Protein AF-0000000075265062 (afdb_homodimer)

Solvent-accessible surface area (backbone atoms only — not comparable to full-atom values): 38848 Å² total; per-residue (Å²): 119,92,82,52,33,35,23,28,37,7,29,41,42,78,72,71,61,72,77,54,24,74,75,77,48,58,74,81,51,45,11,45,46,37,24,49,44,42,51,52,34,51,45,48,48,36,34,73,75,65,70,36,82,70,58,78,82,31,52,45,72,42,55,42,76,70,71,70,39,53,68,57,26,27,53,51,38,50,48,54,39,66,71,31,62,67,53,38,50,42,56,47,67,22,41,31,42,40,34,34,24,23,27,53,13,27,44,24,46,40,42,38,49,34,50,35,45,74,70,63,46,39,50,63,92,71,26,49,43,35,38,33,25,40,33,14,39,62,36,11,49,44,55,78,44,55,67,59,56,42,67,70,31,50,80,84,48,27,58,34,52,49,51,44,55,42,21,20,28,44,80,32,70,68,27,41,53,38,53,52,23,44,40,52,38,43,39,60,63,34,32,36,30,21,27,15,28,60,34,10,53,48,39,29,38,32,16,12,46,37,67,49,53,45,50,91,51,47,42,58,47,73,44,67,57,72,92,72,58,53,93,80,35,40,68,61,50,51,53,52,48,40,39,51,30,46,57,68,75,40,76,37,59,59,34,61,52,57,45,18,69,77,34,51,29,62,79,81,45,90,78,40,31,62,65,52,48,76,72,38,57,65,61,43,36,51,44,50,46,53,60,74,73,44,73,81,81,78,72,73,53,77,55,46,75,51,86,49,68,66,58,77,72,75,68,72,41,41,40,28,37,13,48,50,48,49,74,65,32,65,72,46,61,70,34,62,70,55,35,51,50,51,54,49,47,53,56,31,47,74,69,56,78,64,84,50,72,68,49,43,50,49,49,61,43,46,49,57,60,76,73,64,86,129,121,92,80,54,32,35,24,27,37,7,29,42,42,78,71,71,65,73,78,54,25,74,75,76,47,57,75,78,52,46,10,45,45,37,22,49,46,43,50,52,34,51,45,50,47,37,35,73,75,66,69,37,82,70,58,79,83,32,53,44,72,42,55,44,76,71,72,68,38,54,69,57,26,26,54,50,38,50,50,54,40,65,71,31,61,67,52,39,50,41,55,48,65,24,40,32,41,40,34,35,24,23,28,53,14,26,43,23,47,40,42,38,50,34,51,35,44,74,71,63,46,40,51,63,89,72,27,49,44,33,37,32,26,40,33,14,40,62,36,10,50,43,54,77,44,54,67,60,56,43,68,69,32,53,80,84,48,27,57,33,51,51,51,44,54,43,21,20,28,44,81,32,71,68,28,41,53,37,52,52,23,44,41,49,38,42,40,58,63,33,34,35,31,21,27,16,28,58,28,12,54,47,41,30,39,34,16,12,46,36,67,49,53,45,49,92,52,46,43,57,47,73,42,64,56,73,91,72,60,54,94,80,34,39,68,60,48,50,52,51,49,41,38,50,30,46,59,69,75,41,77,38,61,60,35,60,53,58,45,18,70,76,42,50,28,60,79,82,43,89,79,37,28,60,66,52,46,77,71,39,55,67,61,43,38,51,45,51,47,52,61,75,71,44,74,81,80,77,73,72,53,76,55,46,75,52,87,49,67,65,58,76,72,74,69,72,40,42,39,29,36,14,49,51,48,49,76,65,31,64,72,46,60,68,34,61,70,55,36,51,51,50,53,50,47,52,54,30,47,76,67,57,78,65,85,52,70,68,50,42,51,48,49,60,44,45,49,56,60,76,73,62,86,128

Organism: NCBI:txid747725

InterPro domains:
  IPR058933 YMC020W-like, alpha/beta hydrolase domain [PF26147] (4-326)
  IPR058934 YMC020W-like [PTHR47349] (4-373)

Sequence (748 aa):
MLDKRIVVVGVHGWFPMKLVRSMIGEPTGTSIKFCEQMASGIKLYFESVHQVTLPDDAITMVPLEGEGKVEDRVNQLYTKLIDNSKWLEAVSSADVVLWATHSQGTPVSIMLLQRLLERGHIHVIRQSICVLAMAGISSGPFPALKGSLIVKVSTTQSDAARELFEFMDSNSPISVKFRQSLAYVLKCGTKVVLTGSMQDQVVPLYSAIMSSVNHSSILRSIYIDGHIYSQDDFLITLIVFALKLRNSGLSDHDLLTHLSEVLAGSLYALEGGHSTIYEELEVYMTAIRYTFETAPFGKYTHAVLESFQATQQQNPFYLPWALHAVCTDPLILADEPLKEDLCRLQALFEQWNPTSARLRELKFRLDPLRTIKLMLDKRIVVVGVHGWFPMKLVRSMIGEPTGTSIKFCEQMASGIKLYFESVHQVTLPDDAITMVPLEGEGKVEDRVNQLYTKLIDNSKWLEAVSSADVVLWATHSQGTPVSIMLLQRLLERGHIHVIRQSICVLAMAGISSGPFPALKGSLIVKVSTTQSDAARELFEFMDSNSPISVKFRQSLAYVLKCGTKVVLTGSMQDQVVPLYSAIMSSVNHSSILRSIYIDGHIYSQDDFLITLIVFALKLRNSGLSDHDLLTHLSEVLAGSLYALEGGHSTIYEELEVYMTAIRYTFETAPFGKYTHAVLESFQATQQQNPFYLPWALHAVCTDPLILADEPLKEDLCRLQALFEQWNPTSARLRELKFRLDPLRTIKL

Nearest PDB structures (foldseek):
  6zti-assembly1_A  TM=4.682E-01  e=8.647E-05  Legionella pneumophila
  3aja-assembly1_A  TM=4.420E-01  e=1.160E-01  Mycolicibacterium smegmatis MC2 155
  5w95-assembly1_A  TM=4.940E-01  e=6.114E-01  Mycobacterium tuberculosis
  7xa3-assembly1_R  TM=1.813E-01  e=9.757E+00  Homo sapiens
  3aja-assembly2_B  TM=4.674E-01  e=4.976E-02  Mycolicibacterium smegmatis MC2 155

Radius of gyration: 34.67 Å; Cα contacts (8 Å, |Δi|>4): 1360; chains: 2; bounding box: 51×109×65 Å

pLDDT: mean 91.34, std 12.42, range [41.47, 98.94]

Structure (mmCIF, N/CA/C/O backbone):
data_AF-0000000075265062-model_v1
#
loop_
_entity.id
_entity.type
_entity.pdbx_description
1 polymer 'Uncharacterized protein'
#
loop_
_atom_site.group_PDB
_atom_site.id
_atom_site.type_symbol
_atom_site.label_atom_id
_atom_site.label_alt_id
_atom_site.label_comp_id
_atom_site.label_asym_id
_atom_site.label_entity_id
_atom_site.label_seq_id
_atom_site.pdbx_PDB_ins_code
_atom_site.Cartn_x
_atom_site.Cartn_y
_atom_site.Cartn_z
_atom_site.occupancy
_atom_site.B_iso_or_equiv
_atom_site.auth_seq_id
_atom_site.auth_comp_id
_atom_site.auth_asym_id
_atom_site.auth_atom_id
_atom_site.pdbx_PDB_model_num
ATOM 1 N N . MET A 1 1 ? -22.234 48.25 10.633 1 45.59 1 MET A N 1
ATOM 2 C CA . MET A 1 1 ? -20.938 47.75 10.188 1 45.59 1 MET A CA 1
ATOM 3 C C . MET A 1 1 ? -19.859 48.812 10.359 1 45.59 1 MET A C 1
ATOM 5 O O . MET A 1 1 ? -18.719 48.469 10.68 1 45.59 1 MET A O 1
ATOM 9 N N . LEU A 1 2 ? -20.328 50.094 10.391 1 56.5 2 LEU A N 1
ATOM 10 C CA . LEU A 1 2 ? -19.406 51.219 10.477 1 56.5 2 LEU A CA 1
ATOM 11 C C . LEU A 1 2 ? -18.859 51.406 11.891 1 56.5 2 LEU A C 1
ATOM 13 O O . LEU A 1 2 ? -17.844 52.031 12.102 1 56.5 2 LEU A O 1
ATOM 17 N N . ASP A 1 3 ? -19.516 50.594 12.836 1 71 3 ASP A N 1
ATOM 18 C CA . ASP A 1 3 ? -19.062 50.75 14.219 1 71 3 ASP A CA 1
ATOM 19 C C . ASP A 1 3 ? -18.344 49.5 14.719 1 71 3 ASP A C 1
ATOM 21 O O . ASP A 1 3 ? -18.125 49.344 15.914 1 71 3 ASP A O 1
ATOM 25 N N . LYS A 1 4 ? -17.984 48.625 13.758 1 85 4 LYS A N 1
ATOM 26 C CA . LYS A 1 4 ? -17.344 47.406 14.203 1 85 4 LYS A CA 1
ATOM 27 C C . LYS A 1 4 ? -15.836 47.594 14.398 1 85 4 LYS A C 1
ATOM 29 O O . LYS A 1 4 ? -15.195 48.312 13.633 1 85 4 LYS A O 1
ATOM 34 N N . ARG A 1 5 ? -15.328 46.969 15.484 1 95 5 ARG A N 1
ATOM 35 C CA . ARG A 1 5 ? -13.914 47.031 15.844 1 95 5 ARG A CA 1
ATOM 36 C C . ARG A 1 5 ? -13.242 45.688 15.672 1 95 5 ARG A C 1
ATOM 38 O O . ARG A 1 5 ? -13.758 44.656 16.141 1 95 5 ARG A O 1
ATOM 45 N N . ILE A 1 6 ? -12.188 45.75 14.914 1 97.62 6 ILE A N 1
ATOM 46 C CA . ILE A 1 6 ? -11.422 44.531 14.68 1 97.62 6 ILE A CA 1
ATOM 47 C C . ILE A 1 6 ? -10.039 44.656 15.312 1 97.62 6 ILE A C 1
ATOM 49 O O . ILE A 1 6 ? -9.398 45.719 15.203 1 97.62 6 ILE A O 1
ATOM 53 N N . VAL A 1 7 ? -9.641 43.688 16.031 1 98.5 7 VAL A N 1
ATOM 54 C CA . VAL A 1 7 ? -8.273 43.688 16.531 1 98.5 7 VAL A CA 1
ATOM 55 C C . VAL A 1 7 ? -7.492 42.562 15.852 1 98.5 7 VAL A C 1
ATOM 57 O O . VAL A 1 7 ? -8.031 41.469 15.602 1 98.5 7 VAL A O 1
ATOM 60 N N . VAL A 1 8 ? -6.273 42.844 15.43 1 98.62 8 VAL A N 1
ATOM 61 C CA . VAL A 1 8 ? -5.371 41.875 14.82 1 98.62 8 VAL A CA 1
ATOM 62 C C . VAL A 1 8 ? -4.184 41.625 15.75 1 98.62 8 VAL A C 1
ATOM 64 O O . VAL A 1 8 ? -3.432 42.562 16.062 1 98.62 8 VAL A O 1
ATOM 67 N N . VAL A 1 9 ? -4.059 40.406 16.172 1 98.75 9 VAL A N 1
ATOM 68 C CA . VAL A 1 9 ? -2.936 40.031 17.031 1 98.75 9 VAL A CA 1
ATOM 69 C C . VAL A 1 9 ? -1.902 39.25 16.203 1 98.75 9 VAL A C 1
ATOM 71 O O . VAL A 1 9 ? -2.252 38.312 15.469 1 98.75 9 VAL A O 1
ATOM 74 N N . GLY A 1 10 ? -0.664 39.594 16.219 1 98.5 10 GLY A N 1
ATOM 75 C CA . GLY A 1 10 ? 0.423 38.906 15.539 1 98.5 10 GLY A CA 1
ATOM 76 C C . GLY A 1 10 ? 1.438 38.312 16.484 1 98.5 10 GLY A C 1
ATOM 77 O O . GLY A 1 10 ? 1.87 38.969 17.438 1 98.5 10 GLY A O 1
ATOM 78 N N . VAL A 1 11 ? 1.764 37.094 16.281 1 97.88 11 VAL A N 1
ATOM 79 C CA . VAL A 1 11 ? 2.766 36.406 17.094 1 97.88 11 VAL A CA 1
ATOM 80 C C . VAL A 1 11 ? 3.766 35.688 16.188 1 97.88 11 VAL A C 1
ATOM 82 O O . VAL A 1 11 ? 3.41 34.719 15.508 1 97.88 11 VAL A O 1
ATOM 85 N N . HIS A 1 12 ? 4.98 36.094 16.219 1 94.88 12 HIS A N 1
ATOM 86 C CA . HIS A 1 12 ? 6.031 35.531 15.359 1 94.88 12 HIS A CA 1
ATOM 87 C C . HIS A 1 12 ? 6.547 34.219 15.906 1 94.88 12 HIS A C 1
ATOM 89 O O . HIS A 1 12 ? 6.211 33.844 17.031 1 94.88 12 HIS A O 1
ATOM 95 N N . GLY A 1 13 ? 7.34 33.5 15.109 1 92.56 13 GLY A N 1
ATOM 96 C CA . GLY A 1 13 ? 7.949 32.25 15.492 1 92.56 13 GLY A CA 1
ATOM 97 C C . GLY A 1 13 ? 9.258 32.406 16.25 1 92.56 13 GLY A C 1
ATOM 98 O O . GLY A 1 13 ? 9.625 33.531 16.625 1 92.56 13 GLY A O 1
ATOM 99 N N . TRP A 1 14 ? 9.781 31.25 16.469 1 85.38 14 TRP A N 1
ATOM 100 C CA . TRP A 1 14 ? 11.07 31.25 17.141 1 85.38 14 TRP A CA 1
ATOM 101 C C . TRP A 1 14 ? 12.195 31.656 16.188 1 85.38 14 TRP A C 1
ATOM 103 O O . TRP A 1 14 ? 12.203 31.25 15.031 1 85.38 14 TRP A O 1
ATOM 113 N N . PHE A 1 15 ? 13.133 32.469 16.562 1 72.62 15 PHE A N 1
ATOM 114 C CA . PHE A 1 15 ? 14.25 32.938 15.75 1 72.62 15 PHE A CA 1
ATOM 115 C C . PHE A 1 15 ? 15.578 32.594 16.422 1 72.62 15 PHE A C 1
ATOM 117 O O . PHE A 1 15 ? 15.781 32.938 17.594 1 72.62 15 PHE A O 1
ATOM 124 N N . PRO A 1 16 ? 16.359 31.688 15.68 1 61.28 16 PRO A N 1
ATOM 125 C CA . PRO A 1 16 ? 17.672 31.453 16.281 1 61.28 16 PRO A CA 1
ATOM 126 C C . PRO A 1 16 ? 18.484 32.75 16.438 1 61.28 16 PRO A C 1
ATOM 128 O O . PRO A 1 16 ? 18.141 33.75 15.828 1 61.28 16 PRO A O 1
ATOM 131 N N . MET A 1 17 ? 19.625 32.75 17.125 1 53.31 17 MET A N 1
ATOM 132 C CA . MET A 1 17 ? 20.5 33.844 17.453 1 53.31 17 MET A CA 1
ATOM 133 C C . MET A 1 17 ? 20.859 34.656 16.203 1 53.31 17 MET A C 1
ATOM 135 O O . MET A 1 17 ? 20.672 34.188 15.086 1 53.31 17 MET A O 1
ATOM 139 N N . LYS A 1 18 ? 21.688 35.75 16.281 1 49.97 18 LYS A N 1
ATOM 140 C CA . LYS A 1 18 ? 22.203 36.906 15.539 1 49.97 18 LYS A CA 1
ATOM 141 C C . LYS A 1 18 ? 22.641 36.5 14.141 1 49.97 18 LYS A C 1
ATOM 143 O O . LYS A 1 18 ? 22.406 37.219 13.172 1 49.97 18 LYS A O 1
ATOM 148 N N . LEU A 1 19 ? 23.25 35.531 14.102 1 45.06 19 LEU A N 1
ATOM 149 C CA . LEU A 1 19 ? 23.891 35.25 12.82 1 45.06 19 LEU A CA 1
ATOM 150 C C . LEU A 1 19 ? 22.844 34.875 11.766 1 45.06 19 LEU A C 1
ATOM 152 O O . LEU A 1 19 ? 22.969 35.281 10.609 1 45.06 19 LEU A O 1
ATOM 156 N N . VAL A 1 20 ? 21.75 34.188 12.055 1 48.59 20 VAL A N 1
ATOM 157 C CA . VAL A 1 20 ? 20.734 33.719 11.102 1 48.59 20 VAL A CA 1
ATOM 158 C C . VAL A 1 20 ? 19.703 34.844 10.891 1 48.59 20 VAL A C 1
ATOM 160 O O . VAL A 1 20 ? 18.953 34.812 9.914 1 48.59 20 VAL A O 1
ATOM 163 N N . ARG A 1 21 ? 19.594 35.688 11.781 1 51.38 21 ARG A N 1
ATOM 164 C CA . ARG A 1 21 ? 18.703 36.844 11.703 1 51.38 21 ARG A CA 1
ATOM 165 C C . ARG A 1 21 ? 19 37.688 10.461 1 51.38 21 ARG A C 1
ATOM 167 O O . ARG A 1 21 ? 18.078 38.25 9.875 1 51.38 21 ARG A O 1
ATOM 174 N N . SER A 1 22 ? 20.25 37.719 10.211 1 45.94 22 SER A N 1
ATOM 175 C CA . SER A 1 22 ? 20.625 38.5 9.016 1 45.94 22 SER A CA 1
ATOM 176 C C . SER A 1 22 ? 20.016 37.875 7.766 1 45.94 22 SER A C 1
ATOM 178 O O . SER A 1 22 ? 19.75 38.562 6.785 1 45.94 22 SER A O 1
ATOM 180 N N . MET A 1 23 ? 19.859 36.625 7.809 1 42.31 23 MET A N 1
ATOM 181 C CA . MET A 1 23 ? 19.406 35.906 6.617 1 42.31 23 MET A CA 1
ATOM 182 C C . MET A 1 23 ? 17.891 35.906 6.551 1 42.31 23 MET A C 1
ATOM 184 O O . MET A 1 23 ? 17.297 35.969 5.465 1 42.31 23 MET A O 1
ATOM 188 N N . ILE A 1 24 ? 17.234 35.625 7.723 1 47.84 24 ILE A N 1
ATOM 189 C CA . ILE A 1 24 ? 15.797 35.375 7.652 1 47.84 24 ILE A CA 1
ATOM 190 C C . ILE A 1 24 ? 15.016 36.625 8.078 1 47.84 24 ILE A C 1
ATOM 192 O O . ILE A 1 24 ? 13.812 36.719 7.836 1 47.84 24 ILE A O 1
ATOM 196 N N . GLY A 1 25 ? 15.719 37.781 8.344 1 47.09 25 GLY A N 1
ATOM 197 C CA . GLY A 1 25 ? 15.133 39.031 8.812 1 47.09 25 GLY A CA 1
ATOM 198 C C . GLY A 1 25 ? 15 39.094 10.32 1 47.09 25 GLY A C 1
ATOM 199 O O . GLY A 1 25 ? 15.094 38.094 11 1 47.09 25 GLY A O 1
ATOM 200 N N . GLU A 1 26 ? 15.312 40.281 10.938 1 49.91 26 GLU A N 1
ATOM 201 C CA . GLU A 1 26 ? 15.219 40.562 12.367 1 49.91 26 GLU A CA 1
ATOM 202 C C . GLU A 1 26 ? 13.852 40.156 12.914 1 49.91 26 GLU A C 1
ATOM 204 O O . GLU A 1 26 ? 12.836 40.312 12.25 1 49.91 26 GLU A O 1
ATOM 209 N N . PRO A 1 27 ? 13.797 39.25 14.016 1 53.84 27 PRO A N 1
ATOM 210 C CA . PRO A 1 27 ? 12.523 38.906 14.648 1 53.84 27 PRO A CA 1
ATOM 211 C C . PRO A 1 27 ? 11.625 40.125 14.859 1 53.84 27 PRO A C 1
ATOM 213 O O . PRO A 1 27 ? 10.398 40 14.82 1 53.84 27 PRO A O 1
ATOM 216 N N . THR A 1 28 ? 12.391 41.25 15.102 1 57.06 28 THR A N 1
ATOM 217 C CA . THR A 1 28 ? 11.688 42.531 15.305 1 57.06 28 THR A CA 1
ATOM 218 C C . THR A 1 28 ? 11.016 42.969 14.016 1 57.06 28 THR A C 1
ATOM 220 O O . THR A 1 28 ? 11.641 43 12.953 1 57.06 28 THR A O 1
ATOM 223 N N . GLY A 1 29 ? 9.688 42.625 13.883 1 70.88 29 GLY A N 1
ATOM 224 C CA . GLY A 1 29 ? 8.938 43.156 12.758 1 70.88 29 GLY A CA 1
ATOM 225 C C . GLY A 1 29 ? 8.062 42.125 12.086 1 70.88 29 GLY A C 1
ATOM 226 O O . GLY A 1 29 ? 7.16 42.469 11.32 1 70.88 29 GLY A O 1
ATOM 227 N N . THR A 1 30 ? 8.383 40.844 12.625 1 88.31 30 THR A N 1
ATOM 228 C CA . THR A 1 30 ? 7.605 39.844 11.914 1 88.31 30 THR A CA 1
ATOM 229 C C . THR A 1 30 ? 6.156 39.844 12.398 1 88.31 30 THR A C 1
ATOM 231 O O . THR A 1 30 ? 5.227 39.75 11.594 1 88.31 30 THR A O 1
ATOM 234 N N . SER A 1 31 ? 6.008 40.062 13.75 1 95.38 31 SER A N 1
ATOM 235 C CA . SER A 1 31 ? 4.641 40.156 14.25 1 95.38 31 SER A CA 1
ATOM 236 C C . SER A 1 31 ? 3.928 41.375 13.641 1 95.38 31 SER A C 1
ATOM 238 O O . SER A 1 31 ? 2.746 41.281 13.297 1 95.38 31 SER A O 1
ATOM 240 N N . ILE A 1 32 ? 4.691 42.438 13.5 1 95.94 32 ILE A N 1
ATOM 241 C CA . ILE A 1 32 ? 4.125 43.625 12.883 1 95.94 32 ILE A CA 1
ATOM 242 C C . ILE A 1 32 ? 3.725 43.312 11.445 1 95.94 32 ILE A C 1
ATOM 244 O O . ILE A 1 32 ? 2.658 43.75 10.984 1 95.94 32 ILE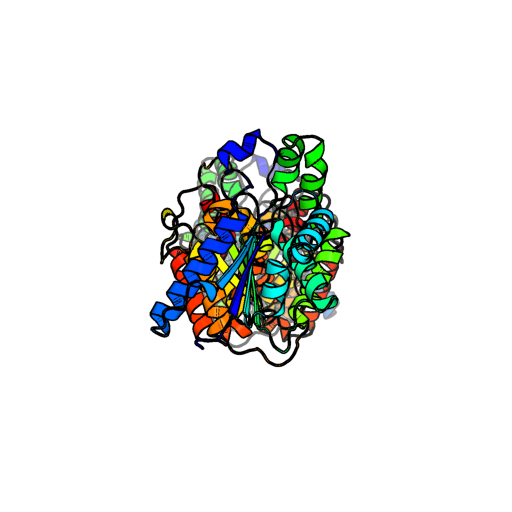 A O 1
ATOM 248 N N . LYS A 1 33 ? 4.574 42.625 10.781 1 95.25 33 LYS A N 1
ATOM 249 C CA . LYS A 1 33 ? 4.289 42.281 9.398 1 95.25 33 LYS A CA 1
ATOM 250 C C . LYS A 1 33 ? 3.014 41.438 9.305 1 95.25 33 LYS A C 1
ATOM 252 O O . LYS A 1 33 ? 2.191 41.625 8.414 1 95.25 33 LYS A O 1
ATOM 257 N N . PHE A 1 34 ? 2.881 40.469 10.242 1 98 34 PHE A N 1
ATOM 258 C CA . PHE A 1 34 ? 1.665 39.688 10.281 1 98 34 PHE A CA 1
ATOM 259 C C . PHE A 1 34 ? 0.436 40.562 10.445 1 98 34 PHE A C 1
ATOM 261 O O . PHE A 1 34 ? -0.558 40.406 9.734 1 98 34 PHE A O 1
ATOM 268 N N . CYS A 1 35 ? 0.526 41.5 11.383 1 97.88 35 CYS A N 1
ATOM 269 C CA . CYS A 1 35 ? -0.583 42.406 11.648 1 97.88 35 CYS A CA 1
ATOM 270 C C . CYS A 1 35 ? -0.896 43.25 10.43 1 97.88 35 CYS A C 1
ATOM 272 O O . CYS A 1 35 ? -2.061 43.438 10.07 1 97.88 35 CYS A O 1
ATOM 274 N N . GLU A 1 36 ? 0.145 43.688 9.805 1 97.19 36 GLU A N 1
ATOM 275 C CA . GLU A 1 36 ? -0.029 44.562 8.641 1 97.19 36 GLU A CA 1
ATOM 276 C C . GLU A 1 36 ? -0.672 43.812 7.484 1 97.19 36 GLU A C 1
ATOM 278 O O . GLU A 1 36 ? -1.563 44.344 6.812 1 97.19 36 GLU A O 1
ATOM 283 N N . GLN A 1 37 ? -0.209 42.656 7.223 1 97.88 37 GLN A N 1
ATOM 284 C CA . GLN A 1 37 ? -0.781 41.844 6.152 1 97.88 37 GLN A CA 1
ATOM 285 C C . GLN A 1 37 ? -2.25 41.531 6.426 1 97.88 37 GLN A C 1
ATOM 287 O O . GLN A 1 37 ? -3.094 41.656 5.539 1 97.88 37 GLN A O 1
ATOM 292 N N . MET A 1 38 ? -2.561 41.156 7.656 1 98.5 38 MET A N 1
ATOM 293 C CA . MET A 1 38 ? -3.938 40.844 8.023 1 98.5 38 MET A CA 1
ATOM 294 C C . MET A 1 38 ? -4.824 42.094 7.914 1 98.5 38 MET A C 1
ATOM 296 O O . MET A 1 38 ? -5.926 42 7.363 1 98.5 38 MET A O 1
ATOM 300 N N . ALA A 1 39 ? -4.316 43.188 8.398 1 97.75 39 ALA A N 1
ATOM 301 C CA . ALA A 1 39 ? -5.066 44.438 8.312 1 97.75 39 ALA A CA 1
ATOM 302 C C . ALA A 1 39 ? -5.332 44.812 6.859 1 97.75 39 ALA A C 1
ATOM 304 O O . ALA A 1 39 ? -6.441 45.25 6.512 1 97.75 39 ALA A O 1
ATOM 305 N N . SER A 1 40 ? -4.285 44.719 6.051 1 97.31 40 SER A N 1
ATOM 306 C CA . SER A 1 40 ? -4.445 44.969 4.629 1 97.31 40 SER A CA 1
ATOM 307 C C . SER A 1 40 ? -5.496 44.062 4.004 1 97.31 40 SER A C 1
ATOM 309 O O . SER A 1 40 ? -6.297 44.5 3.174 1 97.31 40 SER A O 1
ATOM 311 N N . GLY A 1 41 ? -5.461 42.844 4.359 1 98.19 41 GLY A N 1
ATOM 312 C CA . GLY A 1 41 ? -6.445 41.875 3.859 1 98.19 41 GLY A CA 1
ATOM 313 C C . GLY A 1 41 ? -7.863 42.219 4.266 1 98.19 41 GLY A C 1
ATOM 314 O O . GLY A 1 41 ? -8.789 42.125 3.459 1 98.19 41 GLY A O 1
ATOM 315 N N . ILE A 1 42 ? -8.047 42.656 5.508 1 97.94 42 ILE A N 1
ATOM 316 C CA . ILE A 1 42 ? -9.367 43.031 6.004 1 97.94 42 ILE A CA 1
ATOM 317 C C . ILE A 1 42 ? -9.914 44.188 5.191 1 97.94 42 ILE A C 1
ATOM 319 O O . ILE A 1 42 ? -11.055 44.156 4.73 1 97.94 42 ILE A O 1
ATOM 323 N N . LYS A 1 43 ? -9.094 45.156 5.039 1 96.75 43 LYS A N 1
ATOM 324 C CA . LYS A 1 43 ? -9.508 46.344 4.277 1 96.75 43 LYS A CA 1
ATOM 325 C C . LYS A 1 43 ? -9.875 45.938 2.844 1 96.75 43 LYS A C 1
ATOM 327 O O . LYS A 1 43 ? -10.906 46.375 2.326 1 96.75 43 LYS A O 1
ATOM 332 N N . LEU A 1 44 ? -9.039 45.188 2.252 1 97.19 44 LEU A N 1
ATOM 333 C CA . LEU A 1 44 ? -9.289 44.75 0.887 1 97.19 44 LEU A CA 1
ATOM 334 C C . LEU A 1 44 ? -10.594 43.969 0.802 1 97.19 44 LEU A C 1
ATOM 336 O O . LEU A 1 44 ? -11.375 44.156 -0.136 1 97.19 44 LEU A O 1
ATOM 340 N N . TYR A 1 45 ? -10.82 43.062 1.729 1 97.38 45 TYR A N 1
ATOM 341 C CA . TYR A 1 45 ? -12.023 42.25 1.751 1 97.38 45 TYR A CA 1
ATOM 342 C C . TYR A 1 45 ? -13.273 43.125 1.818 1 97.38 45 TYR A C 1
ATOM 344 O O . TYR A 1 45 ? -14.195 42.938 1.019 1 97.38 45 TYR A O 1
ATOM 352 N N . PHE A 1 46 ? -13.359 44.062 2.721 1 96.31 46 PHE A N 1
ATOM 353 C CA . PHE A 1 46 ? -14.555 44.875 2.896 1 96.31 46 PHE A CA 1
ATOM 354 C C . PHE A 1 46 ? -14.742 45.812 1.717 1 96.31 46 PHE A C 1
ATOM 356 O O . PHE A 1 46 ? -15.875 46.094 1.311 1 96.31 46 PHE A O 1
ATOM 363 N N . GLU A 1 47 ? -13.617 46.25 1.183 1 96.12 47 GLU A N 1
ATOM 364 C CA . GLU A 1 47 ? -13.711 47.094 0.004 1 96.12 47 GLU A CA 1
ATOM 365 C C . GLU A 1 47 ? -14.211 46.312 -1.209 1 96.12 47 GLU A C 1
ATOM 367 O O . GLU A 1 47 ? -15.117 46.781 -1.914 1 96.12 47 GLU A O 1
ATOM 372 N N . SER A 1 48 ? -13.641 45.188 -1.438 1 96.44 48 SER A N 1
ATOM 373 C CA . SER A 1 48 ? -13.898 44.438 -2.664 1 96.44 48 SER A CA 1
ATOM 374 C C . SER A 1 48 ? -15.227 43.688 -2.58 1 96.44 48 SER A C 1
ATOM 376 O O . SER A 1 48 ? -15.961 43.594 -3.568 1 96.44 48 SER A O 1
ATOM 378 N N . VAL A 1 49 ? -15.562 43.156 -1.453 1 93.94 49 VAL A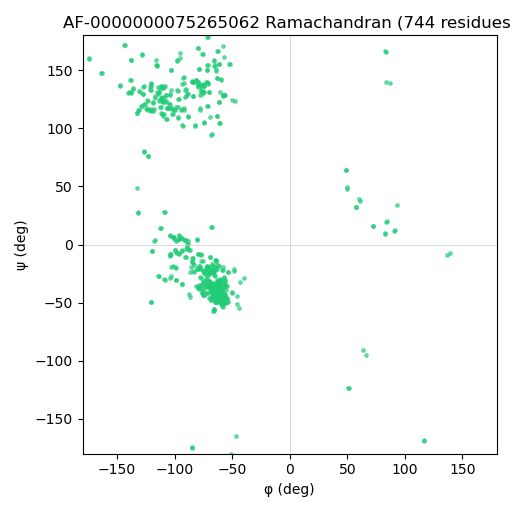 N 1
ATOM 379 C CA . VAL A 1 49 ? -16.734 42.281 -1.339 1 93.94 49 VAL A CA 1
ATOM 380 C C . VAL A 1 49 ? -17.953 43.094 -0.925 1 93.94 49 VAL A C 1
ATOM 382 O O . VAL A 1 49 ? -19.062 42.875 -1.415 1 93.94 49 VAL A O 1
ATOM 385 N N . HIS A 1 50 ? -17.781 44.125 -0.112 1 93.12 50 HIS A N 1
ATOM 386 C CA . HIS A 1 50 ? -18.922 44.844 0.45 1 93.12 50 HIS A CA 1
ATOM 387 C C . HIS A 1 50 ? -18.922 46.312 0.035 1 93.12 50 HIS A C 1
ATOM 389 O O . HIS A 1 50 ? -19.844 47.031 0.376 1 93.12 50 HIS A O 1
ATOM 395 N N . GLN A 1 51 ? -17.906 46.781 -0.642 1 94.62 51 GLN A N 1
ATOM 396 C CA . GLN A 1 51 ? -17.781 48.156 -1.095 1 94.62 51 GLN A CA 1
ATOM 397 C C . GLN A 1 51 ? -17.797 49.125 0.086 1 94.62 51 GLN A C 1
ATOM 399 O O . GLN A 1 51 ? -18.453 50.156 0.038 1 94.62 51 GLN A O 1
ATOM 404 N N . VAL A 1 52 ? -17.141 48.688 1.115 1 93.19 52 VAL A N 1
ATOM 405 C CA . VAL A 1 52 ? -17.031 49.469 2.322 1 93.19 52 VAL A CA 1
ATOM 406 C C . VAL A 1 52 ? -15.555 49.812 2.582 1 93.19 52 VAL A C 1
ATOM 408 O O . VAL A 1 52 ? -14.703 48.938 2.576 1 93.19 52 VAL A O 1
ATOM 411 N N . THR A 1 53 ? -15.328 51.031 2.73 1 92.69 53 THR A N 1
ATOM 412 C CA . THR A 1 53 ? -14.008 51.469 3.164 1 92.69 53 THR A CA 1
ATOM 413 C C . THR A 1 53 ? -13.953 51.594 4.684 1 92.69 53 THR A C 1
ATOM 415 O O . THR A 1 53 ? -14.633 52.438 5.262 1 92.69 53 THR A O 1
ATOM 418 N N . LEU A 1 54 ? -13.125 50.812 5.293 1 91.94 54 LEU A N 1
ATOM 419 C CA . LEU A 1 54 ? -13.016 50.844 6.746 1 91.94 54 LEU A CA 1
ATOM 420 C C . LEU A 1 54 ? -12.156 52.031 7.188 1 91.94 54 LEU A C 1
ATOM 422 O O . LEU A 1 54 ? -11.133 52.344 6.57 1 91.94 54 LEU A O 1
ATOM 426 N N . PRO A 1 55 ? -12.672 52.656 8.164 1 89.94 55 PRO A N 1
ATOM 427 C CA . PRO A 1 55 ? -11.812 53.719 8.695 1 89.94 55 PRO A CA 1
ATOM 428 C C . PRO A 1 55 ? -10.531 53.188 9.328 1 89.94 55 PRO A C 1
ATOM 430 O O . PRO A 1 55 ? -10.461 52 9.711 1 89.94 55 PRO A O 1
ATOM 433 N N . ASP A 1 56 ? -9.547 53.969 9.43 1 81 56 ASP A N 1
ATOM 434 C CA . ASP A 1 56 ? -8.219 53.562 9.906 1 81 56 ASP A CA 1
ATOM 435 C C . ASP A 1 56 ? -8.289 53.062 11.344 1 81 56 ASP A C 1
ATOM 437 O O . ASP A 1 56 ? -7.508 52.219 11.742 1 81 56 ASP A O 1
ATOM 441 N N . ASP A 1 57 ? -9.188 53.594 12.094 1 88.25 57 ASP A N 1
ATOM 442 C CA . ASP A 1 57 ? -9.242 53.25 13.508 1 88.25 57 ASP A CA 1
ATOM 443 C C . ASP A 1 57 ? -10.125 52.031 13.734 1 88.25 57 ASP A C 1
ATOM 445 O O . ASP A 1 57 ? -10.312 51.594 14.875 1 88.25 57 ASP A O 1
ATOM 449 N N . ALA A 1 58 ? -10.656 51.5 12.664 1 93.44 58 ALA A N 1
ATOM 450 C CA . ALA A 1 58 ? -11.5 50.312 12.766 1 93.44 58 ALA A CA 1
ATOM 451 C C . ALA A 1 58 ? -10.672 49.094 13.109 1 93.44 58 ALA A C 1
ATOM 453 O O . ALA A 1 58 ? -11.195 48.094 13.648 1 93.44 58 ALA A O 1
ATOM 454 N N . ILE A 1 59 ? -9.438 49.125 12.781 1 97.06 59 ILE A N 1
ATOM 455 C CA . ILE A 1 59 ? -8.562 48 13 1 97.06 59 ILE A CA 1
ATOM 456 C C . ILE A 1 59 ? -7.43 48.375 13.945 1 97.06 59 ILE A C 1
ATOM 458 O O . ILE A 1 59 ? -6.727 49.375 13.703 1 97.06 59 ILE A O 1
ATOM 462 N N . THR A 1 60 ? -7.297 47.688 15.031 1 97.69 60 THR A N 1
ATOM 463 C CA . THR A 1 60 ? -6.164 47.875 15.93 1 97.69 60 THR A CA 1
ATOM 464 C C . THR A 1 60 ? -5.191 46.688 15.828 1 97.69 60 THR A C 1
ATOM 466 O O . THR A 1 60 ? -5.602 45.531 15.883 1 97.69 60 THR A O 1
ATOM 469 N N . MET A 1 61 ? -3.936 47 15.625 1 97.62 61 MET A N 1
ATOM 470 C CA . MET A 1 61 ? -2.904 45.969 15.508 1 97.62 61 MET A CA 1
ATOM 471 C C . MET A 1 61 ? -2.184 45.781 16.844 1 97.62 61 MET A C 1
ATOM 473 O O . MET A 1 61 ? -1.81 46.75 17.5 1 97.62 61 MET A O 1
ATOM 477 N N . VAL A 1 62 ? -2.025 44.562 17.25 1 98.25 62 VAL A N 1
ATOM 478 C CA . VAL A 1 62 ? -1.343 44.156 18.484 1 98.25 62 VAL A CA 1
ATOM 479 C C . VAL A 1 62 ? -0.207 43.188 18.156 1 98.25 62 VAL A C 1
ATOM 481 O O . VAL A 1 62 ? -0.344 42 18.344 1 98.25 62 VAL A O 1
ATOM 484 N N . PRO A 1 63 ? 0.946 43.688 17.625 1 97.88 63 PRO A N 1
ATOM 485 C CA . PRO A 1 63 ? 2.104 42.844 17.344 1 97.88 63 PRO A CA 1
ATOM 486 C C . PRO A 1 63 ? 2.869 42.438 18.609 1 97.88 63 PRO A C 1
ATOM 488 O O . PRO A 1 63 ? 3.623 43.25 19.156 1 97.88 63 PRO A O 1
ATOM 491 N N . LEU A 1 64 ? 2.723 41.219 19.047 1 97.5 64 LEU A N 1
ATOM 492 C CA . LEU A 1 64 ? 3.363 40.75 20.266 1 97.5 64 LEU A CA 1
ATOM 493 C C . LEU A 1 64 ? 4.734 40.156 19.969 1 97.5 64 LEU A C 1
ATOM 495 O O . LEU A 1 64 ? 4.891 39.406 19.016 1 97.5 64 LEU A O 1
ATOM 499 N N . GLU A 1 65 ? 5.707 40.531 20.75 1 93.19 65 GLU A N 1
ATOM 500 C CA . GLU A 1 65 ? 7.074 40.062 20.547 1 93.19 65 GLU A CA 1
ATOM 501 C C . GLU A 1 65 ? 7.641 39.438 21.844 1 93.19 65 GLU A C 1
ATOM 503 O O . GLU A 1 65 ? 7.418 39.969 22.922 1 93.19 65 GLU A O 1
ATOM 508 N N . GLY A 1 66 ? 8.266 38.375 21.672 1 91.25 66 GLY A N 1
ATOM 509 C CA . GLY A 1 66 ? 8.93 37.688 22.766 1 91.25 66 GLY A CA 1
ATOM 510 C C . GLY A 1 66 ? 9.727 36.5 22.312 1 91.25 66 GLY A C 1
ATOM 511 O O . GLY A 1 66 ? 9.547 36 21.203 1 91.25 66 GLY A O 1
ATOM 512 N N . GLU A 1 67 ? 10.688 36.062 23.156 1 87.88 67 GLU A N 1
ATOM 513 C CA . GLU A 1 67 ? 11.555 34.938 22.828 1 87.88 67 GLU A CA 1
ATOM 514 C C . GLU A 1 67 ? 11.555 33.906 23.938 1 87.88 67 GLU A C 1
ATOM 516 O O . GLU A 1 67 ? 11.047 34.156 25.031 1 87.88 67 GLU A O 1
ATOM 521 N N . GLY A 1 68 ? 12.031 32.719 23.578 1 91.06 68 GLY A N 1
ATOM 522 C CA . GLY A 1 68 ? 12.188 31.672 24.562 1 91.06 68 GLY A CA 1
ATOM 523 C C . GLY A 1 68 ? 11.305 30.469 24.297 1 91.06 68 GLY A C 1
ATOM 524 O O . GLY A 1 68 ? 10.812 30.281 23.188 1 91.06 68 GLY A O 1
ATOM 525 N N . LYS A 1 69 ? 11.234 29.562 25.297 1 93.88 69 LYS A N 1
ATOM 526 C CA . LYS A 1 69 ? 10.359 28.406 25.25 1 93.88 69 LYS A CA 1
ATOM 527 C C . LYS A 1 69 ? 8.891 28.828 25.172 1 93.88 69 LYS A C 1
ATOM 529 O O . LYS A 1 69 ? 8.555 29.953 25.516 1 93.88 69 LYS A O 1
ATOM 534 N N . VAL A 1 70 ? 8.078 28.031 24.891 1 97.62 70 VAL A N 1
ATOM 535 C CA . VAL A 1 70 ? 6.684 28.344 24.578 1 97.62 70 VAL A CA 1
ATOM 536 C C . VAL A 1 70 ? 5.992 28.938 25.797 1 97.62 70 VAL A C 1
ATOM 538 O O . VAL A 1 70 ? 5.445 30.047 25.734 1 97.62 70 VAL A O 1
ATOM 541 N N . GLU A 1 71 ? 6.09 28.344 26.953 1 97.94 71 GLU A N 1
ATOM 542 C CA . GLU A 1 71 ? 5.391 28.828 28.141 1 97.94 71 GLU A CA 1
ATOM 543 C C . GLU A 1 71 ? 5.961 30.172 28.609 1 97.94 71 GLU A C 1
ATOM 545 O O . GLU A 1 71 ? 5.227 31.016 29.109 1 97.94 71 GLU A O 1
ATOM 550 N N . ASP A 1 72 ? 7.293 30.266 28.516 1 96.88 72 ASP A N 1
ATOM 551 C CA . ASP A 1 72 ? 7.914 31.547 28.844 1 96.88 72 ASP A CA 1
ATOM 552 C C . ASP A 1 72 ? 7.383 32.656 27.938 1 96.88 72 ASP A C 1
ATOM 554 O O . ASP A 1 72 ? 7.098 33.75 28.422 1 96.88 72 ASP A O 1
ATOM 558 N N . ARG A 1 73 ? 7.312 32.375 26.703 1 96.38 73 ARG A N 1
ATOM 559 C CA . ARG A 1 73 ? 6.801 33.344 25.75 1 96.38 73 ARG A CA 1
ATOM 560 C C . ARG A 1 73 ? 5.336 33.688 26.047 1 96.38 73 ARG A C 1
ATOM 562 O O . ARG A 1 73 ? 4.918 34.844 25.922 1 96.38 73 ARG A O 1
ATOM 569 N N . VAL A 1 74 ? 4.539 32.656 26.391 1 98.56 74 VAL A N 1
ATOM 570 C CA . VAL A 1 74 ? 3.146 32.906 26.75 1 98.56 74 VAL A CA 1
ATOM 571 C C . VAL A 1 74 ? 3.08 33.906 27.906 1 98.56 74 VAL A C 1
ATOM 573 O O . VAL A 1 74 ? 2.311 34.875 27.859 1 98.56 74 VAL A O 1
ATOM 576 N N . ASN A 1 75 ? 3.879 33.656 28.938 1 98.38 75 ASN A N 1
ATOM 577 C CA . ASN A 1 75 ? 3.902 34.562 30.094 1 98.38 75 ASN A CA 1
ATOM 578 C C . ASN A 1 75 ? 4.32 35.969 29.688 1 98.38 75 ASN A C 1
ATOM 580 O O . ASN A 1 75 ? 3.697 36.938 30.125 1 98.38 75 ASN A O 1
ATOM 584 N N . GLN A 1 76 ? 5.352 36.062 28.938 1 97.81 76 GLN A N 1
ATOM 585 C CA . GLN A 1 76 ? 5.855 37.344 28.484 1 97.81 76 GLN A CA 1
ATOM 586 C C . GLN A 1 76 ? 4.797 38.094 27.688 1 97.81 76 GLN A C 1
ATOM 588 O O . GLN A 1 76 ? 4.551 39.281 27.953 1 97.81 76 GLN A O 1
ATOM 593 N N . LEU A 1 77 ? 4.227 37.438 26.719 1 98.25 77 LEU A N 1
ATOM 594 C CA . LEU A 1 77 ? 3.279 38.062 25.812 1 98.25 77 LEU A CA 1
ATOM 595 C C . LEU A 1 77 ? 1.996 38.438 26.547 1 98.25 77 LEU A C 1
ATOM 597 O O . LEU A 1 77 ? 1.403 39.5 26.281 1 98.25 77 LEU A O 1
ATOM 601 N N . TYR A 1 78 ? 1.536 37.562 27.422 1 98.5 78 TYR A N 1
ATOM 602 C CA . TYR A 1 78 ? 0.378 37.906 28.25 1 98.5 78 TYR A CA 1
ATOM 603 C C . TYR A 1 78 ? 0.618 39.188 29.031 1 98.5 78 TYR A C 1
ATOM 605 O O . TYR A 1 78 ? -0.217 40.094 29.016 1 98.5 78 TYR A O 1
ATOM 613 N N . THR A 1 79 ? 1.734 39.25 29.703 1 98.44 79 THR A N 1
ATOM 614 C CA . THR A 1 79 ? 2.074 40.438 30.516 1 98.44 79 THR A CA 1
ATOM 615 C C . THR A 1 79 ? 2.15 41.688 29.656 1 98.44 79 THR A C 1
ATOM 617 O O . THR A 1 79 ? 1.613 42.719 30.031 1 98.44 79 THR A O 1
ATOM 620 N N . LYS A 1 80 ? 2.783 41.562 28.547 1 97.81 80 LYS A N 1
ATOM 621 C CA . LYS A 1 80 ? 2.904 42.719 27.641 1 97.81 80 LYS A CA 1
ATOM 622 C C . LYS A 1 80 ? 1.532 43.188 27.188 1 97.81 80 LYS A C 1
ATOM 624 O O . LYS A 1 80 ? 1.295 44.406 27.094 1 97.81 80 LYS A O 1
ATOM 629 N N . LEU A 1 81 ? 0.69 42.25 26.859 1 98.25 81 LEU A N 1
ATOM 630 C CA . LEU A 1 81 ? -0.65 42.594 26.391 1 98.25 81 LEU A CA 1
ATOM 631 C C . LEU A 1 81 ? -1.454 43.281 27.5 1 98.25 81 LEU A C 1
ATOM 633 O O . LEU A 1 81 ? -2.074 44.312 27.266 1 98.25 81 LEU A O 1
ATOM 637 N N . ILE A 1 82 ? -1.405 42.75 28.734 1 97.31 82 ILE A N 1
ATOM 638 C CA . ILE A 1 82 ? -2.225 43.25 29.844 1 97.31 82 ILE A CA 1
ATOM 639 C C . ILE A 1 82 ? -1.679 44.594 30.328 1 97.31 82 ILE A C 1
ATOM 641 O O . ILE A 1 82 ? -2.441 45.469 30.75 1 97.31 82 ILE A O 1
ATOM 645 N N . ASP A 1 83 ? -0.38 44.781 30.219 1 97.5 83 ASP A N 1
ATOM 646 C CA . ASP A 1 83 ? 0.247 46 30.703 1 97.5 83 ASP A CA 1
ATOM 647 C C . ASP A 1 83 ? 0.039 47.156 29.719 1 97.5 83 ASP A C 1
ATOM 649 O O . ASP A 1 83 ? 0.243 48.312 30.062 1 97.5 83 ASP A O 1
ATOM 653 N N . ASN A 1 84 ? -0.283 46.844 28.547 1 97.56 84 ASN A N 1
ATOM 654 C CA . ASN A 1 84 ? -0.628 47.875 27.547 1 97.56 84 ASN A CA 1
ATOM 655 C C . ASN A 1 84 ? -2.133 48.125 27.516 1 97.56 84 ASN A C 1
ATOM 657 O O . ASN A 1 84 ? -2.873 47.375 26.844 1 97.56 84 ASN A O 1
ATOM 661 N N . SER A 1 85 ? -2.566 49.188 28.094 1 96.69 85 SER A N 1
ATOM 662 C CA . SER A 1 85 ? -3.988 49.469 28.266 1 96.69 85 SER A CA 1
ATOM 663 C C . SER A 1 85 ? -4.691 49.594 26.922 1 96.69 85 SER A C 1
ATOM 665 O O . SER A 1 85 ? -5.844 49.156 26.766 1 96.69 85 SER A O 1
ATOM 667 N N . LYS A 1 86 ? -4.031 50.125 25.984 1 96.69 86 LYS A N 1
ATOM 668 C CA . LYS A 1 86 ? -4.617 50.281 24.656 1 96.69 86 LYS A CA 1
ATOM 669 C C . LYS A 1 86 ? -4.848 48.906 24 1 96.69 86 LYS A C 1
ATOM 671 O O . LYS A 1 86 ? -5.902 48.688 23.406 1 96.69 86 LYS A O 1
ATOM 676 N N . TRP A 1 87 ? -3.85 48.094 24.109 1 97.88 87 TRP A N 1
ATOM 677 C CA . TRP A 1 87 ? -3.957 46.75 23.547 1 97.88 87 TRP A CA 1
ATOM 678 C C . TRP A 1 87 ? -5.043 45.938 24.266 1 97.88 87 TRP A C 1
ATOM 680 O O . TRP A 1 87 ? -5.863 45.281 23.609 1 97.88 87 TRP A O 1
ATOM 690 N N . LEU A 1 88 ? -5.031 46 25.531 1 97.62 88 LEU A N 1
ATOM 691 C CA . LEU A 1 88 ? -6.012 45.25 26.312 1 97.62 88 LEU A CA 1
ATOM 692 C C . LEU A 1 88 ? -7.43 45.719 25.984 1 97.62 88 LEU A C 1
ATOM 694 O O . LEU A 1 88 ? -8.328 44.875 25.828 1 97.62 88 LEU A O 1
ATOM 698 N N . GLU A 1 89 ? -7.633 46.969 25.953 1 96.56 89 GLU A N 1
ATOM 699 C CA . GLU A 1 89 ? -8.945 47.531 25.609 1 96.56 89 GLU A CA 1
ATOM 700 C C . GLU A 1 89 ? -9.367 47.062 24.203 1 96.56 89 GLU A C 1
ATOM 702 O O . GLU A 1 89 ? -10.523 46.719 23.984 1 96.56 89 GLU A O 1
ATOM 707 N N . ALA A 1 90 ? -8.469 47.156 23.281 1 96.75 90 ALA A N 1
ATOM 708 C CA . ALA A 1 90 ? -8.758 46.75 21.922 1 96.75 90 ALA A CA 1
ATOM 709 C C . ALA A 1 90 ? -9.172 45.281 21.859 1 96.75 90 ALA A C 1
ATOM 711 O O . ALA A 1 90 ? -10.164 44.938 21.203 1 96.75 90 ALA A O 1
ATOM 712 N N . VAL A 1 91 ? -8.469 44.406 22.531 1 98 91 VAL A N 1
ATOM 713 C CA . VAL A 1 91 ? -8.719 42.969 22.531 1 98 91 VAL A CA 1
ATOM 714 C C . VAL A 1 91 ? -10.055 42.688 23.203 1 98 91 VAL A C 1
ATOM 716 O O . VAL A 1 91 ? -10.852 41.875 22.703 1 98 91 VAL A O 1
ATOM 719 N N . SER A 1 92 ? -10.344 43.344 24.234 1 96.62 92 SER A N 1
ATOM 720 C CA . SER A 1 92 ? -11.531 43.062 25.031 1 96.62 92 SER A CA 1
ATOM 721 C C . SER A 1 92 ? -12.789 43.625 24.391 1 96.62 92 SER A C 1
ATOM 723 O O . SER A 1 92 ? -13.883 43.094 24.562 1 96.62 92 SER A O 1
ATOM 725 N N . SER A 1 93 ? -12.656 44.656 23.656 1 95.25 93 SER A N 1
ATOM 726 C CA . SER A 1 93 ? -13.836 45.375 23.188 1 95.25 93 SER A CA 1
ATOM 727 C C . SER A 1 93 ? -14.102 45.062 21.703 1 95.25 93 SER A C 1
ATOM 729 O O . SER A 1 93 ? -15.125 45.469 21.156 1 95.25 93 SER A O 1
ATOM 731 N N . ALA A 1 94 ? -13.188 44.406 21.062 1 96.94 94 ALA A N 1
ATOM 732 C CA . ALA A 1 94 ? -13.328 44.156 19.641 1 96.94 94 ALA A CA 1
ATOM 733 C C . ALA A 1 94 ? -14.531 43.281 19.344 1 96.94 94 ALA A C 1
ATOM 735 O O . ALA A 1 94 ? -14.938 42.469 20.203 1 96.94 94 ALA A O 1
ATOM 736 N N . ASP A 1 95 ? -15.148 43.406 18.203 1 96.06 95 ASP A N 1
ATOM 737 C CA . ASP A 1 95 ? -16.188 42.5 17.719 1 96.06 95 ASP A CA 1
ATOM 738 C C . ASP A 1 95 ? -15.562 41.25 17.109 1 96.06 95 ASP A C 1
ATOM 740 O O . ASP A 1 95 ? -16.156 40.188 17.156 1 96.06 95 ASP A O 1
ATOM 744 N N . VAL A 1 96 ? -14.438 41.5 16.484 1 96.81 96 VAL A N 1
ATOM 745 C CA . VAL A 1 96 ? -13.734 40.375 15.82 1 96.81 96 VAL A CA 1
ATOM 746 C C . VAL A 1 96 ? -12.266 40.406 16.234 1 96.81 96 VAL A C 1
ATOM 748 O O . VAL A 1 96 ? -11.609 41.438 16.203 1 96.81 96 VAL A O 1
ATOM 751 N N . VAL A 1 97 ? -11.773 39.25 16.625 1 98 97 VAL A N 1
ATOM 752 C CA . VAL A 1 97 ? -10.359 39.062 16.953 1 98 97 VAL A CA 1
ATOM 753 C C . VAL A 1 97 ? -9.719 38.156 15.906 1 98 97 VAL A C 1
ATOM 755 O O . VAL A 1 97 ? -10.055 36.969 15.828 1 98 97 VAL A O 1
ATOM 758 N N . LEU A 1 98 ? -8.82 38.688 15.125 1 98.62 98 LEU A N 1
ATOM 759 C CA . LEU A 1 98 ? -8.07 37.906 14.148 1 98.62 98 LEU A CA 1
ATOM 760 C C . LEU A 1 98 ? -6.617 37.719 14.586 1 98.62 98 LEU A C 1
ATOM 762 O O . LEU A 1 98 ? -5.922 38.719 14.828 1 98.62 98 LEU A O 1
ATOM 766 N N . TRP A 1 99 ? -6.25 36.5 14.672 1 98.69 99 TRP A N 1
ATOM 767 C CA . TRP A 1 99 ? -4.926 36.125 15.156 1 98.69 99 TRP A CA 1
ATOM 768 C C . TRP A 1 99 ? -4.066 35.562 14.031 1 98.69 99 TRP A C 1
ATOM 770 O O . TRP A 1 99 ? -4.5 34.656 13.305 1 98.69 99 TRP A O 1
ATOM 780 N N . ALA A 1 100 ? -2.893 36.125 13.742 1 98.75 100 ALA A N 1
ATOM 781 C CA . ALA A 1 100 ? -1.932 35.562 12.789 1 98.75 100 ALA A CA 1
ATOM 782 C C . ALA A 1 100 ? -0.659 35.094 13.5 1 98.75 100 ALA A C 1
ATOM 784 O O . ALA A 1 100 ? -0.031 35.875 14.227 1 98.75 100 ALA A O 1
ATOM 785 N N . THR A 1 101 ? -0.337 33.906 13.328 1 98.5 101 THR A N 1
ATOM 786 C CA . THR A 1 101 ? 0.818 33.344 14.023 1 98.5 101 THR A CA 1
ATOM 787 C C . THR A 1 101 ? 1.637 32.469 13.086 1 98.5 101 THR A C 1
ATOM 789 O O . THR A 1 101 ? 1.141 32.031 12.047 1 98.5 101 THR A O 1
ATOM 792 N N . HIS A 1 102 ? 2.922 32.25 13.43 1 96.88 102 HIS A N 1
ATOM 793 C CA . HIS A 1 102 ? 3.84 31.516 12.57 1 96.88 102 HIS A CA 1
ATOM 794 C C . HIS A 1 102 ? 4.711 30.562 13.391 1 96.88 102 HIS A C 1
ATOM 796 O O . HIS A 1 102 ? 5.137 30.906 14.492 1 96.88 102 HIS A O 1
ATOM 802 N N . SER A 1 103 ? 4.984 29.359 12.852 1 95.69 103 SER A N 1
ATOM 803 C CA . SER A 1 103 ? 5.961 28.422 13.391 1 95.69 103 SER A CA 1
ATOM 804 C C . SER A 1 103 ? 5.73 28.188 14.883 1 95.69 103 SER A C 1
ATOM 806 O O . SER A 1 103 ? 4.625 27.812 15.289 1 95.69 103 SER A O 1
ATOM 808 N N . GLN A 1 104 ? 6.719 28.422 15.766 1 96.06 104 GLN A N 1
ATOM 809 C CA . GLN A 1 104 ? 6.598 28.188 17.203 1 96.06 104 GLN A CA 1
ATOM 810 C C . GLN A 1 104 ? 5.566 29.141 17.812 1 96.06 104 GLN A C 1
ATOM 812 O O . GLN A 1 104 ? 5.027 28.859 18.891 1 96.06 104 GLN A O 1
ATOM 817 N N . GLY A 1 105 ? 5.289 30.234 17.188 1 97.38 105 GLY A N 1
ATOM 818 C CA . GLY A 1 105 ? 4.281 31.172 17.656 1 97.38 105 GLY A CA 1
ATOM 819 C C . GLY A 1 105 ? 2.9 30.562 17.766 1 97.38 105 GLY A C 1
ATOM 820 O O . GLY A 1 105 ? 2.041 31.062 18.484 1 97.38 105 GLY A O 1
ATOM 821 N N . THR A 1 106 ? 2.707 29.469 17.016 1 98.62 106 THR A N 1
ATOM 822 C CA . THR A 1 106 ? 1.394 28.844 16.969 1 98.62 106 THR A CA 1
ATOM 823 C C . THR A 1 106 ? 1.02 28.25 18.328 1 98.62 106 THR A C 1
ATOM 825 O O . THR A 1 106 ? -0.011 28.609 18.906 1 98.62 106 THR A O 1
ATOM 828 N N . PRO A 1 107 ? 1.843 27.359 18.859 1 98.81 107 PRO A N 1
ATOM 829 C CA . PRO A 1 107 ? 1.481 26.906 20.203 1 98.81 107 PRO A CA 1
ATOM 830 C C . PRO A 1 107 ? 1.454 28.047 21.219 1 98.81 107 PRO A C 1
ATOM 832 O O . PRO A 1 107 ? 0.621 28.047 22.125 1 98.81 107 PRO A O 1
ATOM 835 N N . VAL A 1 108 ? 2.326 29.047 21.125 1 98.69 108 VAL A N 1
ATOM 836 C CA . VAL A 1 108 ? 2.305 30.203 22.016 1 98.69 108 VAL A CA 1
ATOM 837 C C . VAL A 1 108 ? 0.95 30.906 21.922 1 98.69 108 VAL A C 1
ATOM 839 O O . VAL A 1 108 ? 0.333 31.219 22.938 1 98.69 108 VAL A O 1
ATOM 842 N N . SER A 1 109 ? 0.495 31.141 20.734 1 98.88 109 SER A N 1
ATOM 843 C CA . SER A 1 109 ? -0.75 31.844 20.469 1 98.88 109 SER A CA 1
ATOM 844 C C . SER A 1 109 ? -1.948 31.109 21.047 1 98.88 109 SER A C 1
ATOM 846 O O . SER A 1 109 ? -2.816 31.703 21.672 1 98.88 109 SER A O 1
ATOM 848 N N . ILE A 1 110 ? -1.996 29.812 20.797 1 98.94 110 ILE A N 1
ATOM 849 C CA . ILE A 1 110 ? -3.123 29 21.25 1 98.94 110 ILE A CA 1
ATOM 850 C C . ILE A 1 110 ? -3.18 29 22.781 1 98.94 110 ILE A C 1
ATOM 852 O O . ILE A 1 110 ? -4.25 29.188 23.375 1 98.94 110 ILE A O 1
ATOM 856 N N . MET A 1 111 ? -2.088 28.828 23.406 1 98.88 111 MET A N 1
ATOM 857 C CA . MET A 1 111 ? -2.043 28.828 24.859 1 98.88 111 MET A CA 1
ATOM 858 C C . MET A 1 111 ? -2.35 30.203 25.422 1 98.88 111 MET A C 1
ATOM 860 O O . MET A 1 111 ? -3.021 30.328 26.453 1 98.88 111 MET A O 1
ATOM 864 N N . LEU A 1 112 ? -1.808 31.234 24.797 1 98.88 112 LEU A N 1
ATOM 865 C CA . LEU A 1 112 ? -2.109 32.594 25.188 1 98.88 112 LEU A CA 1
ATOM 866 C C . LEU A 1 112 ? -3.602 32.906 25.047 1 98.88 112 LEU A C 1
ATOM 868 O O . LEU A 1 112 ? -4.203 33.5 25.938 1 98.88 112 LEU A O 1
ATOM 872 N N . LEU A 1 113 ? -4.164 32.531 23.953 1 98.69 113 LEU A N 1
ATOM 873 C CA . LEU A 1 113 ? -5.59 32.719 23.703 1 98.69 113 LEU A CA 1
ATOM 874 C C . LEU A 1 113 ? -6.422 32.031 24.781 1 98.69 113 LEU A C 1
ATOM 876 O O . LEU A 1 113 ? -7.398 32.594 25.281 1 98.69 113 LEU A O 1
ATOM 880 N N . GLN A 1 114 ? -6.031 30.766 25.094 1 98.62 114 GLN A N 1
ATOM 881 C CA . GLN A 1 114 ? -6.73 30.094 26.188 1 98.62 114 GLN A CA 1
ATOM 882 C C . GLN A 1 114 ? -6.715 30.938 27.453 1 98.62 114 GLN A C 1
ATOM 884 O O . GLN A 1 114 ? -7.746 31.078 28.125 1 98.62 114 GLN A O 1
ATOM 889 N N . ARG A 1 115 ? -5.574 31.391 27.797 1 98.62 115 ARG A N 1
ATOM 890 C CA . ARG A 1 115 ? -5.434 32.188 29.016 1 98.62 115 ARG A CA 1
ATOM 891 C C . ARG A 1 115 ? -6.32 33.406 28.969 1 98.62 115 ARG A C 1
ATOM 893 O O . ARG A 1 115 ? -6.965 33.75 29.953 1 98.62 115 ARG A O 1
ATOM 900 N N . LEU A 1 116 ? -6.344 34.156 27.875 1 98.56 116 LEU A N 1
ATOM 901 C CA . LEU A 1 116 ? -7.164 35.344 27.734 1 98.56 116 LEU A CA 1
ATOM 902 C C . LEU A 1 116 ? -8.648 35 27.859 1 98.56 116 LEU A C 1
ATOM 904 O O . LEU A 1 116 ? -9.414 35.781 28.453 1 98.56 116 LEU A O 1
ATOM 908 N N . LEU A 1 117 ? -9.062 33.875 27.266 1 97.5 117 LEU A N 1
ATOM 909 C CA . LEU A 1 117 ? -10.438 33.406 27.375 1 97.5 117 LEU A CA 1
ATOM 910 C C . LEU A 1 117 ? -10.781 33.062 28.828 1 97.5 117 LEU A C 1
ATOM 912 O O . LEU A 1 117 ? -11.812 33.5 29.344 1 97.5 117 LEU A O 1
ATOM 916 N N . GLU A 1 118 ? -9.883 32.344 29.469 1 97.62 118 GLU A N 1
ATOM 917 C CA . GLU A 1 118 ? -10.117 31.906 30.844 1 97.62 118 GLU A CA 1
ATOM 918 C C . GLU A 1 118 ? -10.188 33.094 31.797 1 97.62 118 GLU A C 1
ATOM 920 O O . GLU A 1 118 ? -10.93 33.062 32.781 1 97.62 118 GLU A O 1
ATOM 925 N N . ARG A 1 119 ? -9.422 34.094 31.547 1 97.12 119 ARG A N 1
ATOM 926 C CA . ARG A 1 119 ? -9.336 35.25 32.438 1 97.12 119 ARG A CA 1
ATOM 927 C C . ARG A 1 119 ? -10.375 36.312 32.094 1 97.12 119 ARG A C 1
ATOM 929 O O . ARG A 1 119 ? -10.43 37.375 32.719 1 97.12 119 ARG A O 1
ATOM 936 N N . GLY A 1 120 ? -11.109 36.094 31.047 1 96.19 120 GLY A N 1
ATOM 937 C CA . GLY A 1 120 ? -12.234 36.969 30.719 1 96.19 120 GLY A CA 1
ATOM 938 C C . GLY A 1 120 ? -11.82 38.219 29.953 1 96.19 120 GLY A C 1
ATOM 939 O O . GLY A 1 120 ? -12.508 39.25 30.016 1 96.19 120 GLY A O 1
ATOM 940 N N . HIS A 1 121 ? -10.656 38.156 29.359 1 97.25 121 HIS A N 1
ATOM 941 C CA . HIS A 1 121 ? -10.227 39.281 28.547 1 97.25 121 HIS A CA 1
ATOM 942 C C . HIS A 1 121 ? -10.812 39.219 27.141 1 97.25 121 HIS A C 1
ATOM 944 O O . HIS A 1 121 ? -10.867 40.219 26.422 1 97.25 121 HIS A O 1
ATOM 950 N N . ILE A 1 122 ? -11.188 38.031 26.672 1 96.56 122 ILE A N 1
ATOM 951 C CA . ILE A 1 122 ? -11.906 37.781 25.422 1 96.56 122 ILE A CA 1
ATOM 952 C C . ILE A 1 122 ? -13.227 37.094 25.719 1 96.56 122 ILE A C 1
ATOM 954 O O . ILE A 1 122 ? -13.281 36.156 26.531 1 96.56 122 ILE A O 1
ATOM 958 N N . HIS A 1 123 ? -14.273 37.531 25.016 1 93.38 123 HIS A N 1
ATOM 959 C CA . HIS A 1 123 ? -15.609 37 25.281 1 93.38 123 HIS A CA 1
ATOM 960 C C . HIS A 1 123 ? -16.203 36.344 24.047 1 93.38 123 HIS A C 1
ATOM 962 O O . HIS A 1 123 ? -16.703 37.031 23.141 1 93.38 123 HIS A O 1
ATOM 968 N N . VAL A 1 124 ? -16.438 35.094 24.141 1 89.5 124 VAL A N 1
ATOM 969 C CA . VAL A 1 124 ? -16.766 34.281 22.953 1 89.5 124 VAL A CA 1
ATOM 970 C C . VAL A 1 124 ? -18.219 34.531 22.562 1 89.5 124 VAL A C 1
ATOM 972 O O . VAL A 1 124 ? -18.625 34.25 21.438 1 89.5 124 VAL A O 1
ATOM 975 N N . ILE A 1 125 ? -19.031 35 23.422 1 87.81 125 ILE A N 1
ATOM 976 C CA . ILE A 1 125 ? -20.438 35.281 23.109 1 87.81 125 ILE A CA 1
ATOM 977 C C . ILE A 1 125 ? -20.516 36.531 22.203 1 87.81 125 ILE A C 1
ATOM 979 O O . ILE A 1 125 ? -21.297 36.531 21.266 1 87.81 125 ILE A O 1
ATOM 983 N N . ARG A 1 126 ? -19.641 37.438 22.453 1 90.94 126 ARG A N 1
ATOM 984 C CA . ARG A 1 126 ? -19.75 38.75 21.766 1 90.94 126 ARG A CA 1
ATOM 985 C C . ARG A 1 126 ? -18.719 38.844 20.641 1 90.94 126 ARG A C 1
ATOM 987 O O . ARG A 1 126 ? -18.922 39.594 19.688 1 90.94 126 ARG A O 1
ATOM 994 N N . GLN A 1 127 ? -17.688 38.156 20.797 1 94.56 127 GLN A N 1
ATOM 995 C CA . GLN A 1 127 ? -16.578 38.312 19.875 1 94.56 127 GLN A CA 1
ATOM 996 C C . GLN A 1 127 ? -16.391 37.094 18.984 1 94.56 127 GLN A C 1
ATOM 998 O O . GLN A 1 127 ? -16.516 35.969 19.469 1 94.56 127 GLN A O 1
ATOM 1003 N N . SER A 1 128 ? -16.188 37.344 17.703 1 94.69 128 SER A N 1
ATOM 1004 C CA . SER A 1 128 ? -15.781 36.281 16.797 1 94.69 128 SER A CA 1
ATOM 1005 C C . SER A 1 128 ? -14.258 36.156 16.734 1 94.69 128 SER A C 1
ATOM 1007 O O . SER A 1 128 ? -13.562 37.156 16.562 1 94.69 128 SER A O 1
ATOM 1009 N N . ILE A 1 129 ? -13.734 34.969 16.891 1 96.69 129 ILE A N 1
ATOM 1010 C CA . ILE A 1 129 ? -12.289 34.75 16.984 1 96.69 129 ILE A CA 1
ATOM 1011 C C . ILE A 1 129 ? -11.836 33.812 15.867 1 96.69 129 ILE A C 1
ATOM 1013 O O . ILE A 1 129 ? -12.453 32.75 15.648 1 96.69 129 ILE A O 1
ATOM 1017 N N . CYS A 1 130 ? -10.781 34.156 15.188 1 98.12 130 CYS A N 1
ATOM 1018 C CA . CYS A 1 130 ? -10.164 33.312 14.188 1 98.12 130 CYS A CA 1
ATOM 1019 C C . CYS A 1 130 ? -8.641 33.344 14.297 1 98.12 130 CYS A C 1
ATOM 1021 O O . CYS A 1 130 ? -8.047 34.406 14.383 1 98.12 130 CYS A O 1
ATOM 1023 N N . VAL A 1 131 ? -8.062 32.156 14.32 1 98.81 131 VAL A N 1
ATOM 1024 C CA . VAL A 1 131 ? -6.609 32.062 14.367 1 98.81 131 VAL A CA 1
ATOM 1025 C C . VAL A 1 131 ? -6.09 31.516 13.031 1 98.81 131 VAL A C 1
ATOM 1027 O O . VAL A 1 131 ? -6.527 30.453 12.57 1 98.81 131 VAL A O 1
ATOM 1030 N N . LEU A 1 132 ? -5.227 32.25 12.398 1 98.94 132 LEU A N 1
ATOM 1031 C CA . LEU A 1 132 ? -4.461 31.781 11.242 1 98.94 132 LEU A CA 1
ATOM 1032 C C . LEU A 1 132 ? -3.076 31.297 11.672 1 98.94 132 LEU A C 1
ATOM 1034 O O . LEU A 1 132 ? -2.229 32.094 12.062 1 98.94 132 LEU A O 1
ATOM 1038 N N . ALA A 1 133 ? -2.904 30.047 11.594 1 98.88 133 ALA A N 1
ATOM 1039 C CA . ALA A 1 133 ? -1.596 29.469 11.891 1 98.88 133 ALA A CA 1
ATOM 1040 C C . ALA A 1 133 ? -0.84 29.141 10.602 1 98.88 133 ALA A C 1
ATOM 1042 O O . ALA A 1 133 ? -1.256 28.266 9.836 1 98.88 133 ALA A O 1
ATOM 1043 N N . MET A 1 134 ? 0.286 29.812 10.367 1 98.5 134 MET A N 1
ATOM 1044 C CA . MET A 1 134 ? 1.118 29.625 9.188 1 98.5 134 MET A CA 1
ATOM 1045 C C . MET A 1 134 ? 2.344 28.781 9.508 1 98.5 134 MET A C 1
ATOM 1047 O O . MET A 1 134 ? 3.188 29.188 10.312 1 98.5 134 MET A O 1
ATOM 1051 N N . ALA A 1 135 ? 2.434 27.625 8.867 1 97 135 ALA A N 1
ATOM 1052 C CA . ALA A 1 135 ? 3.541 26.719 9.133 1 97 135 ALA A CA 1
ATOM 1053 C C . ALA A 1 135 ? 3.719 26.484 10.633 1 97 135 ALA A C 1
ATOM 1055 O O . ALA A 1 135 ? 4.832 26.562 11.148 1 97 135 ALA A O 1
ATOM 1056 N N . GLY A 1 136 ? 2.637 26.203 11.32 1 98.06 136 GLY A N 1
ATOM 1057 C CA . GLY A 1 136 ? 2.637 26.094 12.766 1 98.06 136 GLY A CA 1
ATOM 1058 C C . GLY A 1 136 ? 3.262 24.797 13.266 1 98.06 136 GLY A C 1
ATOM 1059 O O . GLY A 1 136 ? 3.053 23.734 12.68 1 98.06 136 GLY A O 1
ATOM 1060 N N . ILE A 1 137 ? 4.039 24.953 14.281 1 97.44 137 ILE A N 1
ATOM 1061 C CA . ILE A 1 137 ? 4.609 23.781 14.914 1 97.44 137 ILE A CA 1
ATOM 1062 C C . ILE A 1 137 ? 3.6 23.172 15.883 1 97.44 137 ILE A C 1
ATOM 1064 O O . ILE A 1 137 ? 3.357 23.719 16.953 1 97.44 137 ILE A O 1
ATOM 1068 N N . SER A 1 138 ? 2.969 22.125 15.477 1 98.38 138 SER A N 1
ATOM 1069 C CA . SER A 1 138 ? 2.043 21.391 16.328 1 98.38 138 SER A CA 1
ATOM 1070 C C . SER A 1 138 ? 2.576 20 16.641 1 98.38 138 SER A C 1
ATOM 1072 O O . SER A 1 138 ? 2.186 19.391 17.641 1 98.38 138 SER A O 1
ATOM 1074 N N . SER A 1 139 ? 3.377 19.5 15.734 1 98.25 139 SER A N 1
ATOM 1075 C CA . SER A 1 139 ? 3.955 18.172 15.883 1 98.25 139 SER A CA 1
ATOM 1076 C C . SER A 1 139 ? 5.457 18.188 15.609 1 98.25 139 SER A C 1
ATOM 1078 O O . SER A 1 139 ? 6.004 17.219 15.078 1 98.25 139 SER A O 1
ATOM 1080 N N . GLY A 1 140 ? 6.02 19.359 15.883 1 96.5 140 GLY A N 1
ATOM 1081 C CA . GLY A 1 140 ? 7.461 19.516 15.789 1 96.5 140 GLY A CA 1
ATOM 1082 C C . GLY A 1 140 ? 7.941 19.781 14.375 1 96.5 140 GLY A C 1
ATOM 1083 O O . GLY A 1 140 ? 7.152 19.75 13.43 1 96.5 140 GLY A O 1
ATOM 1084 N N . PRO A 1 141 ? 9.227 20.219 14.273 1 94.44 141 PRO A N 1
ATOM 1085 C CA . PRO A 1 141 ? 9.891 20.359 12.969 1 94.44 141 PRO A CA 1
ATOM 1086 C C . PRO A 1 141 ? 10.227 19 12.344 1 94.44 141 PRO A C 1
ATOM 1088 O O . PRO A 1 141 ? 9.914 17.953 12.914 1 94.44 141 PRO A O 1
ATOM 1091 N N . PHE A 1 142 ? 10.797 19.094 11.156 1 93.62 142 PHE A N 1
ATOM 1092 C CA . PHE A 1 142 ? 11.305 17.844 10.578 1 93.62 142 PHE A CA 1
ATOM 1093 C C . PHE A 1 142 ? 12.297 17.188 11.523 1 93.62 142 PHE A C 1
ATOM 1095 O O . PHE A 1 142 ? 13.25 17.812 11.984 1 93.62 142 PHE A O 1
ATOM 1102 N N . PRO A 1 143 ? 12.102 15.93 11.805 1 92.12 143 PRO A N 1
ATOM 1103 C CA . PRO A 1 143 ? 12.984 15.227 12.727 1 92.12 143 PRO A CA 1
ATOM 1104 C C . PRO A 1 143 ? 14.453 15.289 12.305 1 92.12 143 PRO A C 1
ATOM 1106 O O . PRO A 1 143 ? 15.344 15.344 13.164 1 92.12 143 PRO A O 1
ATOM 1109 N N . ALA A 1 144 ? 14.75 15.344 11.078 1 87.44 144 ALA A N 1
ATOM 1110 C CA . ALA A 1 144 ? 16.125 15.328 10.562 1 87.44 144 ALA A CA 1
ATOM 1111 C C . ALA A 1 144 ? 16.891 16.578 10.992 1 87.44 144 ALA A C 1
ATOM 1113 O O . ALA A 1 144 ? 18.109 16.609 10.938 1 87.44 144 ALA A O 1
ATOM 1114 N N . LEU A 1 145 ? 16.156 17.594 11.383 1 87.44 145 LEU A N 1
ATOM 1115 C CA . LEU A 1 145 ? 16.781 18.875 11.742 1 87.44 145 LEU A CA 1
ATOM 1116 C C . LEU A 1 145 ? 17.25 18.859 13.188 1 87.44 145 LEU A C 1
ATOM 1118 O O . LEU A 1 145 ? 17.969 19.766 13.625 1 87.44 145 LEU A O 1
ATOM 1122 N N . LYS A 1 146 ? 16.859 17.906 13.93 1 84.44 146 LYS A N 1
ATOM 1123 C CA . LYS A 1 146 ? 17.078 17.891 15.375 1 84.44 146 LYS A CA 1
ATOM 1124 C C . LYS A 1 146 ? 18.562 18.062 15.703 1 84.44 146 LYS A C 1
ATOM 1126 O O . LYS A 1 146 ? 18.938 18.891 16.531 1 84.44 146 LYS A O 1
ATOM 1131 N N . GLY A 1 147 ? 19.422 17.344 15.039 1 79.06 147 GLY A N 1
ATOM 1132 C CA . GLY A 1 147 ? 20.844 17.438 15.305 1 79.06 147 GLY A CA 1
ATOM 1133 C C . GLY A 1 147 ? 21.453 18.734 14.828 1 79.06 147 GLY A C 1
ATOM 1134 O O . GLY A 1 147 ? 22.188 19.391 15.57 1 79.06 147 GLY A O 1
ATOM 1135 N N . SER A 1 148 ? 21.125 19.203 13.742 1 76.62 148 SER A N 1
ATOM 1136 C CA . SER A 1 148 ? 21.734 20.375 13.125 1 76.62 148 SER A CA 1
ATOM 1137 C C . SER A 1 148 ? 21.25 21.672 13.781 1 76.62 148 SER A C 1
ATOM 1139 O O . SER A 1 148 ? 22.047 22.578 14.031 1 76.62 148 SER A O 1
ATOM 1141 N N . LEU A 1 149 ? 19.984 21.766 14.094 1 69.06 149 LEU A N 1
ATOM 1142 C CA . LEU A 1 149 ? 19.406 22.984 14.656 1 69.06 149 LEU A CA 1
ATOM 1143 C C . LEU A 1 149 ? 19.875 23.188 16.094 1 69.06 149 LEU A C 1
ATOM 1145 O O . LEU A 1 149 ? 20.188 24.312 16.5 1 69.06 149 LEU A O 1
ATOM 1149 N N . ILE A 1 150 ? 20.047 22.141 16.766 1 65.75 150 ILE A N 1
ATOM 1150 C CA . ILE A 1 150 ? 20.406 22.219 18.172 1 65.75 150 ILE A CA 1
ATOM 1151 C C . ILE A 1 150 ? 21.875 22.625 18.297 1 65.75 150 ILE A C 1
ATOM 1153 O O . ILE A 1 150 ? 22.234 23.406 19.172 1 65.75 150 ILE A O 1
ATOM 1157 N N . VAL A 1 151 ? 22.672 22.078 17.422 1 61.66 151 VAL A N 1
ATOM 1158 C CA . VAL A 1 151 ? 24.109 22.359 17.484 1 61.66 151 VAL A CA 1
ATOM 1159 C C . VAL A 1 151 ? 24.375 23.797 17.078 1 61.66 151 VAL A C 1
ATOM 1161 O O . VAL A 1 151 ? 25.266 24.453 17.625 1 61.66 151 VAL A O 1
ATOM 1164 N N . LYS A 1 152 ? 23.625 24.312 16.25 1 63.91 152 LYS A N 1
ATOM 1165 C CA . LYS A 1 152 ? 23.922 25.609 15.664 1 63.91 152 LYS A CA 1
ATOM 1166 C C . LYS A 1 152 ? 23.453 26.734 16.578 1 63.91 152 LYS A C 1
ATOM 1168 O O . LYS A 1 152 ? 23.844 27.906 16.375 1 63.91 152 LYS A O 1
ATOM 1173 N N . VAL A 1 153 ? 22.641 26.375 17.422 1 65.75 153 VAL A N 1
ATOM 1174 C CA . VAL A 1 153 ? 22.062 27.453 18.219 1 65.75 153 VAL A CA 1
ATOM 1175 C C . VAL A 1 153 ? 22.891 27.672 19.484 1 65.75 153 VAL A C 1
ATOM 1177 O O . VAL A 1 153 ? 23.5 26.719 20 1 65.75 153 VAL A O 1
ATOM 1180 N N . SER A 1 154 ? 23.094 29.016 19.828 1 58.09 154 SER A N 1
ATOM 1181 C CA . SER A 1 154 ? 23.828 29.375 21.031 1 58.09 154 SER A CA 1
ATOM 1182 C C . SER A 1 154 ? 23.25 28.672 22.266 1 58.09 154 SER A C 1
ATOM 1184 O O . SER A 1 154 ? 22.109 28.203 22.234 1 58.09 154 SER A O 1
ATOM 1186 N N . THR A 1 155 ? 24.109 28.516 23.266 1 56.44 155 THR A N 1
ATOM 1187 C CA . THR A 1 155 ? 23.781 27.812 24.5 1 56.44 155 THR A CA 1
ATOM 1188 C C . THR A 1 155 ? 22.484 28.312 25.094 1 56.44 155 THR A C 1
ATOM 1190 O O . THR A 1 155 ? 21.672 27.531 25.609 1 56.44 155 THR A O 1
ATOM 1193 N N . THR A 1 156 ? 22.234 29.609 25.094 1 56.31 156 THR A N 1
ATOM 1194 C CA . THR A 1 156 ? 21.031 30.188 25.703 1 56.31 156 THR A CA 1
ATOM 1195 C C . THR A 1 156 ? 19.797 29.859 24.875 1 56.31 156 THR A C 1
ATOM 1197 O O . THR A 1 156 ? 18.703 29.688 25.438 1 56.31 156 THR A O 1
ATOM 1200 N N . GLN A 1 157 ? 19.938 29.625 23.609 1 64.94 157 GLN A N 1
ATOM 1201 C CA . GLN A 1 157 ? 18.812 29.375 22.703 1 64.94 157 GLN A CA 1
ATOM 1202 C C . GLN A 1 157 ? 18.625 27.891 22.469 1 64.94 157 GLN A C 1
ATOM 1204 O O . GLN A 1 157 ? 17.625 27.469 21.875 1 64.94 157 GLN A O 1
ATOM 1209 N N . SER A 1 158 ? 19.453 27.25 23.156 1 75.5 158 SER A N 1
ATOM 1210 C CA . SER A 1 158 ? 19.469 25.797 22.953 1 75.5 158 SER A CA 1
ATOM 1211 C C . SER A 1 158 ? 18.234 25.141 23.547 1 75.5 158 SER A C 1
ATOM 1213 O O . SER A 1 158 ? 17.688 24.203 22.969 1 75.5 158 SER A O 1
ATOM 1215 N N . ASP A 1 159 ? 17.734 25.797 24.625 1 84.94 159 ASP A N 1
ATOM 1216 C CA . ASP A 1 159 ? 16.594 25.156 25.281 1 84.94 159 ASP A CA 1
ATOM 1217 C C . ASP A 1 159 ? 15.32 25.344 24.453 1 84.94 159 ASP A C 1
ATOM 1219 O O . ASP A 1 159 ? 14.516 24.406 24.328 1 84.94 159 ASP A O 1
ATOM 1223 N N . ALA A 1 160 ? 15.117 26.531 23.953 1 86.44 160 ALA A N 1
ATOM 1224 C CA . ALA A 1 160 ? 13.953 26.797 23.125 1 86.44 160 ALA A CA 1
ATOM 1225 C C . ALA A 1 160 ? 13.969 25.953 21.859 1 86.44 160 ALA A C 1
ATOM 1227 O O . ALA A 1 160 ? 12.938 25.438 21.438 1 86.44 160 ALA A O 1
ATOM 1228 N N . ALA A 1 161 ? 15.148 25.797 21.328 1 87.44 161 ALA A N 1
ATOM 1229 C CA . ALA A 1 161 ? 15.297 24.969 20.141 1 87.44 161 ALA A CA 1
ATOM 1230 C C . ALA A 1 161 ? 14.977 23.5 20.453 1 87.44 161 ALA A C 1
ATOM 1232 O O . ALA A 1 161 ? 14.289 22.844 19.672 1 87.44 161 ALA A O 1
ATOM 1233 N N . ARG A 1 162 ? 15.5 23.031 21.547 1 90.94 162 ARG A N 1
ATOM 1234 C CA . ARG A 1 162 ? 15.258 21.656 21.953 1 90.94 162 ARG A CA 1
ATOM 1235 C C . ARG A 1 162 ? 13.766 21.406 22.172 1 90.94 162 ARG A C 1
ATOM 1237 O O . ARG A 1 162 ? 13.258 20.344 21.828 1 90.94 162 ARG A O 1
ATOM 1244 N N . GLU A 1 163 ? 13.055 22.328 22.766 1 95 163 GLU A N 1
ATOM 1245 C CA . GLU A 1 163 ? 11.633 22.188 23.062 1 95 163 GLU A CA 1
ATOM 1246 C C . GLU A 1 163 ? 10.82 22.016 21.781 1 95 163 GLU A C 1
ATOM 1248 O O . GLU A 1 163 ? 9.812 21.297 21.766 1 95 163 GLU A O 1
ATOM 1253 N N . LEU A 1 164 ? 11.266 22.672 20.688 1 94.56 164 LEU A N 1
ATOM 1254 C CA . LEU A 1 164 ? 10.562 22.516 19.422 1 94.56 164 LEU A CA 1
ATOM 1255 C C . LEU A 1 164 ? 10.43 21.047 19.047 1 94.56 164 LEU A C 1
ATOM 1257 O O . LEU A 1 164 ? 9.391 20.625 18.531 1 94.56 164 LEU A O 1
ATOM 1261 N N . PHE A 1 165 ? 11.445 20.297 19.375 1 94.75 165 PHE A N 1
ATOM 1262 C CA . PHE A 1 165 ? 11.461 18.906 18.969 1 94.75 165 PHE A CA 1
ATOM 1263 C C . PHE A 1 165 ? 10.695 18.047 19.969 1 94.75 165 PHE A C 1
ATOM 1265 O O . PHE A 1 165 ? 10.344 16.891 19.672 1 94.75 165 PHE A O 1
ATOM 1272 N N . GLU A 1 166 ? 10.398 18.578 21.125 1 96.81 166 GLU A N 1
ATOM 1273 C CA . GLU A 1 166 ? 9.531 17.859 22.062 1 96.81 166 GLU A CA 1
ATOM 1274 C C . GLU A 1 166 ? 8.117 17.734 21.516 1 96.81 166 GLU A C 1
ATOM 1276 O O . GLU A 1 166 ? 7.383 16.812 21.891 1 96.81 166 GLU A O 1
ATOM 1281 N N . PHE A 1 167 ? 7.738 18.594 20.641 1 97.94 167 PHE A N 1
ATOM 1282 C CA . PHE A 1 167 ? 6.41 18.562 20.047 1 97.94 167 PHE A CA 1
ATOM 1283 C C . PHE A 1 167 ? 6.254 17.359 19.125 1 97.94 167 PHE A C 1
ATOM 1285 O O . PHE A 1 167 ? 5.141 17.016 18.734 1 97.94 167 PHE A O 1
ATOM 1292 N N . MET A 1 168 ? 7.324 16.672 18.828 1 97.38 168 MET A N 1
ATOM 1293 C CA . MET A 1 168 ? 7.277 15.492 17.953 1 97.38 168 MET A CA 1
ATOM 1294 C C . MET A 1 168 ? 6.52 14.352 18.609 1 97.38 168 MET A C 1
ATOM 1296 O O . MET A 1 168 ? 6.141 13.383 17.953 1 97.38 168 MET A O 1
ATOM 1300 N N . ASP A 1 169 ? 6.367 14.469 19.859 1 98 169 ASP A N 1
ATOM 1301 C CA . ASP A 1 169 ? 5.66 13.477 20.672 1 98 169 ASP A CA 1
ATOM 1302 C C . ASP A 1 169 ? 4.441 14.094 21.359 1 98 169 ASP A C 1
ATOM 1304 O O . ASP A 1 169 ? 4.586 14.93 22.266 1 98 169 ASP A O 1
ATOM 1308 N N . SER A 1 170 ? 3.27 13.617 20.984 1 97.81 170 SER A N 1
ATOM 1309 C CA . SER A 1 170 ? 2.027 14.188 21.5 1 97.81 170 SER A CA 1
ATOM 1310 C C . SER A 1 170 ? 1.905 13.984 23 1 97.81 170 SER A C 1
ATOM 1312 O O . SER A 1 170 ? 1.086 14.633 23.656 1 97.81 170 SER A O 1
ATOM 1314 N N . ASN A 1 171 ? 2.725 13.133 23.562 1 97.62 171 ASN A N 1
ATOM 1315 C CA . ASN A 1 171 ? 2.631 12.828 24.984 1 97.62 171 ASN A CA 1
ATOM 1316 C C . ASN A 1 171 ? 3.672 13.594 25.797 1 97.62 171 ASN A C 1
ATOM 1318 O O . ASN A 1 171 ? 3.729 13.469 27.016 1 97.62 171 ASN A O 1
ATOM 1322 N N . SER A 1 172 ? 4.539 14.328 25.125 1 98.25 172 SER A N 1
ATOM 1323 C CA . SER A 1 172 ? 5.453 15.18 25.875 1 98.25 172 SER A CA 1
ATOM 1324 C C . SER A 1 172 ? 4.699 16.219 26.703 1 98.25 172 SER A C 1
ATOM 1326 O O . SER A 1 172 ? 3.582 16.609 26.344 1 98.25 172 SER A O 1
ATOM 1328 N N . PRO A 1 173 ? 5.262 16.703 27.75 1 98.12 173 PRO A N 1
ATOM 1329 C CA . PRO A 1 173 ? 4.559 17.656 28.609 1 98.12 173 PRO A CA 1
ATOM 1330 C C . PRO A 1 173 ? 4.098 18.906 27.859 1 98.12 173 PRO A C 1
ATOM 1332 O O . PRO A 1 173 ? 2.951 19.344 28.016 1 98.12 173 PRO A O 1
ATOM 1335 N N . ILE A 1 174 ? 4.922 19.5 27.062 1 98.44 174 ILE A N 1
ATOM 1336 C CA . ILE A 1 174 ? 4.578 20.719 26.359 1 98.44 174 ILE A CA 1
ATOM 1337 C C . ILE A 1 174 ? 3.5 20.438 25.312 1 98.44 174 ILE A C 1
ATOM 1339 O O . ILE A 1 174 ? 2.609 21.266 25.094 1 98.44 174 ILE A O 1
ATOM 1343 N N . SER A 1 175 ? 3.576 19.297 24.594 1 98.69 175 SER A N 1
ATOM 1344 C CA . SER A 1 175 ? 2.549 18.938 23.625 1 98.69 175 SER A CA 1
ATOM 1345 C C . SER A 1 175 ? 1.197 18.734 24.312 1 98.69 175 SER A C 1
ATOM 1347 O O . SER A 1 175 ? 0.163 19.141 23.766 1 98.69 175 SER A O 1
ATOM 1349 N N . VAL A 1 176 ? 1.225 18.047 25.453 1 98.69 176 VAL A N 1
ATOM 1350 C CA . VAL A 1 176 ? -0.012 17.828 26.188 1 98.69 176 VAL A CA 1
ATOM 1351 C C . VAL A 1 176 ? -0.661 19.156 26.547 1 98.69 176 VAL A C 1
ATOM 1353 O O . VAL A 1 176 ? -1.866 19.344 26.359 1 98.69 176 VAL A O 1
ATOM 1356 N N . LYS A 1 177 ? 0.09 20.094 27.078 1 98.56 177 LYS A N 1
ATOM 1357 C CA . LYS A 1 177 ? -0.42 21.422 27.422 1 98.56 177 LYS A CA 1
ATOM 1358 C C . LYS A 1 177 ? -0.983 22.125 26.203 1 98.56 177 LYS A C 1
ATOM 1360 O O . LYS A 1 177 ? -2.086 22.688 26.25 1 98.56 177 LYS A O 1
ATOM 1365 N N . PHE A 1 178 ? -0.273 22.141 25.156 1 98.69 178 PHE A N 1
ATOM 1366 C CA . PHE A 1 178 ? -0.699 22.766 23.906 1 98.69 178 PHE A CA 1
ATOM 1367 C C . PHE A 1 178 ? -2.014 22.156 23.422 1 98.69 178 PHE A C 1
ATOM 1369 O O . PHE A 1 178 ? -2.945 22.891 23.078 1 98.69 178 PHE A O 1
ATOM 1376 N N . ARG A 1 179 ? -2.027 20.844 23.312 1 98.62 179 ARG A N 1
ATOM 1377 C CA . ARG A 1 179 ? -3.193 20.125 22.797 1 98.62 179 ARG A CA 1
ATOM 1378 C C . ARG A 1 179 ? -4.422 20.391 23.672 1 98.62 179 ARG A C 1
ATOM 1380 O O . ARG A 1 179 ? -5.531 20.531 23.141 1 98.62 179 ARG A O 1
ATOM 1387 N N . GLN A 1 180 ? -4.238 20.469 24.984 1 98.31 180 GLN A N 1
ATOM 1388 C CA . GLN A 1 180 ? -5.332 20.844 25.875 1 98.31 180 GLN A CA 1
ATOM 1389 C C . GLN A 1 180 ? -5.828 22.25 25.578 1 98.31 180 GLN A C 1
ATOM 1391 O O . GLN A 1 180 ? -7.035 22.5 25.562 1 98.31 180 GLN A O 1
ATOM 1396 N N . SER A 1 181 ? -4.914 23.141 25.422 1 98.75 181 SER A N 1
ATOM 1397 C CA . SER A 1 181 ? -5.273 24.516 25.094 1 98.75 181 SER A CA 1
ATOM 1398 C C . SER A 1 181 ? -6.027 24.578 23.766 1 98.75 181 SER A C 1
ATOM 1400 O O . SER A 1 181 ? -7.012 25.312 23.641 1 98.75 181 SER A O 1
ATOM 1402 N N . LEU A 1 182 ? -5.531 23.844 22.797 1 98.69 182 LEU A N 1
ATOM 1403 C CA . LEU A 1 182 ? -6.168 23.812 21.484 1 98.69 182 LEU A CA 1
ATOM 1404 C C . LEU A 1 182 ? -7.602 23.297 21.594 1 98.69 182 LEU A C 1
ATOM 1406 O O . LEU A 1 182 ? -8.516 23.891 21.016 1 98.69 182 LEU A O 1
ATOM 1410 N N . ALA A 1 183 ? -7.762 22.219 22.297 1 98 183 ALA A N 1
ATOM 1411 C CA . ALA A 1 183 ? -9.102 21.656 22.5 1 98 183 ALA A CA 1
ATOM 1412 C C . ALA A 1 183 ? -10.023 22.688 23.141 1 98 183 ALA A C 1
ATOM 1414 O O . ALA A 1 183 ? -11.188 22.828 22.75 1 98 183 ALA A O 1
ATOM 1415 N N . TYR A 1 184 ? -9.539 23.391 24.109 1 97.19 184 TYR A N 1
ATOM 1416 C CA . TYR A 1 184 ? -10.32 24.391 24.828 1 97.19 184 TYR A CA 1
ATOM 1417 C C . TYR A 1 184 ? -10.734 25.531 23.875 1 97.19 184 TYR A C 1
ATOM 1419 O O . TYR A 1 184 ? -11.898 25.922 23.844 1 97.19 184 TYR A O 1
ATOM 1427 N N . VAL A 1 185 ? -9.773 26.047 23.156 1 97.12 185 VAL A N 1
ATOM 1428 C CA . VAL A 1 185 ? -10.008 27.156 22.266 1 97.12 185 VAL A CA 1
ATOM 1429 C C . VAL A 1 185 ? -11.031 26.766 21.203 1 97.12 185 VAL A C 1
ATOM 1431 O O . VAL A 1 185 ? -11.922 27.547 20.859 1 97.12 185 VAL A O 1
ATOM 1434 N N . LEU A 1 186 ? -10.906 25.562 20.641 1 96.44 186 LEU A N 1
ATOM 1435 C CA . LEU A 1 186 ? -11.852 25.062 19.641 1 96.44 186 LEU A CA 1
ATOM 1436 C C . LEU A 1 186 ? -13.242 24.906 20.25 1 96.44 186 LEU A C 1
ATOM 1438 O O . LEU A 1 186 ? -14.242 25.25 19.625 1 96.44 186 LEU A O 1
ATOM 1442 N N . LYS A 1 187 ? -13.273 24.391 21.438 1 94.69 187 LYS A N 1
ATOM 1443 C CA . LYS A 1 187 ? -14.539 24.219 22.141 1 94.69 187 LYS A CA 1
ATOM 1444 C C . LYS A 1 187 ? -15.242 25.562 22.328 1 94.69 187 LYS A C 1
ATOM 1446 O O . LYS A 1 187 ? -16.469 25.641 22.297 1 94.69 187 LYS A O 1
ATOM 1451 N N . CYS A 1 188 ? -14.477 26.625 22.469 1 93.06 188 CYS A N 1
ATOM 1452 C CA . CYS A 1 188 ? -15.008 27.969 22.688 1 93.06 188 CYS A CA 1
ATOM 1453 C C . CYS A 1 188 ? -15.461 28.594 21.375 1 93.06 188 CYS A C 1
ATOM 1455 O O . CYS A 1 188 ? -15.836 29.766 21.344 1 93.06 188 CYS A O 1
ATOM 1457 N N . GLY A 1 189 ? -15.398 27.844 20.312 1 92.12 189 GLY A N 1
ATOM 1458 C CA . GLY A 1 189 ? -15.977 28.297 19.062 1 92.12 189 GLY A CA 1
ATOM 1459 C C . GLY A 1 189 ? -14.992 29.062 18.188 1 92.12 189 GLY A C 1
ATOM 1460 O O . GLY A 1 189 ? -15.383 29.688 17.203 1 92.12 189 GLY A O 1
ATOM 1461 N N . THR A 1 190 ? -13.727 29 18.547 1 95.31 190 THR A N 1
ATOM 1462 C CA . THR A 1 190 ? -12.695 29.672 17.75 1 95.31 190 THR A CA 1
ATOM 1463 C C . THR A 1 190 ? -12.508 28.969 16.406 1 95.31 190 THR A C 1
ATOM 1465 O O . THR A 1 190 ? -12.422 27.75 16.344 1 95.31 190 THR A O 1
ATOM 1468 N N . LYS A 1 191 ? -12.516 29.766 15.359 1 96.62 191 LYS A N 1
ATOM 1469 C CA . LYS A 1 191 ? -12.133 29.266 14.047 1 96.62 191 LYS A CA 1
ATOM 1470 C C . LYS A 1 191 ? -10.617 29.188 13.906 1 96.62 191 LYS A C 1
ATOM 1472 O O . LYS A 1 191 ? -9.898 30.094 14.352 1 96.62 191 LYS A O 1
ATOM 1477 N N . VAL A 1 192 ? -10.172 28.094 13.32 1 98.19 192 VAL A N 1
ATOM 1478 C CA . VAL A 1 192 ? -8.734 27.906 13.18 1 98.19 192 VAL A CA 1
ATOM 1479 C C . VAL A 1 192 ? -8.398 27.562 11.727 1 98.19 192 VAL A C 1
ATOM 1481 O O . VAL A 1 192 ? -8.898 26.578 11.188 1 98.19 192 VAL A O 1
ATOM 1484 N N . VAL A 1 193 ? -7.602 28.391 11.102 1 98.88 193 VAL A N 1
ATOM 1485 C CA . VAL A 1 193 ? -7.109 28.156 9.742 1 98.88 193 VAL A CA 1
ATOM 1486 C C . VAL A 1 193 ? -5.641 27.734 9.797 1 98.88 193 VAL A C 1
ATOM 1488 O O . VAL A 1 193 ? -4.793 28.469 10.305 1 98.88 193 VAL A O 1
ATOM 1491 N N . LEU A 1 194 ? -5.426 26.547 9.344 1 98.94 194 LEU A N 1
ATOM 1492 C CA . LEU A 1 194 ? -4.082 25.984 9.312 1 98.94 194 LEU A CA 1
ATOM 1493 C C . LEU A 1 194 ? -3.529 25.984 7.891 1 98.94 194 LEU A C 1
ATOM 1495 O O . LEU A 1 194 ? -4.121 25.406 6.984 1 98.94 194 LEU A O 1
ATOM 1499 N N . THR A 1 195 ? -2.42 26.656 7.691 1 98.81 195 THR A N 1
ATOM 1500 C CA . THR A 1 195 ? -1.83 26.703 6.359 1 98.81 195 THR A CA 1
ATOM 1501 C C . THR A 1 195 ? -0.387 26.203 6.387 1 98.81 195 THR A C 1
ATOM 1503 O O . THR A 1 195 ? 0.451 26.766 7.102 1 98.81 195 THR A O 1
ATOM 1506 N N . GLY A 1 196 ? -0.177 25.125 5.676 1 98 196 GLY A N 1
ATOM 1507 C CA . GLY A 1 196 ? 1.184 24.656 5.457 1 98 196 GLY A CA 1
ATOM 1508 C C . GLY A 1 196 ? 1.776 25.141 4.148 1 98 196 GLY A C 1
ATOM 1509 O O . GLY A 1 196 ? 1.06 25.672 3.293 1 98 196 GLY A O 1
ATOM 1510 N N . SER A 1 197 ? 3.09 25 4.082 1 94.94 197 SER A N 1
ATOM 1511 C CA . SER A 1 197 ? 3.791 25.328 2.846 1 94.94 197 SER A CA 1
ATOM 1512 C C . SER A 1 197 ? 4.309 24.062 2.156 1 94.94 197 SER A C 1
ATOM 1514 O O . SER A 1 197 ? 4.895 23.188 2.801 1 94.94 197 SER A O 1
ATOM 1516 N N . MET A 1 198 ? 4.039 23.734 0.842 1 90.56 198 MET A N 1
ATOM 1517 C CA . MET A 1 198 ? 4.426 22.547 0.104 1 90.56 198 MET A CA 1
ATOM 1518 C C . MET A 1 198 ? 5.941 22.375 0.088 1 90.56 198 MET A C 1
ATOM 1520 O O . MET A 1 198 ? 6.449 21.266 0.179 1 90.56 198 MET A O 1
ATOM 1524 N N . GLN A 1 199 ? 6.766 23.281 0.314 1 87.56 199 GLN A N 1
ATOM 1525 C CA . GLN A 1 199 ? 8.227 23.219 0.336 1 87.56 199 GLN A CA 1
ATOM 1526 C C . GLN A 1 199 ? 8.781 23.906 1.578 1 87.56 199 GLN A C 1
ATOM 1528 O O . GLN A 1 199 ? 9.711 24.719 1.481 1 87.56 199 GLN A O 1
ATOM 1533 N N . ASP A 1 200 ? 8.211 23.547 2.596 1 91.94 200 ASP A N 1
ATOM 1534 C CA . ASP A 1 200 ? 8.711 24.062 3.871 1 91.94 200 ASP A CA 1
ATOM 1535 C C . ASP A 1 200 ? 9.984 23.328 4.293 1 91.94 200 ASP A C 1
ATOM 1537 O O . ASP A 1 200 ? 10.047 22.094 4.227 1 91.94 200 ASP A O 1
ATOM 1541 N N . GLN A 1 201 ? 10.961 23.984 4.672 1 89.88 201 GLN A N 1
ATOM 1542 C CA . GLN A 1 201 ? 12.25 23.391 5 1 89.88 201 GLN A CA 1
ATOM 1543 C C . GLN A 1 201 ? 12.336 23.031 6.48 1 89.88 201 GLN A C 1
ATOM 1545 O O . GLN A 1 201 ? 13.273 22.359 6.91 1 89.88 201 GLN A O 1
ATOM 1550 N N . VAL A 1 202 ? 11.344 23.516 7.238 1 90.5 202 VAL A N 1
ATOM 1551 C CA . VAL A 1 202 ? 11.484 23.391 8.688 1 90.5 202 VAL A CA 1
ATOM 1552 C C . VAL A 1 202 ? 10.312 22.578 9.25 1 90.5 202 VAL A C 1
ATOM 1554 O O . VAL A 1 202 ? 10.516 21.641 10.016 1 90.5 202 VAL A O 1
ATOM 1557 N N . VAL A 1 203 ? 9.117 22.969 8.859 1 94.81 203 VAL A N 1
ATOM 1558 C CA . VAL A 1 203 ? 7.922 22.391 9.453 1 94.81 203 VAL A CA 1
ATOM 1559 C C . VAL A 1 203 ? 7.266 21.438 8.453 1 94.81 203 VAL A C 1
ATOM 1561 O O . VAL A 1 203 ? 6.848 21.844 7.371 1 94.81 203 VAL A O 1
ATOM 1564 N N . PRO A 1 204 ? 7.188 20.172 8.797 1 96.31 204 PRO A N 1
ATOM 1565 C CA . PRO A 1 204 ? 6.484 19.25 7.898 1 96.31 204 PRO A CA 1
ATOM 1566 C C . PRO A 1 204 ? 4.996 19.562 7.777 1 96.31 204 PRO A C 1
ATOM 1568 O O . PRO A 1 204 ? 4.398 20.109 8.703 1 96.31 204 PRO A O 1
ATOM 1571 N N . LEU A 1 205 ? 4.43 19.188 6.695 1 97.38 205 LEU A N 1
ATOM 1572 C CA . LEU A 1 205 ? 3.033 19.5 6.414 1 97.38 205 LEU A CA 1
ATOM 1573 C C . LEU A 1 205 ? 2.123 18.953 7.508 1 97.38 205 LEU A C 1
ATOM 1575 O O . LEU A 1 205 ? 1.179 19.609 7.93 1 97.38 205 LEU A O 1
ATOM 1579 N N . TYR A 1 206 ? 2.363 17.719 8 1 97.94 206 TYR A N 1
ATOM 1580 C CA . TYR A 1 206 ? 1.484 17.125 9.008 1 97.94 206 TYR A CA 1
ATOM 1581 C C . TYR A 1 206 ? 1.466 17.984 10.273 1 97.94 206 TYR A C 1
ATOM 1583 O O . TYR A 1 206 ? 0.469 18 11 1 97.94 206 TYR A O 1
ATOM 1591 N N . SER A 1 207 ? 2.527 18.641 10.578 1 98.44 207 SER A N 1
ATOM 1592 C CA . SER A 1 207 ? 2.594 19.547 11.727 1 98.44 207 SER A CA 1
ATOM 1593 C C . SER A 1 207 ? 1.839 20.844 11.445 1 98.44 207 SER A C 1
ATOM 1595 O O . SER A 1 207 ? 1.038 21.297 12.266 1 98.44 207 SER A O 1
ATOM 1597 N N . ALA A 1 208 ? 2.012 21.375 10.297 1 98.56 208 ALA A N 1
ATOM 1598 C CA . ALA A 1 208 ? 1.429 22.656 9.922 1 98.56 208 ALA A CA 1
ATOM 1599 C C . ALA A 1 208 ? -0.092 22.578 9.836 1 98.56 208 ALA A C 1
ATOM 1601 O O . ALA A 1 208 ? -0.798 23.531 10.141 1 98.56 208 ALA A O 1
ATOM 1602 N N . ILE A 1 209 ? -0.576 21.422 9.438 1 98.75 209 ILE A N 1
ATOM 1603 C CA . ILE A 1 209 ? -2.018 21.297 9.25 1 98.75 209 ILE A CA 1
ATOM 1604 C C . ILE A 1 209 ? -2.629 20.516 10.406 1 98.75 209 ILE A C 1
ATOM 1606 O O . ILE A 1 209 ? -3.807 20.156 10.367 1 98.75 209 ILE A O 1
ATOM 1610 N N . MET A 1 210 ? -1.847 20.25 11.391 1 98.69 210 MET A N 1
ATOM 1611 C CA . MET A 1 210 ? -2.297 19.531 12.57 1 98.69 210 MET A CA 1
ATOM 1612 C C . MET A 1 210 ? -3.059 18.266 12.18 1 98.69 210 MET A C 1
ATOM 1614 O O . MET A 1 210 ? -4.207 18.078 12.586 1 98.69 210 MET A O 1
ATOM 1618 N N . SER A 1 211 ? -2.375 17.344 11.539 1 97.81 211 SER A N 1
ATOM 1619 C CA . SER A 1 211 ? -2.982 16.156 10.945 1 97.81 211 SER A CA 1
ATOM 1620 C C . SER A 1 211 ? -3.609 15.266 12.008 1 97.81 211 SER A C 1
ATOM 1622 O O . SER A 1 211 ? -4.551 14.523 11.719 1 97.81 211 SER A O 1
ATOM 1624 N N . SER A 1 212 ? -3.217 15.383 13.242 1 97.75 212 SER A N 1
ATOM 1625 C CA . SER A 1 212 ? -3.682 14.477 14.289 1 97.75 212 SER A CA 1
ATOM 1626 C C . SER A 1 212 ? -4.859 15.078 15.047 1 97.75 212 SER A C 1
ATOM 1628 O O . SER A 1 212 ? -5.27 14.547 16.078 1 97.75 212 SER A O 1
ATOM 1630 N N . VAL A 1 213 ? -5.395 16.203 14.594 1 97.88 213 VAL A N 1
ATOM 1631 C CA . VAL A 1 213 ? -6.512 16.875 15.242 1 97.88 213 VAL A CA 1
ATOM 1632 C C . VAL A 1 213 ? -7.684 16.984 14.273 1 97.88 213 VAL A C 1
ATOM 1634 O O . VAL A 1 213 ? -7.496 17.312 13.094 1 97.88 213 VAL A O 1
ATOM 1637 N N . ASN A 1 214 ? -8.906 16.688 14.797 1 96.88 214 ASN A N 1
ATOM 1638 C CA . ASN A 1 214 ? -10.109 16.828 13.984 1 96.88 214 ASN A CA 1
ATOM 1639 C C . ASN A 1 214 ? -11.164 17.688 14.695 1 96.88 214 ASN A C 1
ATOM 1641 O O . ASN A 1 214 ? -11.438 17.469 15.875 1 96.88 214 ASN A O 1
ATOM 1645 N N . HIS A 1 215 ? -11.641 18.609 14.008 1 96.25 215 HIS A N 1
ATOM 1646 C CA . HIS A 1 215 ? -12.703 19.5 14.484 1 96.25 215 HIS A CA 1
ATOM 1647 C C . HIS A 1 215 ? -13.344 20.25 13.328 1 96.25 215 HIS A C 1
ATOM 1649 O O . HIS A 1 215 ? -12.656 20.641 12.375 1 96.25 215 HIS A O 1
ATOM 1655 N N . SER A 1 216 ? -14.57 20.547 13.406 1 93.88 216 SER A N 1
ATOM 1656 C CA . SER A 1 216 ? -15.312 21.188 12.32 1 93.88 216 SER A CA 1
ATOM 1657 C C . SER A 1 216 ? -14.875 22.625 12.117 1 93.88 216 SER A C 1
ATOM 1659 O O . SER A 1 216 ? -15.07 23.188 11.039 1 93.88 216 SER A O 1
ATOM 1661 N N . SER A 1 217 ? -14.234 23.25 13.133 1 95.19 217 SER A N 1
ATOM 1662 C CA . SER A 1 217 ? -13.859 24.656 13.047 1 95.19 217 SER A CA 1
ATOM 1663 C C . SER A 1 217 ? -12.469 24.812 12.445 1 95.19 217 SER A C 1
ATOM 1665 O O . SER A 1 217 ? -11.969 25.938 12.312 1 95.19 217 SER A O 1
ATOM 1667 N N . ILE A 1 218 ? -11.891 23.719 12.047 1 97.38 218 ILE A N 1
ATOM 1668 C CA . ILE A 1 218 ? -10.547 23.766 11.469 1 97.38 218 ILE A CA 1
ATOM 1669 C C . ILE A 1 218 ? -10.648 23.781 9.945 1 97.38 218 ILE A C 1
ATOM 1671 O O . ILE A 1 218 ? -11.328 22.938 9.352 1 97.38 218 ILE A O 1
ATOM 1675 N N . LEU A 1 219 ? -10.055 24.734 9.336 1 98.25 219 LEU A N 1
ATOM 1676 C CA . LEU A 1 219 ? -9.852 24.781 7.895 1 98.25 219 LEU A CA 1
ATOM 1677 C C . LEU A 1 219 ? -8.375 24.609 7.551 1 98.25 219 LEU A C 1
ATOM 1679 O O . LEU A 1 219 ? -7.523 25.328 8.078 1 98.25 219 LEU A O 1
ATOM 1683 N N . ARG A 1 220 ? -8.117 23.656 6.695 1 98.75 220 ARG A N 1
ATOM 1684 C CA . ARG A 1 220 ? -6.742 23.359 6.309 1 98.75 220 ARG A CA 1
ATOM 1685 C C . ARG A 1 220 ? -6.469 23.812 4.875 1 98.75 220 ARG A C 1
ATOM 1687 O O . ARG A 1 220 ? -7.312 23.641 3.994 1 98.75 220 ARG A O 1
ATOM 1694 N N . SER A 1 221 ? -5.297 24.438 4.715 1 98.38 221 SER A N 1
ATOM 1695 C CA . SER A 1 221 ? -4.895 24.906 3.391 1 98.38 221 SER A CA 1
ATOM 1696 C C . SER A 1 221 ? -3.391 24.75 3.188 1 98.38 221 SER A C 1
ATOM 1698 O O . SER A 1 221 ? -2.668 24.375 4.113 1 98.38 221 SER A O 1
ATOM 1700 N N . ILE A 1 222 ? -2.953 24.984 1.929 1 97.5 222 ILE A N 1
ATOM 1701 C CA . ILE A 1 222 ? -1.537 24.875 1.595 1 97.5 222 ILE A CA 1
ATOM 1702 C C . ILE A 1 222 ? -1.122 26.062 0.722 1 97.5 222 ILE A C 1
ATOM 1704 O O . ILE A 1 222 ? -1.881 26.5 -0.148 1 97.5 222 ILE A O 1
ATOM 1708 N N . TYR A 1 223 ? 0.001 26.609 1.104 1 96.5 223 TYR A N 1
ATOM 1709 C CA . TYR A 1 223 ? 0.661 27.625 0.301 1 96.5 223 TYR A CA 1
ATOM 1710 C C . TYR A 1 223 ? 1.638 27 -0.688 1 96.5 223 TYR A C 1
ATOM 1712 O O . TYR A 1 223 ? 2.48 26.188 -0.304 1 96.5 223 TYR A O 1
ATOM 1720 N N . ILE A 1 224 ? 1.527 27.328 -1.92 1 93.31 224 ILE A N 1
ATOM 1721 C CA . ILE A 1 224 ? 2.412 26.859 -2.98 1 93.31 224 ILE A CA 1
ATOM 1722 C C . ILE A 1 224 ? 3.027 28.062 -3.703 1 93.31 224 ILE A C 1
ATOM 1724 O O . ILE A 1 224 ? 2.309 28.906 -4.238 1 93.31 224 ILE A O 1
ATOM 1728 N N . ASP A 1 225 ? 4.277 28.031 -3.711 1 86.19 225 ASP A N 1
ATOM 1729 C CA . ASP A 1 225 ? 4.965 29.109 -4.402 1 86.19 225 ASP A CA 1
ATOM 1730 C C . ASP A 1 225 ? 4.57 29.156 -5.879 1 86.19 225 ASP A C 1
ATOM 1732 O O . ASP A 1 225 ? 4.434 28.125 -6.523 1 86.19 225 ASP A O 1
ATOM 1736 N N . GLY A 1 226 ? 4.438 30.312 -6.414 1 85 226 GLY A N 1
ATOM 1737 C CA . GLY A 1 226 ? 3.982 30.516 -7.781 1 85 226 GLY A CA 1
ATOM 1738 C C . GLY A 1 226 ? 4.848 29.812 -8.805 1 85 226 GLY A C 1
ATOM 1739 O O . GLY A 1 226 ? 4.34 29.281 -9.797 1 85 226 GLY A O 1
ATOM 1740 N N . HIS A 1 227 ? 6.152 29.766 -8.617 1 82.88 227 HIS A N 1
ATOM 1741 C CA . HIS A 1 227 ? 7.051 29.188 -9.609 1 82.88 227 HIS A CA 1
ATOM 1742 C C . HIS A 1 227 ? 6.988 27.672 -9.594 1 82.88 227 HIS A C 1
ATOM 1744 O O . HIS A 1 227 ? 7.445 27.016 -10.531 1 82.88 227 HIS A O 1
ATOM 1750 N N . ILE A 1 228 ? 6.402 27.141 -8.539 1 83.12 228 ILE A N 1
ATOM 1751 C CA . ILE A 1 228 ? 6.293 25.703 -8.414 1 83.12 228 ILE A CA 1
ATOM 1752 C C . ILE A 1 228 ? 4.898 25.25 -8.852 1 83.12 228 ILE A C 1
ATOM 1754 O O . ILE A 1 228 ? 4.707 24.094 -9.25 1 83.12 228 ILE A O 1
ATOM 1758 N N . TYR A 1 229 ? 4.012 26.172 -8.844 1 85.88 229 TYR A N 1
ATOM 1759 C CA . TYR A 1 229 ? 2.611 25.812 -9.031 1 85.88 229 TYR A CA 1
ATOM 1760 C C . TYR A 1 229 ? 2.328 25.484 -10.5 1 85.88 229 TYR A C 1
ATOM 1762 O O . TYR A 1 229 ? 2.789 26.188 -11.398 1 85.88 229 TYR A O 1
ATOM 1770 N N . SER A 1 230 ? 1.688 24.438 -10.719 1 86.31 230 SER A N 1
ATOM 1771 C CA . SER A 1 230 ? 1.097 24.062 -12 1 86.31 230 SER A CA 1
ATOM 1772 C C . SER A 1 230 ? -0.268 23.406 -11.805 1 86.31 230 SER A C 1
ATOM 1774 O O . SER A 1 230 ? -0.434 22.547 -10.938 1 86.31 230 SER A O 1
ATOM 1776 N N . GLN A 1 231 ? -1.278 23.844 -12.523 1 84.12 231 GLN A N 1
ATOM 1777 C CA . GLN A 1 231 ? -2.658 23.391 -12.367 1 84.12 231 GLN A CA 1
ATOM 1778 C C . GLN A 1 231 ? -2.781 21.891 -12.625 1 84.12 231 GLN A C 1
ATOM 1780 O O . GLN A 1 231 ? -3.604 21.219 -12 1 84.12 231 GLN A O 1
ATOM 1785 N N . ASP A 1 232 ? -1.925 21.375 -13.469 1 89.19 232 ASP A N 1
ATOM 1786 C CA . ASP A 1 232 ? -2.074 19.984 -13.852 1 89.19 232 ASP A CA 1
ATOM 1787 C C . ASP A 1 232 ? -0.958 19.125 -13.25 1 89.19 232 ASP A C 1
ATOM 1789 O O . ASP A 1 232 ? -0.625 18.062 -13.781 1 89.19 232 ASP A O 1
ATOM 1793 N N . ASP A 1 233 ? -0.523 19.625 -12.172 1 93.69 233 ASP A N 1
ATOM 1794 C CA . ASP A 1 233 ? 0.506 18.844 -11.484 1 93.69 233 ASP A CA 1
ATOM 1795 C C . ASP A 1 233 ? -0.115 17.766 -10.609 1 93.69 233 ASP A C 1
ATOM 1797 O O . ASP A 1 233 ? -1.017 18.047 -9.812 1 93.69 233 ASP A O 1
ATOM 1801 N N . PHE A 1 234 ? 0.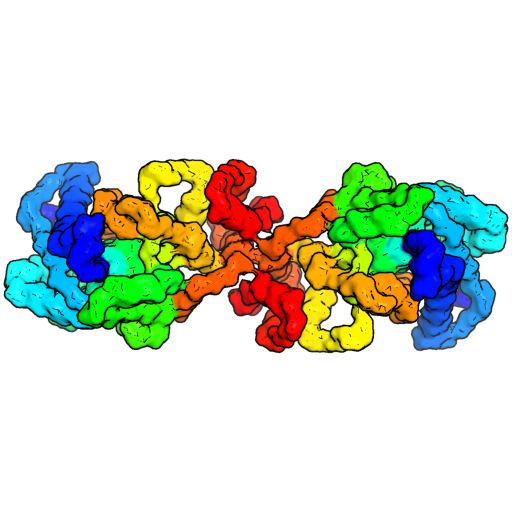276 16.562 -10.727 1 96.88 234 PHE A N 1
ATOM 1802 C CA . PHE A 1 234 ? -0.29 15.438 -10 1 96.88 234 PHE A CA 1
ATOM 1803 C C . PHE A 1 234 ? -0.148 15.633 -8.5 1 96.88 234 PHE A C 1
ATOM 1805 O O . PHE A 1 234 ? -1.117 15.477 -7.75 1 96.88 234 PHE A O 1
ATOM 1812 N N . LEU A 1 235 ? 1.104 15.977 -8.062 1 96 235 LEU A N 1
ATOM 1813 C CA . LEU A 1 235 ? 1.387 16.031 -6.633 1 96 235 LEU A CA 1
ATOM 1814 C C . LEU A 1 235 ? 0.573 17.141 -5.969 1 96 235 LEU A C 1
ATOM 1816 O O . LEU A 1 235 ? -0.011 16.938 -4.902 1 96 235 LEU A O 1
ATOM 1820 N N . ILE A 1 236 ? 0.505 18.281 -6.539 1 95.69 236 ILE A N 1
ATOM 1821 C CA . ILE A 1 236 ? -0.287 19.406 -6.023 1 95.69 236 ILE A CA 1
ATOM 1822 C C . ILE A 1 236 ? -1.756 18.984 -5.938 1 95.69 236 ILE A C 1
ATOM 1824 O O . ILE A 1 236 ? -2.408 19.203 -4.914 1 95.69 236 ILE A O 1
ATOM 1828 N N . THR A 1 237 ? -2.225 18.375 -7.023 1 97.12 237 THR A N 1
ATOM 1829 C CA . THR A 1 237 ? -3.617 17.953 -7.055 1 97.12 237 THR A CA 1
ATOM 1830 C C . THR A 1 237 ? -3.893 16.922 -5.957 1 97.12 237 THR A C 1
ATOM 1832 O O . THR A 1 237 ? -4.953 16.953 -5.328 1 97.12 237 THR A O 1
ATOM 1835 N N . LEU A 1 238 ? -2.973 16.016 -5.781 1 98.06 238 LEU A N 1
ATOM 1836 C CA . LEU A 1 238 ? -3.109 15 -4.742 1 98.06 238 LEU A CA 1
ATOM 1837 C C . LEU A 1 238 ? -3.211 15.641 -3.363 1 98.06 238 LEU A C 1
ATOM 1839 O O . LEU A 1 238 ? -4.082 15.281 -2.568 1 98.06 238 LEU A O 1
ATOM 1843 N N . ILE A 1 239 ? -2.342 16.594 -3.043 1 97.56 239 ILE A N 1
ATOM 1844 C CA . ILE A 1 239 ? -2.307 17.266 -1.748 1 97.56 239 ILE A CA 1
ATOM 1845 C C . ILE A 1 239 ? -3.605 18.047 -1.532 1 97.56 239 ILE A C 1
ATOM 1847 O O . ILE A 1 239 ? -4.223 17.938 -0.47 1 97.56 239 ILE A O 1
ATOM 1851 N N . VAL A 1 240 ? -3.998 18.75 -2.52 1 97.31 240 VAL A N 1
ATOM 1852 C CA . VAL A 1 240 ? -5.215 19.562 -2.434 1 97.31 240 VAL A CA 1
ATOM 1853 C C . VAL A 1 240 ? -6.422 18.656 -2.23 1 97.31 240 VAL A C 1
ATOM 1855 O O . VAL A 1 240 ? -7.324 18.969 -1.452 1 97.31 240 VAL A O 1
ATOM 1858 N N . PHE A 1 241 ? -6.453 17.562 -2.951 1 98.44 241 PHE A N 1
ATOM 1859 C CA . PHE A 1 241 ? -7.535 16.609 -2.791 1 98.44 241 PHE A CA 1
ATOM 1860 C C . PHE A 1 241 ? -7.598 16.094 -1.356 1 98.44 241 PHE A C 1
ATOM 1862 O O . PHE A 1 241 ? -8.672 16.047 -0.757 1 98.44 241 PHE A O 1
ATOM 1869 N N . ALA A 1 242 ? -6.469 15.688 -0.848 1 98.62 242 ALA A N 1
ATOM 1870 C CA . ALA A 1 242 ? -6.422 15.172 0.517 1 98.62 242 ALA A CA 1
ATOM 1871 C C . ALA A 1 242 ? -6.875 16.234 1.52 1 98.62 242 ALA A C 1
ATOM 1873 O O . ALA A 1 242 ? -7.57 15.914 2.49 1 98.62 242 ALA A O 1
ATOM 1874 N N . LEU A 1 243 ? -6.48 17.469 1.33 1 98.62 243 LEU A N 1
ATOM 1875 C CA . LEU A 1 243 ? -6.934 18.562 2.188 1 98.62 243 LEU A CA 1
ATOM 1876 C C . LEU A 1 243 ? -8.445 18.75 2.076 1 98.62 243 LEU A C 1
ATOM 1878 O O . LEU A 1 243 ? -9.117 19 3.076 1 98.62 243 LEU A O 1
ATOM 1882 N N . LYS A 1 244 ? -8.93 18.656 0.864 1 98.31 244 LYS A N 1
ATOM 1883 C CA . LYS A 1 244 ? -10.367 18.75 0.636 1 98.31 244 LYS A CA 1
ATOM 1884 C C . LYS A 1 244 ? -11.117 17.688 1.435 1 98.31 244 LYS A C 1
ATOM 1886 O O . LYS A 1 244 ? -12.172 17.953 2.012 1 98.31 244 LYS A O 1
ATOM 1891 N N . LEU A 1 245 ? -10.555 16.469 1.417 1 98.56 245 LEU A N 1
ATOM 1892 C CA . LEU A 1 245 ? -11.156 15.414 2.219 1 98.56 245 LEU A CA 1
ATOM 1893 C C . LEU A 1 245 ? -11.234 15.82 3.686 1 98.56 245 LEU A C 1
ATOM 1895 O O . LEU A 1 245 ? -12.312 15.789 4.289 1 98.56 245 LEU A O 1
ATOM 1899 N N . ARG A 1 246 ? -10.141 16.297 4.277 1 98.31 246 ARG A N 1
ATOM 1900 C CA . ARG A 1 246 ? -10.086 16.672 5.691 1 98.31 246 ARG A CA 1
ATOM 1901 C C . ARG A 1 246 ? -11.039 17.812 6.004 1 98.31 246 ARG A C 1
ATOM 1903 O O . ARG A 1 246 ? -11.727 17.781 7.027 1 98.31 246 ARG A O 1
ATOM 1910 N N . ASN A 1 247 ? -11.109 18.734 5.105 1 97.62 247 ASN A N 1
ATOM 1911 C CA . ASN A 1 247 ? -11.984 19.891 5.312 1 97.62 247 ASN A CA 1
ATOM 1912 C C . ASN A 1 247 ? -13.453 19.5 5.195 1 97.62 247 ASN A C 1
ATOM 1914 O O . ASN A 1 247 ? -14.328 20.234 5.66 1 97.62 247 ASN A O 1
ATOM 1918 N N . SER A 1 248 ? -13.719 18.375 4.57 1 96.38 248 SER A N 1
ATOM 1919 C CA . SER A 1 248 ? -15.086 17.891 4.418 1 96.38 248 SER A CA 1
ATOM 1920 C C . SER A 1 248 ? -15.469 16.922 5.531 1 96.38 248 SER A C 1
ATOM 1922 O O . SER A 1 248 ? -16.531 16.312 5.488 1 96.38 248 SER A O 1
ATOM 1924 N N . GLY A 1 249 ? -14.602 16.766 6.461 1 95.38 249 GLY A N 1
ATOM 1925 C CA . GLY A 1 249 ? -14.859 15.883 7.582 1 95.38 249 GLY A CA 1
ATOM 1926 C C . GLY A 1 249 ? -14.555 14.43 7.285 1 95.38 249 GLY A C 1
ATOM 1927 O O . GLY A 1 249 ? -14.914 13.539 8.055 1 95.38 249 GLY A O 1
ATOM 1928 N N . LEU A 1 250 ? -13.914 14.156 6.145 1 97.5 250 LEU A N 1
ATOM 1929 C CA . LEU A 1 250 ? -13.523 12.805 5.77 1 97.5 250 LEU A CA 1
ATOM 1930 C C . LEU A 1 250 ? -12.062 12.539 6.113 1 97.5 250 LEU A C 1
ATOM 1932 O O . LEU A 1 250 ? -11.289 13.484 6.301 1 97.5 250 LEU A O 1
ATOM 1936 N N . SER A 1 251 ? -11.727 11.312 6.223 1 97.25 251 SER A N 1
ATOM 1937 C CA . SER A 1 251 ? -10.352 10.914 6.52 1 97.25 251 SER A CA 1
ATOM 1938 C C . SER A 1 251 ? -9.492 10.914 5.258 1 97.25 251 SER A C 1
ATOM 1940 O O . SER A 1 251 ? -9.945 10.492 4.191 1 97.25 251 SER A O 1
ATOM 1942 N N . ASP A 1 252 ? -8.273 11.344 5.375 1 98.06 252 ASP A N 1
ATOM 1943 C CA . ASP A 1 252 ? -7.316 11.164 4.285 1 98.06 252 ASP A CA 1
ATOM 1944 C C . ASP A 1 252 ? -6.461 9.914 4.5 1 98.06 252 ASP A C 1
ATOM 1946 O O . ASP A 1 252 ? -5.461 9.719 3.807 1 98.06 252 ASP A O 1
ATOM 1950 N N . HIS A 1 253 ? -6.801 9.164 5.574 1 97.5 253 HIS A N 1
ATOM 1951 C CA . HIS A 1 253 ? -6.133 7.914 5.902 1 97.5 253 HIS A CA 1
ATOM 1952 C C . HIS A 1 253 ? -4.633 8.117 6.082 1 97.5 253 HIS A C 1
ATOM 1954 O O . HIS A 1 253 ? -3.83 7.281 5.66 1 97.5 253 HIS A O 1
ATOM 1960 N N . ASP A 1 254 ? -4.234 9.32 6.582 1 96.81 254 ASP A N 1
ATOM 1961 C CA . ASP A 1 254 ? -2.875 9.719 6.934 1 96.81 254 ASP A CA 1
ATOM 1962 C C . ASP A 1 254 ? -2.027 9.938 5.684 1 96.81 254 ASP A C 1
ATOM 1964 O O . ASP A 1 254 ? -0.797 9.891 5.746 1 96.81 254 ASP A O 1
ATOM 1968 N N . LEU A 1 255 ? -2.654 10.062 4.527 1 98.19 255 LEU A N 1
ATOM 1969 C CA . LEU A 1 255 ? -1.947 10.312 3.275 1 98.19 255 LEU A CA 1
ATOM 1970 C C . LEU A 1 255 ? -1.051 11.539 3.389 1 98.19 255 LEU A C 1
ATOM 1972 O O . LEU A 1 255 ? 0.131 11.484 3.039 1 98.19 255 LEU A O 1
ATOM 1976 N N . LEU A 1 256 ? -1.563 12.633 3.93 1 97.88 256 LEU A N 1
ATOM 1977 C CA . LEU A 1 256 ? -0.809 13.875 4.051 1 97.88 256 LEU A CA 1
ATOM 1978 C C . LEU A 1 256 ? 0.364 13.703 5.012 1 97.88 256 LEU A C 1
ATOM 1980 O O . LEU A 1 256 ? 1.425 14.297 4.816 1 97.88 256 LEU A O 1
ATOM 1984 N N . THR A 1 257 ? 0.16 12.93 6.059 1 96.94 257 THR A N 1
ATOM 1985 C CA . THR A 1 257 ? 1.232 12.656 7.012 1 96.94 257 THR A CA 1
ATOM 1986 C C . THR A 1 257 ? 2.398 11.945 6.32 1 96.94 257 THR A C 1
ATOM 1988 O O . THR A 1 257 ? 3.551 12.367 6.457 1 96.94 257 THR A O 1
ATOM 1991 N N . HIS A 1 258 ? 2.09 11.016 5.488 1 95.75 258 HIS A N 1
ATOM 1992 C CA . HIS A 1 258 ? 3.137 10.219 4.848 1 95.75 258 HIS A CA 1
ATOM 1993 C C . HIS A 1 258 ? 3.752 10.969 3.674 1 95.75 258 HIS A C 1
ATOM 1995 O O . HIS A 1 258 ? 4.902 10.719 3.305 1 95.75 258 HIS A O 1
ATOM 2001 N N . LEU A 1 259 ? 3.061 11.945 3.117 1 95.5 259 LEU A N 1
ATOM 2002 C CA . LEU A 1 259 ? 3.586 12.766 2.029 1 95.5 259 LEU A CA 1
ATOM 2003 C C . LEU A 1 259 ? 4.523 13.844 2.564 1 95.5 259 LEU A C 1
ATOM 2005 O O . LEU A 1 259 ? 5.309 14.422 1.81 1 95.5 259 LEU A O 1
ATOM 2009 N N . SER A 1 260 ? 4.418 14.164 3.828 1 95.06 260 SER A N 1
ATOM 2010 C CA . SER A 1 260 ? 5.078 15.328 4.414 1 95.06 260 SER A CA 1
ATOM 2011 C C . SER A 1 260 ? 6.594 15.227 4.277 1 95.06 260 SER A C 1
ATOM 2013 O O . SER A 1 260 ? 7.266 16.234 4.008 1 95.06 260 SER A O 1
ATOM 2015 N N . GLU A 1 261 ? 7.117 14.062 4.398 1 88 261 GLU A N 1
ATOM 2016 C CA . GLU A 1 261 ? 8.57 13.914 4.328 1 88 261 GLU A CA 1
ATOM 2017 C C . GLU A 1 261 ? 9.086 14.164 2.914 1 88 261 GLU A C 1
ATOM 2019 O O . GLU A 1 261 ? 10.156 14.742 2.734 1 88 261 GLU A O 1
ATOM 2024 N N . VAL A 1 262 ? 8.328 13.773 1.973 1 87.25 262 VAL A N 1
ATOM 2025 C CA . VAL A 1 262 ? 8.742 13.906 0.579 1 87.25 262 VAL A CA 1
ATOM 2026 C C . VAL A 1 262 ? 8.672 15.375 0.157 1 87.25 262 VAL A C 1
ATOM 2028 O O . VAL A 1 262 ? 9.391 15.797 -0.751 1 87.25 262 VAL A O 1
ATOM 2031 N N . LEU A 1 263 ? 7.895 16.172 0.852 1 88.5 263 LEU A N 1
ATOM 2032 C CA . LEU A 1 263 ? 7.648 17.562 0.476 1 88.5 263 LEU A CA 1
ATOM 2033 C C . LEU A 1 263 ? 8.68 18.484 1.107 1 88.5 263 LEU A C 1
ATOM 2035 O O . LEU A 1 263 ? 8.68 19.703 0.859 1 88.5 263 LEU A O 1
ATOM 2039 N N . ALA A 1 264 ? 9.578 17.891 1.901 1 83.88 264 ALA A N 1
ATOM 2040 C CA . ALA A 1 264 ? 10.531 18.734 2.611 1 83.88 264 ALA A CA 1
ATOM 2041 C C . ALA A 1 264 ? 11.352 19.578 1.637 1 83.88 264 ALA A C 1
ATOM 2043 O O . ALA A 1 264 ? 11.914 19.047 0.675 1 83.88 264 ALA A O 1
ATOM 2044 N N . GLY A 1 265 ? 11.406 20.875 1.837 1 78.94 265 GLY A N 1
ATOM 2045 C CA . GLY A 1 265 ? 12.195 21.766 1.008 1 78.94 265 GLY A CA 1
ATOM 2046 C C . GLY A 1 265 ? 13.68 21.688 1.293 1 78.94 265 GLY A C 1
ATOM 2047 O O . GLY A 1 265 ? 14.102 21.078 2.275 1 78.94 265 GLY A O 1
ATOM 2048 N N . SER A 1 266 ? 14.328 22.266 0.265 1 71.94 266 SER A N 1
ATOM 2049 C CA . SER A 1 266 ? 15.781 22.312 0.419 1 71.94 266 SER A CA 1
ATOM 2050 C C . SER A 1 266 ? 16.188 23.391 1.419 1 71.94 266 SER A C 1
ATOM 2052 O O . SER A 1 266 ? 15.734 24.531 1.338 1 71.94 266 SER A O 1
ATOM 2054 N N . LEU A 1 267 ? 17.016 23.078 2.346 1 61.22 267 LEU A N 1
ATOM 2055 C CA . LEU A 1 267 ? 17.531 24.016 3.342 1 61.22 267 LEU A CA 1
ATOM 2056 C C . LEU A 1 267 ? 18.438 25.047 2.693 1 61.22 267 LEU A C 1
ATOM 2058 O O . LEU A 1 267 ? 18.641 26.141 3.246 1 61.22 267 LEU A O 1
ATOM 2062 N N . TYR A 1 268 ? 18.969 24.656 1.583 1 54.66 268 TYR A N 1
ATOM 2063 C CA . TYR A 1 268 ? 19.938 25.5 0.915 1 54.66 268 TYR A CA 1
ATOM 2064 C C . TYR A 1 268 ? 19.266 26.5 -0.014 1 54.66 268 TYR A C 1
ATOM 2066 O O . TYR A 1 268 ? 19.906 27.391 -0.555 1 54.66 268 TYR A O 1
ATOM 2074 N N . ALA A 1 269 ? 18.047 26.344 -0.099 1 56.34 269 ALA A N 1
ATOM 2075 C CA . ALA A 1 269 ? 17.344 27.312 -0.951 1 56.34 269 ALA A CA 1
ATOM 2076 C C . ALA A 1 269 ? 17.156 28.641 -0.234 1 56.34 269 ALA A C 1
ATOM 2078 O O . ALA A 1 269 ? 16.766 28.672 0.934 1 56.34 269 ALA A O 1
ATOM 2079 N N . LEU A 1 270 ? 17.734 29.766 -0.712 1 48.78 270 LEU A N 1
ATOM 2080 C CA . LEU A 1 270 ? 17.703 31.125 -0.17 1 48.78 270 LEU A CA 1
ATOM 2081 C C . LEU A 1 270 ? 16.297 31.516 0.246 1 48.78 270 LEU A C 1
ATOM 2083 O O . LEU A 1 270 ? 16.109 32.188 1.263 1 48.78 270 LEU A O 1
ATOM 2087 N N . GLU A 1 271 ? 15.375 31.359 -0.604 1 57.47 271 GLU A N 1
ATOM 2088 C CA . GLU A 1 271 ? 13.984 31.672 -0.31 1 57.47 271 GLU A CA 1
ATOM 2089 C C . GLU A 1 271 ? 13.148 30.406 -0.146 1 57.47 271 GLU A C 1
ATOM 2091 O O . GLU A 1 271 ? 13.188 29.516 -0.999 1 57.47 271 GLU A O 1
ATOM 2096 N N . GLY A 1 272 ? 12.781 30.188 1.273 1 68.88 272 GLY A N 1
ATOM 2097 C CA . GLY A 1 272 ? 12.172 28.875 1.463 1 68.88 272 GLY A CA 1
ATOM 2098 C C . GLY A 1 272 ? 10.719 28.953 1.898 1 68.88 272 GLY A C 1
ATOM 2099 O O . GLY A 1 272 ? 10.234 30.031 2.256 1 68.88 272 GLY A O 1
ATOM 2100 N N . GLY A 1 273 ? 9.859 28.062 1.681 1 79.19 273 GLY A N 1
ATOM 2101 C CA . GLY A 1 273 ? 8.43 27.859 1.896 1 79.19 273 GLY A CA 1
ATOM 2102 C C . GLY A 1 273 ? 7.988 28.203 3.309 1 79.19 273 GLY A C 1
ATOM 2103 O O . GLY A 1 273 ? 6.906 28.75 3.512 1 79.19 273 GLY A O 1
ATOM 2104 N N . HIS A 1 274 ? 9.008 28.156 4.273 1 85.5 274 HIS A N 1
ATOM 2105 C CA . HIS A 1 274 ? 8.664 28.375 5.676 1 85.5 274 HIS A CA 1
ATOM 2106 C C . HIS A 1 274 ? 8.438 29.844 5.973 1 85.5 274 HIS A C 1
ATOM 2108 O O . HIS A 1 274 ? 7.551 30.203 6.758 1 85.5 274 HIS A O 1
ATOM 2114 N N . SER A 1 275 ? 9.234 30.75 5.281 1 86.38 275 SER A N 1
ATOM 2115 C CA . SER A 1 275 ? 9.141 32.188 5.551 1 86.38 275 SER A CA 1
ATOM 2116 C C . SER A 1 275 ? 8.273 32.875 4.512 1 86.38 275 SER A C 1
ATOM 2118 O O . SER A 1 275 ? 7.602 33.875 4.816 1 86.38 275 SER A O 1
ATOM 2120 N N . THR A 1 276 ? 8.273 32.344 3.318 1 88.56 276 THR A N 1
ATOM 2121 C CA . THR A 1 276 ? 7.551 33.031 2.252 1 88.56 276 THR A CA 1
ATOM 2122 C C . THR A 1 276 ? 6.043 32.906 2.461 1 88.56 276 THR A C 1
ATOM 2124 O O . THR A 1 276 ? 5.273 33.719 1.944 1 88.56 276 THR A O 1
ATOM 2127 N N . ILE A 1 277 ? 5.699 32 3.229 1 93.25 277 ILE A N 1
ATOM 2128 C CA . ILE A 1 277 ? 4.285 31.719 3.457 1 93.25 277 ILE A CA 1
ATOM 2129 C C . ILE A 1 277 ? 3.617 32.938 4.094 1 93.25 277 ILE A C 1
ATOM 2131 O O . ILE A 1 277 ? 2.486 33.281 3.748 1 93.25 277 ILE A O 1
ATOM 2135 N N . TYR A 1 278 ? 4.289 33.688 5.012 1 93.38 278 TYR A N 1
ATOM 2136 C CA . TYR A 1 278 ? 3.617 34.781 5.715 1 93.38 278 TYR A CA 1
ATOM 2137 C C . TYR A 1 278 ? 3.783 36.094 4.973 1 93.38 278 TYR A C 1
ATOM 2139 O O . TYR A 1 278 ? 3.352 37.125 5.453 1 93.38 278 TYR A O 1
ATOM 2147 N N . GLU A 1 279 ? 4.414 36.031 3.795 1 92.56 279 GLU A N 1
ATOM 2148 C CA . GLU A 1 279 ? 4.512 37.219 2.932 1 92.56 279 GLU A CA 1
ATOM 2149 C C . GLU A 1 279 ? 3.371 37.25 1.92 1 92.56 279 GLU A C 1
ATOM 2151 O O . GLU A 1 279 ? 3.205 38.219 1.198 1 92.56 279 GLU A O 1
ATOM 2156 N N . GLU A 1 280 ? 2.592 36.25 1.87 1 94.69 280 GLU A N 1
ATOM 2157 C CA . GLU A 1 280 ? 1.553 36.094 0.855 1 94.69 280 GLU A CA 1
ATOM 2158 C C . GLU A 1 280 ? 0.194 36.562 1.39 1 94.69 280 GLU A C 1
ATOM 2160 O O . GLU A 1 280 ? -0.398 35.875 2.236 1 94.69 280 GLU A O 1
ATOM 2165 N N . LEU A 1 281 ? -0.398 37.531 0.814 1 97.25 281 LEU A N 1
ATOM 2166 C CA . LEU A 1 281 ? -1.642 38.125 1.286 1 97.25 281 LEU A CA 1
ATOM 2167 C C . LEU A 1 281 ? -2.787 37.125 1.224 1 97.25 281 LEU A C 1
ATOM 2169 O O . LEU A 1 281 ? -3.67 37.125 2.084 1 97.25 281 LEU A O 1
ATOM 2173 N N . GLU A 1 282 ? -2.736 36.281 0.214 1 96.62 282 GLU A N 1
ATOM 2174 C CA . GLU A 1 282 ? -3.842 35.344 0.012 1 96.62 282 GLU A CA 1
ATOM 2175 C C . GLU A 1 282 ? -3.941 34.344 1.166 1 96.62 282 GLU A C 1
ATOM 2177 O O . GLU A 1 282 ? -5.008 33.812 1.42 1 96.62 282 GLU A O 1
ATOM 2182 N N . VAL A 1 283 ? -2.84 34.094 1.806 1 98.25 283 VAL A N 1
ATOM 2183 C CA . VAL A 1 283 ? -2.863 33.25 2.988 1 98.25 283 VAL A CA 1
ATOM 2184 C C . VAL A 1 283 ? -3.732 33.875 4.07 1 98.25 283 VAL A C 1
ATOM 2186 O O . VAL A 1 283 ? -4.582 33.219 4.664 1 98.25 283 VAL A O 1
ATOM 2189 N N . TYR A 1 284 ? -3.65 35.219 4.273 1 98.75 284 TYR A N 1
ATOM 2190 C CA . TYR A 1 284 ? -4.453 35.938 5.234 1 98.75 284 TYR A CA 1
ATOM 2191 C C . TYR A 1 284 ? -5.902 36.062 4.773 1 98.75 284 TYR A C 1
ATOM 2193 O O . TYR A 1 284 ? -6.828 35.938 5.586 1 98.75 284 TYR A O 1
ATOM 2201 N N . MET A 1 285 ? -6.051 36.2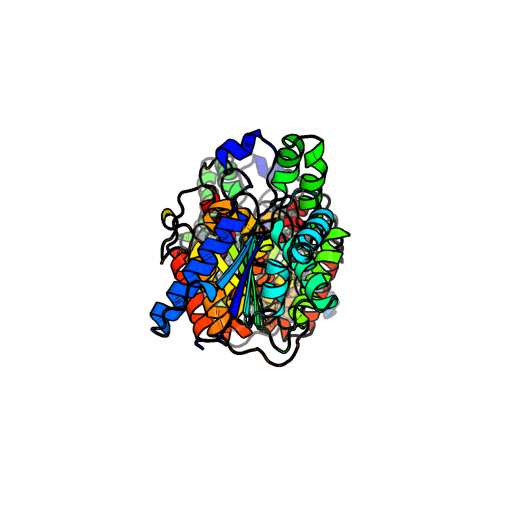19 3.51 1 98.56 285 MET A N 1
ATOM 2202 C CA . MET A 1 285 ? -7.391 36.344 2.945 1 98.56 285 MET A CA 1
ATOM 2203 C C . MET A 1 285 ? -8.219 35.094 3.223 1 98.56 285 MET A C 1
ATOM 2205 O O . MET A 1 285 ? -9.43 35.188 3.42 1 98.56 285 MET A O 1
ATOM 2209 N N . THR A 1 286 ? -7.566 33.938 3.207 1 98.5 286 THR A N 1
ATOM 2210 C CA . THR A 1 286 ? -8.273 32.688 3.514 1 98.5 286 THR A CA 1
ATOM 2211 C C . THR A 1 286 ? -8.898 32.75 4.902 1 98.5 286 THR A C 1
ATOM 2213 O O . THR A 1 286 ? -10.07 32.406 5.082 1 98.5 286 THR A O 1
ATOM 2216 N N . ALA A 1 287 ? -8.18 33.219 5.895 1 98.56 287 ALA A N 1
ATOM 2217 C CA . ALA A 1 287 ? -8.688 33.344 7.258 1 98.56 287 ALA A CA 1
ATOM 2218 C C . ALA A 1 287 ? -9.789 34.406 7.344 1 98.56 287 ALA A C 1
ATOM 2220 O O . ALA A 1 287 ? -10.789 34.188 8.039 1 98.56 287 ALA A O 1
ATOM 2221 N N . ILE A 1 288 ? -9.633 35.469 6.613 1 98.44 288 ILE A N 1
ATOM 2222 C CA . ILE A 1 288 ? -10.602 36.562 6.609 1 98.44 288 ILE A CA 1
ATOM 2223 C C . ILE A 1 288 ? -11.922 36.062 6.027 1 98.44 288 ILE A C 1
ATOM 2225 O O . ILE A 1 288 ? -12.984 36.25 6.633 1 98.44 288 ILE A O 1
ATOM 2229 N N . ARG A 1 289 ? -11.805 35.438 4.914 1 97.94 289 ARG A N 1
ATOM 2230 C CA . ARG A 1 289 ? -13.016 34.906 4.273 1 97.94 289 ARG A CA 1
ATOM 2231 C C . ARG A 1 289 ? -13.688 33.844 5.141 1 97.94 289 ARG A C 1
ATOM 2233 O O . ARG A 1 289 ? -14.914 33.812 5.246 1 97.94 289 ARG A O 1
ATOM 2240 N N . TYR A 1 290 ? -12.883 32.969 5.727 1 97.69 290 TYR A N 1
ATOM 2241 C CA . TYR A 1 290 ? -13.453 31.969 6.613 1 97.69 290 TYR A CA 1
ATOM 2242 C C . TYR A 1 290 ? -14.188 32.625 7.781 1 97.69 290 TYR A C 1
ATOM 2244 O O . TYR A 1 290 ? -15.234 32.125 8.211 1 97.69 290 TYR A O 1
ATOM 2252 N N . THR A 1 291 ? -13.703 33.688 8.32 1 96.69 291 THR A N 1
ATOM 2253 C CA . THR A 1 291 ? -14.281 34.406 9.453 1 96.69 291 THR A CA 1
ATOM 2254 C C . THR A 1 291 ? -15.617 35.031 9.07 1 96.69 291 THR A C 1
ATOM 2256 O O . THR A 1 291 ? -16.609 34.875 9.781 1 96.69 291 THR A O 1
ATOM 2259 N N . PHE A 1 292 ? -15.664 35.656 7.898 1 95.44 292 PHE A N 1
ATOM 2260 C CA . PHE A 1 292 ? -16.797 36.5 7.621 1 95.44 292 PHE A CA 1
ATOM 2261 C C . PHE A 1 292 ? -17.797 35.812 6.707 1 95.44 292 PHE A C 1
ATOM 2263 O O . PHE A 1 292 ? -18.969 36.219 6.621 1 95.44 292 PHE A O 1
ATOM 2270 N N . GLU A 1 293 ? -17.328 34.781 6.035 1 95.06 293 GLU A N 1
ATOM 2271 C CA . GLU A 1 293 ? -18.219 34.188 5.039 1 95.06 293 GLU A CA 1
ATOM 2272 C C . GLU A 1 293 ? -18.828 32.875 5.551 1 95.06 293 GLU A C 1
ATOM 2274 O O . GLU A 1 293 ? -19.703 32.281 4.902 1 95.06 293 GLU A O 1
ATOM 2279 N N . THR A 1 294 ? -18.391 32.406 6.641 1 89.81 294 THR A N 1
ATOM 2280 C CA . THR A 1 294 ? -18.938 31.156 7.18 1 89.81 294 THR A CA 1
ATOM 2281 C C . THR A 1 294 ? -19.672 31.406 8.484 1 89.81 294 THR A C 1
ATOM 2283 O O . THR A 1 294 ? -19.219 32.188 9.328 1 89.81 294 THR A O 1
ATOM 2286 N N . ALA A 1 295 ? -20.797 30.828 8.633 1 79.62 295 ALA A N 1
ATOM 2287 C CA . ALA A 1 295 ? -21.625 30.984 9.828 1 79.62 295 ALA A CA 1
ATOM 2288 C C . ALA A 1 295 ? -21 30.25 11.023 1 79.62 295 ALA A C 1
ATOM 2290 O O . ALA A 1 295 ? -20.234 29.312 10.844 1 79.62 295 ALA A O 1
ATOM 2291 N N . PRO A 1 296 ? -21.344 30.891 12.156 1 71.12 296 PRO A N 1
ATOM 2292 C CA . PRO A 1 296 ? -20.875 30.156 13.336 1 71.12 296 PRO A CA 1
ATOM 2293 C C . PRO A 1 296 ? -21.422 28.734 13.391 1 71.12 296 PRO A C 1
ATOM 2295 O O . PRO A 1 296 ? -22.547 28.484 12.984 1 71.12 296 PRO A O 1
ATOM 2298 N N . PHE A 1 297 ? -20.609 27.766 13.562 1 65.06 297 PHE A N 1
ATOM 2299 C CA . PHE A 1 297 ? -20.984 26.344 13.5 1 65.06 297 PHE A CA 1
ATOM 2300 C C . PHE A 1 297 ? -21.891 25.984 14.672 1 65.06 297 PHE A C 1
ATOM 2302 O O . PHE A 1 297 ? -22.5 24.906 14.672 1 65.06 297 PHE A O 1
ATOM 2309 N N . GLY A 1 298 ? -22.453 27 15.352 1 57.94 298 GLY A N 1
ATOM 2310 C CA . GLY A 1 298 ? -23.453 26.797 16.391 1 57.94 298 GLY A CA 1
ATOM 2311 C C . GLY A 1 298 ? -22.922 26.031 17.578 1 57.94 298 GLY A C 1
ATOM 2312 O O . GLY A 1 298 ? -22.016 26.484 18.266 1 57.94 298 GLY A O 1
ATOM 2313 N N . LYS A 1 299 ? -23.156 24.438 17.375 1 61.72 299 LYS A N 1
ATOM 2314 C CA . LYS A 1 299 ? -22.969 23.562 18.531 1 61.72 299 LYS A CA 1
ATOM 2315 C C . LYS A 1 299 ? -21.5 23.312 18.797 1 61.72 299 LYS A C 1
ATOM 2317 O O . LYS A 1 299 ? -20.719 23.047 17.875 1 61.72 299 LYS A O 1
ATOM 2322 N N . TYR A 1 300 ? -21.219 23.547 20.016 1 66.5 300 TYR A N 1
ATOM 2323 C CA . TYR A 1 300 ? -19.875 23.281 20.531 1 66.5 300 TYR A CA 1
ATOM 2324 C C . TYR A 1 300 ? -19.516 21.812 20.422 1 66.5 300 TYR A C 1
ATOM 2326 O O . TYR A 1 300 ? -20.219 20.953 20.969 1 66.5 300 TYR A O 1
ATOM 2334 N N . THR A 1 301 ? -18.672 21.531 19.438 1 82.81 301 THR A N 1
ATOM 2335 C CA . THR A 1 301 ? -18.219 20.156 19.328 1 82.81 301 THR A CA 1
ATOM 2336 C C . THR A 1 301 ? -16.797 20.016 19.859 1 82.81 301 THR A C 1
ATOM 2338 O O . THR A 1 301 ? -16.062 21 19.969 1 82.81 301 THR A O 1
ATOM 2341 N N . HIS A 1 302 ? -16.531 18.812 20.375 1 92 302 HIS A N 1
ATOM 2342 C CA . HIS A 1 302 ? -15.219 18.516 20.922 1 92 302 HIS A CA 1
ATOM 2343 C C . HIS A 1 302 ? -14.25 18.094 19.828 1 92 302 HIS A C 1
ATOM 2345 O O . HIS A 1 302 ? -14.625 17.391 18.891 1 92 302 HIS A O 1
ATOM 2351 N N . ALA A 1 303 ? -13.047 18.625 20.031 1 95.25 303 ALA A N 1
ATOM 2352 C CA . ALA A 1 303 ? -11.984 18.219 19.109 1 95.25 303 ALA A CA 1
ATOM 2353 C C . ALA A 1 303 ? -11.562 16.766 19.391 1 95.25 303 ALA A C 1
ATOM 2355 O O . ALA A 1 303 ? -11.562 16.328 20.531 1 95.25 303 ALA A O 1
ATOM 2356 N N . VAL A 1 304 ? -11.328 16.047 18.391 1 96.12 304 VAL A N 1
ATOM 2357 C CA . VAL A 1 304 ? -10.719 14.727 18.5 1 96.12 304 VAL A CA 1
ATOM 2358 C C . VAL A 1 304 ? -9.203 14.836 18.312 1 96.12 304 VAL A C 1
ATOM 2360 O O . VAL A 1 304 ? -8.742 15.242 17.234 1 96.12 304 VAL A O 1
ATOM 2363 N N . LEU A 1 305 ? -8.469 14.516 19.344 1 97.62 305 LEU A N 1
ATOM 2364 C CA . LEU A 1 305 ? -7.012 14.594 19.312 1 97.62 305 LEU A CA 1
ATOM 2365 C C . LEU A 1 305 ? -6.391 13.203 19.312 1 97.62 305 LEU A C 1
ATOM 2367 O O . LEU A 1 305 ? -6.469 12.477 20.312 1 97.62 305 LEU A O 1
ATOM 2371 N N . GLU A 1 306 ? -5.793 12.836 18.281 1 96.75 306 GLU A N 1
ATOM 2372 C CA . GLU A 1 306 ? -5.148 11.531 18.172 1 96.75 306 GLU A CA 1
ATOM 2373 C C . GLU A 1 306 ? -3.682 11.609 18.578 1 96.75 306 GLU A C 1
ATOM 2375 O O . GLU A 1 306 ? -3.006 12.602 18.312 1 96.75 306 GLU A O 1
ATOM 2380 N N . SER A 1 307 ? -3.256 10.555 19.219 1 96.69 307 SER A N 1
ATOM 2381 C CA . SER A 1 307 ? -1.839 10.484 19.562 1 96.69 307 SER A CA 1
ATOM 2382 C C . SER A 1 307 ? -0.97 10.453 18.312 1 96.69 307 SER A C 1
ATOM 2384 O O . SER A 1 307 ? -1.351 9.859 17.297 1 96.69 307 SER A O 1
ATOM 2386 N N . PHE A 1 308 ? 0.16 11.102 18.406 1 96.62 308 PHE A N 1
ATOM 2387 C CA . PHE A 1 308 ? 1.073 11.18 17.266 1 96.62 308 PHE A CA 1
ATOM 2388 C C . PHE A 1 308 ? 2.521 11.219 17.734 1 96.62 308 PHE A C 1
ATOM 2390 O O . PHE A 1 308 ? 2.84 11.875 18.734 1 96.62 308 PHE A O 1
ATOM 2397 N N . GLN A 1 309 ? 3.311 10.516 17.094 1 95.94 309 GLN A N 1
ATOM 2398 C CA . GLN A 1 309 ? 4.754 10.523 17.312 1 95.94 309 GLN A CA 1
ATOM 2399 C C . GLN A 1 309 ? 5.504 10.617 15.984 1 95.94 309 GLN A C 1
ATOM 2401 O O . GLN A 1 309 ? 5.43 9.703 15.156 1 95.94 309 GLN A O 1
ATOM 2406 N N . ALA A 1 310 ? 6.168 11.711 15.781 1 94.19 310 ALA A N 1
ATOM 2407 C CA . ALA A 1 310 ? 6.98 11.867 14.578 1 94.19 310 ALA A CA 1
ATOM 2408 C C . ALA A 1 310 ? 8.219 10.977 14.641 1 94.19 310 ALA A C 1
ATOM 2410 O O . ALA A 1 310 ? 8.836 10.836 15.695 1 94.19 310 ALA A O 1
ATOM 2411 N N . THR A 1 311 ? 8.516 10.391 13.555 1 89.69 311 THR A N 1
ATOM 2412 C CA . THR A 1 311 ? 9.688 9.531 13.5 1 89.69 311 THR A CA 1
ATOM 2413 C C . THR A 1 311 ? 10.727 10.094 12.531 1 89.69 311 THR A C 1
ATOM 2415 O O . THR A 1 311 ? 10.398 10.891 11.648 1 89.69 311 THR A O 1
ATOM 2418 N N . GLN A 1 312 ? 11.984 9.75 12.758 1 83.5 312 GLN A N 1
ATOM 2419 C CA . GLN A 1 312 ? 13.086 10.219 11.922 1 83.5 312 GLN A CA 1
ATOM 2420 C C . GLN A 1 312 ? 12.906 9.781 10.469 1 83.5 312 GLN A C 1
ATOM 2422 O O . GLN A 1 312 ? 13.078 10.578 9.547 1 83.5 312 GLN A O 1
ATOM 2427 N N . GLN A 1 313 ? 12.633 8.453 10.352 1 85.62 313 GLN A N 1
ATOM 2428 C CA . GLN A 1 313 ? 12.375 7.926 9.016 1 85.62 313 GLN A CA 1
ATOM 2429 C C . GLN A 1 313 ? 11.047 7.18 8.961 1 85.62 313 GLN A C 1
ATOM 2431 O O . GLN A 1 313 ? 10.836 6.219 9.703 1 85.62 313 GLN A O 1
ATOM 2436 N N . GLN A 1 314 ? 10.242 7.703 8.102 1 89.62 314 GLN A N 1
ATOM 2437 C CA . GLN A 1 314 ? 8.953 7.039 7.941 1 89.62 314 GLN A CA 1
ATOM 2438 C C . GLN A 1 314 ? 9.078 5.809 7.051 1 89.62 314 GLN A C 1
ATOM 2440 O O . GLN A 1 314 ? 9.883 5.785 6.125 1 89.62 314 GLN A O 1
ATOM 2445 N N . ASN A 1 315 ? 8.398 4.773 7.426 1 95.69 315 ASN A N 1
ATOM 2446 C CA . ASN A 1 315 ? 8.266 3.615 6.547 1 95.69 315 ASN A CA 1
ATOM 2447 C C . ASN A 1 315 ? 7.531 3.971 5.258 1 95.69 315 ASN A C 1
ATOM 2449 O O . ASN A 1 315 ? 6.34 4.285 5.285 1 95.69 315 ASN A O 1
ATOM 2453 N N . PRO A 1 316 ? 8.242 3.963 4.16 1 96.69 316 PRO A N 1
ATOM 2454 C CA . PRO A 1 316 ? 7.648 4.445 2.91 1 96.69 316 PRO A CA 1
ATOM 2455 C C . PRO A 1 316 ? 6.473 3.592 2.445 1 96.69 316 PRO A C 1
ATOM 2457 O O . PRO A 1 316 ? 5.688 4.023 1.596 1 96.69 316 PRO A O 1
ATOM 2460 N N . PHE A 1 317 ? 6.234 2.426 2.941 1 98.19 317 PHE A N 1
ATOM 2461 C CA . PHE A 1 317 ? 5.207 1.504 2.475 1 98.19 317 PHE A CA 1
ATOM 2462 C C . PHE A 1 317 ? 3.838 1.899 3.02 1 98.19 317 PHE A C 1
ATOM 2464 O O . PHE A 1 317 ? 2.812 1.389 2.564 1 98.19 317 PHE A O 1
ATOM 2471 N N . TYR A 1 318 ? 3.828 2.867 3.928 1 97.81 318 TYR A N 1
ATOM 2472 C CA . TYR A 1 318 ? 2.555 3.389 4.414 1 97.81 318 TYR A CA 1
ATOM 2473 C C . TYR A 1 318 ? 1.896 4.281 3.369 1 97.81 318 TYR A C 1
ATOM 2475 O O . TYR A 1 318 ? 0.678 4.469 3.383 1 97.81 318 TYR A O 1
ATOM 2483 N N . LEU A 1 319 ? 2.723 4.824 2.51 1 97.81 319 LEU A N 1
ATOM 2484 C CA . LEU A 1 319 ? 2.189 5.777 1.542 1 97.81 319 LEU A CA 1
ATOM 2485 C C . LEU A 1 319 ? 1.234 5.09 0.572 1 97.81 319 LEU A C 1
ATOM 2487 O O . LEU A 1 319 ? 0.08 5.5 0.434 1 97.81 319 LEU A O 1
ATOM 2491 N N . PRO A 1 320 ? 1.643 4.004 -0.157 1 97.94 320 PRO A N 1
ATOM 2492 C CA . PRO A 1 320 ? 0.667 3.332 -1.02 1 97.94 320 PRO A CA 1
ATOM 2493 C C . PRO A 1 320 ? -0.512 2.756 -0.239 1 97.94 320 PRO A C 1
ATOM 2495 O O . PRO A 1 320 ? -1.633 2.707 -0.753 1 97.94 320 PRO A O 1
ATOM 2498 N N . TRP A 1 321 ? -0.287 2.305 0.998 1 98.38 321 TRP A N 1
ATOM 2499 C CA . TRP A 1 321 ? -1.352 1.803 1.86 1 98.38 321 TRP A CA 1
ATOM 2500 C C . TRP A 1 321 ? -2.414 2.873 2.094 1 98.38 321 TRP A C 1
ATOM 2502 O O . TRP A 1 321 ? -3.609 2.615 1.929 1 98.38 321 TRP A O 1
ATOM 2512 N N . ALA A 1 322 ? -1.938 4.082 2.422 1 98.12 322 ALA A N 1
ATOM 2513 C CA . ALA A 1 322 ? -2.838 5.203 2.666 1 98.12 322 ALA A CA 1
ATOM 2514 C C . ALA A 1 322 ? -3.586 5.594 1.395 1 98.12 322 ALA A C 1
ATOM 2516 O O . ALA A 1 322 ? -4.789 5.863 1.433 1 98.12 322 ALA A O 1
ATOM 2517 N N . LEU A 1 323 ? -2.844 5.621 0.303 1 98.5 323 LEU A N 1
ATOM 2518 C CA . LEU A 1 323 ? -3.471 6.012 -0.954 1 98.5 323 LEU A CA 1
ATOM 2519 C C . LEU A 1 323 ? -4.527 4.996 -1.374 1 98.5 323 LEU A C 1
ATOM 2521 O O . LEU A 1 323 ? -5.598 5.367 -1.861 1 98.5 323 LEU A O 1
ATOM 2525 N N . HIS A 1 324 ? -4.227 3.682 -1.249 1 98.38 324 HIS A N 1
ATOM 2526 C CA . HIS A 1 324 ? -5.227 2.66 -1.548 1 98.38 324 HIS A CA 1
ATOM 2527 C C . HIS A 1 324 ? -6.488 2.863 -0.716 1 98.38 324 HIS A C 1
ATOM 2529 O O . HIS A 1 324 ? -7.602 2.742 -1.231 1 98.38 324 HIS A O 1
ATOM 2535 N N . ALA A 1 325 ? -6.301 3.17 0.584 1 98.19 325 ALA A N 1
ATOM 2536 C CA . ALA A 1 325 ? -7.43 3.404 1.477 1 98.19 325 ALA A CA 1
ATOM 2537 C C . ALA A 1 325 ? -8.289 4.562 0.979 1 98.19 325 ALA A C 1
ATOM 2539 O O . ALA A 1 325 ? -9.523 4.48 0.987 1 98.19 325 ALA A O 1
ATOM 2540 N N . VAL A 1 326 ? -7.648 5.594 0.561 1 98.38 326 VAL A N 1
ATOM 2541 C CA . VAL A 1 326 ? -8.359 6.762 0.05 1 98.38 326 VAL A CA 1
ATOM 2542 C C . VAL A 1 326 ? -9.156 6.375 -1.193 1 98.38 326 VAL A C 1
ATOM 2544 O O . VAL A 1 326 ? -10.336 6.723 -1.313 1 98.38 326 VAL A O 1
ATOM 2547 N N . CYS A 1 327 ? -8.562 5.609 -2.08 1 97.88 327 CYS A N 1
ATOM 2548 C CA . CYS A 1 327 ? -9.148 5.281 -3.375 1 97.88 327 CYS A CA 1
ATOM 2549 C C . CYS A 1 327 ? -10.312 4.309 -3.219 1 97.88 327 CYS A C 1
ATOM 2551 O O . CYS A 1 327 ? -11.141 4.168 -4.125 1 97.88 327 CYS A O 1
ATOM 2553 N N . THR A 1 328 ? -10.375 3.629 -2.139 1 96.19 328 THR A N 1
ATOM 2554 C CA . THR A 1 328 ? -11.398 2.598 -1.996 1 96.19 328 THR A CA 1
ATOM 2555 C C . THR A 1 328 ? -12.344 2.932 -0.848 1 96.19 328 THR A C 1
ATOM 2557 O O . THR A 1 328 ? -13.188 2.113 -0.475 1 96.19 328 THR A O 1
ATOM 2560 N N . ASP A 1 329 ? -12.203 4.094 -0.171 1 96.44 329 ASP A N 1
ATOM 2561 C CA . ASP A 1 329 ? -13.078 4.516 0.92 1 96.44 329 ASP A CA 1
ATOM 2562 C C . ASP A 1 329 ? -14.523 4.664 0.442 1 96.44 329 ASP A C 1
ATOM 2564 O O . ASP A 1 329 ? -14.805 5.461 -0.458 1 96.44 329 ASP A O 1
ATOM 2568 N N . PRO A 1 330 ? -15.43 3.963 1.039 1 95.12 330 PRO A N 1
ATOM 2569 C CA . PRO A 1 330 ? -16.812 3.994 0.546 1 95.12 330 PRO A CA 1
ATOM 2570 C C . PRO A 1 330 ? -17.438 5.379 0.651 1 95.12 330 PRO A C 1
ATOM 2572 O O . PRO A 1 330 ? -18.266 5.75 -0.187 1 95.12 330 PRO A O 1
ATOM 2575 N N . LEU A 1 331 ? -17.109 6.125 1.621 1 97.12 331 LEU A N 1
ATOM 2576 C CA . LEU A 1 331 ? -17.672 7.461 1.79 1 97.12 331 LEU A CA 1
ATOM 2577 C C . LEU A 1 331 ? -17.172 8.406 0.7 1 97.12 331 LEU A C 1
ATOM 2579 O O . LEU A 1 331 ? -17.922 9.258 0.221 1 97.12 331 LEU A O 1
ATOM 2583 N N . ILE A 1 332 ? -15.906 8.195 0.362 1 97.94 332 ILE A N 1
ATOM 2584 C CA . ILE A 1 332 ? -15.328 9.023 -0.695 1 97.94 332 ILE A CA 1
ATOM 2585 C C . ILE A 1 332 ? -15.953 8.648 -2.037 1 97.94 332 ILE A C 1
ATOM 2587 O O . ILE A 1 332 ? -16.359 9.523 -2.805 1 97.94 332 ILE A O 1
ATOM 2591 N N . LEU A 1 333 ? -16.062 7.406 -2.309 1 96.56 333 LEU A N 1
ATOM 2592 C CA . LEU A 1 333 ? -16.562 6.922 -3.592 1 96.56 333 LEU A CA 1
ATOM 2593 C C . LEU A 1 333 ? -18.047 7.215 -3.742 1 96.56 333 LEU A C 1
ATOM 2595 O O . LEU A 1 333 ? -18.562 7.32 -4.859 1 96.56 333 LEU A O 1
ATOM 2599 N N . ALA A 1 334 ? -18.75 7.371 -2.623 1 96.81 334 ALA A N 1
ATOM 2600 C CA . ALA A 1 334 ? -20.188 7.664 -2.654 1 96.81 334 ALA A CA 1
ATOM 2601 C C . ALA A 1 334 ? -20.438 9.117 -3.047 1 96.81 334 ALA A C 1
ATOM 2603 O O . ALA A 1 334 ? -21.531 9.469 -3.465 1 96.81 334 ALA A O 1
ATOM 2604 N N . ASP A 1 335 ? -19.453 9.93 -2.84 1 97.38 335 ASP A N 1
ATOM 2605 C CA . ASP A 1 335 ? -19.531 11.336 -3.232 1 97.38 335 ASP A CA 1
ATOM 2606 C C . ASP A 1 335 ? -19.062 11.539 -4.664 1 97.38 335 ASP A C 1
ATOM 2608 O O . ASP A 1 335 ? -17.859 11.469 -4.938 1 97.38 335 ASP A O 1
ATOM 2612 N N . GLU A 1 336 ? -19.922 11.844 -5.562 1 97.25 336 GLU A N 1
ATOM 2613 C CA . GLU A 1 336 ? -19.641 11.859 -6.992 1 97.25 336 GLU A CA 1
ATOM 2614 C C . GLU A 1 336 ? -18.531 12.852 -7.316 1 97.25 336 GLU A C 1
ATOM 2616 O O . GLU A 1 336 ? -17.578 12.523 -8.031 1 97.25 336 GLU A O 1
ATOM 2621 N N . PRO A 1 337 ? -18.578 14.055 -6.766 1 97.56 337 PRO A N 1
ATOM 2622 C CA . PRO A 1 337 ? -17.5 15 -7.039 1 97.56 337 PRO A CA 1
ATOM 2623 C C . PRO A 1 337 ? -16.141 14.492 -6.566 1 97.56 337 PRO A C 1
ATOM 2625 O O . PRO A 1 337 ? -15.133 14.672 -7.258 1 97.56 337 PRO A O 1
ATOM 2628 N N . LEU A 1 338 ? -16.109 13.898 -5.434 1 98 338 LEU A N 1
ATOM 2629 C CA . LEU A 1 338 ? -14.844 13.375 -4.922 1 98 338 LEU A CA 1
ATOM 2630 C C . LEU A 1 338 ? -14.352 12.211 -5.777 1 98 338 LEU A C 1
ATOM 2632 O O . LEU A 1 338 ? -13.148 12.086 -6.023 1 98 338 LEU A O 1
ATOM 2636 N N . LYS A 1 339 ? -15.266 11.391 -6.18 1 97.5 339 LYS A N 1
ATOM 2637 C CA . LYS A 1 339 ? -14.914 10.289 -7.07 1 97.5 339 LYS A CA 1
ATOM 2638 C C . LYS A 1 339 ? -14.328 10.805 -8.383 1 97.5 339 LYS A C 1
ATOM 2640 O O . LYS A 1 339 ? -13.344 10.266 -8.883 1 97.5 339 LYS A O 1
ATOM 2645 N N . GLU A 1 340 ? -14.922 11.805 -8.914 1 97.94 340 GLU A N 1
ATOM 2646 C CA . GLU A 1 340 ? -14.414 12.43 -10.133 1 97.94 340 GLU A CA 1
ATOM 2647 C C . GLU A 1 340 ? -13.008 12.977 -9.93 1 97.94 340 GLU A C 1
ATOM 2649 O O . GLU A 1 340 ? -12.148 12.859 -10.812 1 97.94 340 GLU A O 1
ATOM 2654 N N . ASP A 1 341 ? -12.781 13.57 -8.789 1 97.5 341 ASP A N 1
ATOM 2655 C CA . ASP A 1 341 ? -11.445 14.07 -8.453 1 97.5 341 ASP A CA 1
ATOM 2656 C C . ASP A 1 341 ? -10.422 12.938 -8.445 1 97.5 341 ASP A C 1
ATOM 2658 O O . ASP A 1 341 ? -9.297 13.109 -8.914 1 97.5 341 ASP A O 1
ATOM 2662 N N . LEU A 1 342 ? -10.844 11.781 -7.926 1 97.56 342 LEU A N 1
ATOM 2663 C CA . LEU A 1 342 ? -9.961 10.625 -7.871 1 97.56 342 LEU A CA 1
ATOM 2664 C C . LEU A 1 342 ? -9.617 10.141 -9.273 1 97.56 342 LEU A C 1
ATOM 2666 O O . LEU A 1 342 ? -8.461 9.805 -9.555 1 97.56 342 LEU A O 1
ATOM 2670 N N . CYS A 1 343 ? -10.586 10.117 -10.141 1 97.75 343 CYS A N 1
ATOM 2671 C CA . CYS A 1 343 ? -10.359 9.711 -11.523 1 97.75 343 CYS A CA 1
ATOM 2672 C C . CYS A 1 343 ? -9.375 10.656 -12.211 1 97.75 343 CYS A C 1
ATOM 2674 O O . CYS A 1 343 ? -8.469 10.203 -12.906 1 97.75 343 CYS A O 1
ATOM 2676 N N . ARG A 1 344 ? -9.609 11.891 -11.977 1 97 344 ARG A N 1
ATOM 2677 C CA . ARG A 1 344 ? -8.703 12.891 -12.531 1 97 344 ARG A CA 1
ATOM 2678 C C . ARG A 1 344 ? -7.285 12.695 -12 1 97 344 ARG A C 1
ATOM 2680 O O . ARG A 1 344 ? -6.312 12.805 -12.75 1 97 344 ARG A O 1
ATOM 2687 N N . LEU A 1 345 ? -7.184 12.438 -10.75 1 97.75 345 LEU A N 1
ATOM 2688 C CA . LEU A 1 345 ? -5.891 12.203 -10.117 1 97.75 345 LEU A CA 1
ATOM 2689 C C . LEU A 1 345 ? -5.176 11.023 -10.773 1 97.75 345 LEU A C 1
ATOM 2691 O O . LEU A 1 345 ? -3.973 11.094 -11.031 1 97.75 345 LEU A O 1
ATOM 2695 N N . GLN A 1 346 ? -5.906 9.93 -10.992 1 97.5 346 GLN A N 1
ATOM 2696 C CA . GLN A 1 346 ? -5.324 8.758 -11.641 1 97.5 346 GLN A CA 1
ATOM 2697 C C . GLN A 1 346 ? -4.809 9.109 -13.039 1 97.5 346 GLN A C 1
ATOM 2699 O O . GLN A 1 346 ? -3.721 8.68 -13.43 1 97.5 346 GLN A O 1
ATOM 2704 N N . ALA A 1 347 ? -5.574 9.891 -13.781 1 97.56 347 ALA A N 1
ATOM 2705 C CA . ALA A 1 347 ? -5.168 10.328 -15.117 1 97.56 347 ALA A CA 1
ATOM 2706 C C . ALA A 1 347 ? -3.912 11.188 -15.055 1 97.56 347 ALA A C 1
ATOM 2708 O O . ALA A 1 347 ? -2.998 11.023 -15.867 1 97.56 347 ALA A O 1
ATOM 2709 N N . LEU A 1 348 ? -3.883 12.078 -14.133 1 97.69 348 LEU A N 1
ATOM 2710 C CA . LEU A 1 348 ? -2.721 12.945 -13.961 1 97.69 348 LEU A CA 1
ATOM 2711 C C . LEU A 1 348 ? -1.482 12.125 -13.602 1 97.69 348 LEU A C 1
ATOM 2713 O O . LEU A 1 348 ? -0.378 12.438 -14.055 1 97.69 348 LEU A O 1
ATOM 2717 N N . PHE A 1 349 ? -1.693 11.141 -12.844 1 98.31 349 PHE A N 1
ATOM 2718 C CA . PHE A 1 349 ? -0.571 10.289 -12.469 1 98.31 349 PHE A CA 1
ATOM 2719 C C . PHE A 1 349 ? 0.029 9.609 -13.695 1 98.31 349 PHE A C 1
ATOM 2721 O O . PHE A 1 349 ? 1.252 9.547 -13.836 1 98.31 349 PHE A O 1
ATOM 2728 N N . GLU A 1 350 ? -0.824 9.102 -14.484 1 96.69 350 GLU A N 1
ATOM 2729 C CA . GLU A 1 350 ? -0.379 8.422 -15.695 1 96.69 350 GLU A CA 1
ATOM 2730 C C . GLU A 1 350 ? 0.464 9.344 -16.578 1 96.69 350 GLU A C 1
ATOM 2732 O O . GLU A 1 350 ? 1.414 8.898 -17.219 1 96.69 350 GLU A O 1
ATOM 2737 N N . GLN A 1 351 ? 0.206 10.617 -16.484 1 96.19 351 GLN A N 1
ATOM 2738 C CA . GLN A 1 351 ? 0.899 11.586 -17.328 1 96.19 351 GLN A CA 1
ATOM 2739 C C . GLN A 1 351 ? 2.055 12.242 -16.578 1 96.19 351 GLN A C 1
ATOM 2741 O O . GLN A 1 351 ? 2.812 13.023 -17.156 1 96.19 351 GLN A O 1
ATOM 2746 N N . TRP A 1 352 ? 2.178 11.977 -15.344 1 96.19 352 TRP A N 1
ATOM 2747 C CA . TRP A 1 352 ? 3.145 12.641 -14.477 1 96.19 352 TRP A CA 1
ATOM 2748 C C . TRP A 1 352 ? 4.562 12.188 -14.797 1 96.19 352 TRP A C 1
ATOM 2750 O O . TRP A 1 352 ? 4.875 11 -14.719 1 96.19 352 TRP A O 1
ATOM 2760 N N . ASN A 1 353 ? 5.461 13.086 -15.203 1 94.25 353 ASN A N 1
ATOM 2761 C CA . ASN A 1 353 ? 6.855 12.805 -15.531 1 94.25 353 ASN A CA 1
ATOM 2762 C C . ASN A 1 353 ? 7.805 13.711 -14.75 1 94.25 353 ASN A C 1
ATOM 2764 O O . ASN A 1 353 ? 8.414 14.617 -15.312 1 94.25 353 ASN A O 1
ATOM 2768 N N . PRO A 1 354 ? 8.047 13.367 -13.508 1 92.38 354 PRO A N 1
ATOM 2769 C CA . PRO A 1 354 ? 8.914 14.195 -12.672 1 92.38 354 PRO A CA 1
ATOM 2770 C C . PRO A 1 354 ? 10.383 14.117 -13.086 1 92.38 354 PRO A C 1
ATOM 2772 O O . PRO A 1 354 ? 10.836 13.078 -13.562 1 92.38 354 PRO A O 1
ATOM 2775 N N . THR A 1 355 ? 11.148 15.125 -12.805 1 89.31 355 THR A N 1
ATOM 2776 C CA . THR A 1 355 ? 12.531 15.211 -13.266 1 89.31 355 THR A CA 1
ATOM 2777 C C . THR A 1 355 ? 13.5 15.039 -12.102 1 89.31 355 THR A C 1
ATOM 2779 O O . THR A 1 355 ? 14.617 14.547 -12.281 1 89.31 355 THR A O 1
ATOM 2782 N N . SER A 1 356 ? 13.086 15.445 -10.898 1 88.12 356 SER A N 1
ATOM 2783 C CA . SER A 1 356 ? 13.969 15.32 -9.75 1 88.12 356 SER A CA 1
ATOM 2784 C C . SER A 1 356 ? 13.992 13.891 -9.219 1 88.12 356 SER A C 1
ATOM 2786 O O . SER A 1 356 ? 13.008 13.164 -9.352 1 88.12 356 SER A O 1
ATOM 2788 N N . ALA A 1 357 ? 15.102 13.492 -8.633 1 91.81 357 ALA A N 1
ATOM 2789 C CA . ALA A 1 357 ? 15.25 12.148 -8.078 1 91.81 357 ALA A CA 1
ATOM 2790 C C . ALA A 1 357 ? 14.211 11.883 -7 1 91.81 357 ALA A C 1
ATOM 2792 O O . ALA A 1 357 ? 13.641 10.789 -6.934 1 91.81 357 ALA A O 1
ATOM 2793 N N . ARG A 1 358 ? 13.938 12.867 -6.203 1 90.38 358 ARG A N 1
ATOM 2794 C CA . ARG A 1 358 ? 12.977 12.75 -5.113 1 90.38 358 ARG A CA 1
ATOM 2795 C C . ARG A 1 358 ? 11.57 12.484 -5.648 1 90.38 358 ARG A C 1
ATOM 2797 O O . ARG A 1 358 ? 10.859 11.625 -5.133 1 90.38 358 ARG A O 1
ATOM 2804 N N . LEU A 1 359 ? 11.211 13.148 -6.637 1 92.88 359 LEU A N 1
ATOM 2805 C CA . LEU A 1 359 ? 9.875 13 -7.199 1 92.88 359 LEU A CA 1
ATOM 2806 C C . LEU A 1 359 ? 9.758 11.711 -8 1 92.88 359 LEU A C 1
ATOM 2808 O O . LEU A 1 359 ? 8.695 11.094 -8.047 1 92.88 359 LEU A O 1
ATOM 2812 N N . ARG A 1 360 ? 10.812 11.289 -8.648 1 95.75 360 ARG A N 1
ATOM 2813 C CA . ARG A 1 360 ? 10.82 10 -9.32 1 95.75 360 ARG A CA 1
ATOM 2814 C C . ARG A 1 360 ? 10.609 8.859 -8.328 1 95.75 360 ARG A C 1
ATOM 2816 O O . ARG A 1 360 ? 9.875 7.91 -8.609 1 95.75 360 ARG A O 1
ATOM 2823 N N . GLU A 1 361 ? 11.289 9.023 -7.188 1 96 361 GLU A N 1
ATOM 2824 C CA . GLU A 1 361 ? 11.102 8.039 -6.129 1 96 361 GLU A CA 1
ATOM 2825 C C . GLU A 1 361 ? 9.656 8.023 -5.641 1 96 361 GLU A C 1
ATOM 2827 O O . GLU A 1 361 ? 9.094 6.957 -5.375 1 96 361 GLU A O 1
ATOM 2832 N N . LEU A 1 362 ? 9.109 9.164 -5.512 1 96.62 362 LEU A N 1
ATOM 2833 C CA . LEU A 1 362 ? 7.715 9.242 -5.098 1 96.62 362 LEU A CA 1
ATOM 2834 C C . LEU A 1 362 ? 6.809 8.555 -6.113 1 96.62 362 LEU A C 1
ATOM 2836 O O . LEU A 1 362 ? 5.898 7.812 -5.738 1 96.62 362 LEU A O 1
ATOM 2840 N N . LYS A 1 363 ? 7.023 8.828 -7.375 1 97.62 363 LYS A N 1
ATOM 2841 C CA . LYS A 1 363 ? 6.242 8.172 -8.422 1 97.62 363 LYS A CA 1
ATOM 2842 C C . LYS A 1 363 ? 6.379 6.656 -8.336 1 97.62 363 LYS A C 1
ATOM 2844 O O . LYS A 1 363 ? 5.395 5.93 -8.5 1 97.62 363 LYS A O 1
ATOM 2849 N N . PHE A 1 364 ? 7.605 6.203 -8.07 1 97.69 364 PHE A N 1
ATOM 2850 C CA . PHE A 1 364 ? 7.879 4.777 -7.914 1 97.69 364 PHE A CA 1
ATOM 2851 C C . PHE A 1 364 ? 7.066 4.199 -6.762 1 97.69 364 PHE A C 1
ATOM 2853 O O . PHE A 1 364 ? 6.484 3.119 -6.887 1 97.69 364 PHE A O 1
ATOM 2860 N N . ARG A 1 365 ? 6.883 4.91 -5.641 1 98.06 365 ARG A N 1
ATOM 2861 C CA . ARG A 1 365 ? 6.145 4.48 -4.461 1 98.06 365 ARG A CA 1
ATOM 2862 C C . ARG A 1 365 ? 4.645 4.426 -4.742 1 98.06 365 ARG A C 1
ATOM 2864 O O . ARG A 1 365 ? 3.932 3.594 -4.18 1 98.06 365 ARG A O 1
ATOM 2871 N N . LEU A 1 366 ? 4.195 5.297 -5.621 1 98.44 366 LEU A N 1
ATOM 2872 C CA . LEU A 1 366 ? 2.766 5.441 -5.855 1 98.44 366 LEU A CA 1
ATOM 2873 C C . LEU A 1 366 ? 2.348 4.711 -7.129 1 98.44 366 LEU A C 1
ATOM 2875 O O . LEU A 1 366 ? 1.186 4.777 -7.535 1 98.44 366 LEU A O 1
ATOM 2879 N N . ASP A 1 367 ? 3.217 3.988 -7.742 1 97.94 367 ASP A N 1
ATOM 2880 C CA . ASP A 1 367 ? 3.01 3.342 -9.031 1 97.94 367 ASP A CA 1
ATOM 2881 C C . ASP A 1 367 ? 1.791 2.42 -8.992 1 97.94 367 ASP A C 1
ATOM 2883 O O . ASP A 1 367 ? 1.077 2.287 -9.992 1 97.94 367 ASP A O 1
ATOM 2887 N N . PRO A 1 368 ? 1.488 1.762 -7.871 1 97.94 368 PRO A N 1
ATOM 2888 C CA . PRO A 1 368 ? 0.344 0.849 -7.832 1 97.94 368 PRO A CA 1
ATOM 2889 C C . PRO A 1 368 ? -0.983 1.555 -8.102 1 97.94 368 PRO A C 1
ATOM 2891 O O . PRO A 1 368 ? -1.985 0.9 -8.398 1 97.94 368 PRO A O 1
ATOM 2894 N N . LEU A 1 369 ? -0.992 2.873 -7.961 1 98.12 369 LEU A N 1
ATOM 2895 C CA . LEU A 1 369 ? -2.193 3.648 -8.25 1 98.12 369 LEU A CA 1
ATOM 2896 C C . LEU A 1 369 ? -2.717 3.344 -9.648 1 98.12 369 LEU A C 1
ATOM 2898 O O . LEU A 1 369 ? -3.92 3.434 -9.898 1 98.12 369 LEU A O 1
ATOM 2902 N N . ARG A 1 370 ? -1.878 2.885 -10.539 1 95.62 370 ARG A N 1
ATOM 2903 C CA . ARG A 1 370 ? -2.24 2.594 -11.922 1 95.62 370 ARG A CA 1
ATOM 2904 C C . ARG A 1 370 ? -3.201 1.413 -12 1 95.62 370 ARG A C 1
ATOM 2906 O O . ARG A 1 370 ? -3.92 1.256 -12.992 1 95.62 370 ARG A O 1
ATOM 2913 N N . THR A 1 371 ? -3.219 0.618 -10.984 1 94.06 371 THR A N 1
ATOM 2914 C CA . THR A 1 371 ? -3.945 -0.646 -11.055 1 94.06 371 THR A CA 1
ATOM 2915 C C . THR A 1 371 ? -5.34 -0.501 -10.453 1 94.06 371 THR A C 1
ATOM 2917 O O . THR A 1 371 ? -6.148 -1.429 -10.523 1 94.06 371 THR A O 1
ATOM 2920 N N . ILE A 1 372 ? -5.586 0.655 -9.836 1 94.25 372 ILE A N 1
ATOM 2921 C CA . ILE A 1 372 ? -6.859 0.808 -9.133 1 94.25 372 ILE A CA 1
ATOM 2922 C C . ILE A 1 372 ? -7.988 0.99 -10.148 1 94.25 372 ILE A C 1
ATOM 2924 O O . ILE A 1 372 ? -7.801 1.636 -11.18 1 94.25 372 ILE A O 1
ATOM 2928 N N . LYS A 1 373 ? -9.125 0.304 -9.938 1 89.56 373 LYS A N 1
ATOM 2929 C CA . LYS A 1 373 ? -10.328 0.489 -10.742 1 89.56 373 LYS A CA 1
ATOM 2930 C C . LYS A 1 373 ? -11.352 1.356 -10.008 1 89.56 373 LYS A C 1
ATOM 2932 O O . LYS A 1 373 ? -11.883 0.96 -8.969 1 89.56 373 LYS A O 1
ATOM 2937 N N . LEU A 1 374 ? -11.578 2.514 -10.516 1 89.38 374 LEU A N 1
ATOM 2938 C CA . LEU A 1 374 ? -12.484 3.471 -9.898 1 89.38 374 LEU A CA 1
ATOM 2939 C C . LEU A 1 374 ? -13.828 3.492 -10.617 1 89.38 374 LEU A C 1
ATOM 2941 O O . LEU A 1 374 ? -13.891 3.281 -11.836 1 89.38 374 LEU A O 1
ATOM 2945 N N . MET B 1 1 ? -16.078 -51.125 -9.609 1 44.88 1 MET B N 1
ATOM 2946 C CA . MET B 1 1 ? -14.82 -50.469 -9.234 1 44.88 1 MET B CA 1
ATOM 2947 C C . MET B 1 1 ? -13.633 -51.375 -9.5 1 44.88 1 MET B C 1
ATOM 2949 O O . MET B 1 1 ? -12.555 -50.906 -9.883 1 44.88 1 MET B O 1
ATOM 2953 N N . LEU B 1 2 ? -13.938 -52.75 -9.523 1 55.72 2 LEU B N 1
ATOM 2954 C CA . LEU B 1 2 ? -12.883 -53.719 -9.68 1 55.72 2 LEU B CA 1
ATOM 2955 C C . LEU B 1 2 ? -12.414 -53.812 -11.125 1 55.72 2 LEU B C 1
ATOM 2957 O O . LEU B 1 2 ? -11.32 -54.312 -11.406 1 55.72 2 LEU B O 1
ATOM 2961 N N . ASP B 1 3 ? -13.203 -53.094 -12.016 1 70.44 3 ASP B N 1
ATOM 2962 C CA . ASP B 1 3 ? -12.828 -53.188 -13.43 1 70.44 3 ASP B CA 1
ATOM 2963 C C . ASP B 1 3 ? -12.312 -51.844 -13.961 1 70.44 3 ASP B C 1
ATOM 2965 O O . ASP B 1 3 ? -12.203 -51.656 -15.172 1 70.44 3 ASP B O 1
ATOM 2969 N N . LYS B 1 4 ? -12.008 -50.938 -13 1 84.88 4 LYS B N 1
ATOM 2970 C CA . LYS B 1 4 ? -11.57 -49.625 -13.492 1 84.88 4 LYS B CA 1
ATOM 2971 C C . LYS B 1 4 ? -10.07 -49.625 -13.789 1 84.88 4 LYS B C 1
ATOM 2973 O O . LYS B 1 4 ? -9.289 -50.25 -13.078 1 84.88 4 LYS B O 1
ATOM 2978 N N . ARG B 1 5 ? -9.727 -48.938 -14.914 1 94.94 5 ARG B N 1
ATOM 2979 C CA . ARG B 1 5 ? -8.352 -48.812 -15.375 1 94.94 5 ARG B CA 1
ATOM 2980 C C . ARG B 1 5 ? -7.859 -47.375 -15.242 1 94.94 5 ARG B C 1
ATOM 2982 O O . ARG B 1 5 ? -8.539 -46.438 -15.672 1 94.94 5 ARG B O 1
ATOM 2989 N N . ILE B 1 6 ? -6.77 -47.312 -14.555 1 97.62 6 ILE B N 1
ATOM 2990 C CA . ILE B 1 6 ? -6.156 -46 -14.367 1 97.62 6 ILE B CA 1
ATOM 2991 C C . ILE B 1 6 ? -4.816 -45.938 -15.094 1 97.62 6 ILE B C 1
ATOM 2993 O O . ILE B 1 6 ? -4.031 -46.875 -15.039 1 97.62 6 ILE B O 1
ATOM 2997 N N . VAL B 1 7 ? -4.598 -44.938 -15.836 1 98.5 7 VAL B N 1
ATOM 2998 C CA . VAL B 1 7 ? -3.283 -44.719 -16.438 1 98.5 7 VAL B CA 1
ATOM 2999 C C . VAL B 1 7 ? -2.617 -43.5 -15.805 1 98.5 7 VAL B C 1
ATOM 3001 O O . VAL B 1 7 ? -3.283 -42.5 -15.516 1 98.5 7 VAL B O 1
ATOM 3004 N N . VAL B 1 8 ? -1.348 -43.625 -15.461 1 98.62 8 VAL B N 1
ATOM 3005 C CA . VAL B 1 8 ? -0.547 -42.531 -14.922 1 98.62 8 VAL B CA 1
ATOM 3006 C C . VAL B 1 8 ? 0.531 -42.125 -15.922 1 98.62 8 VAL B C 1
ATOM 3008 O O . VAL B 1 8 ? 1.378 -42.938 -16.297 1 98.62 8 VAL B O 1
ATOM 3011 N N . VAL B 1 9 ? 0.454 -40.875 -16.359 1 98.75 9 VAL B N 1
ATOM 3012 C CA . VAL B 1 9 ? 1.455 -40.375 -17.281 1 98.75 9 VAL B CA 1
ATOM 3013 C C . VAL B 1 9 ? 2.426 -39.469 -16.531 1 98.75 9 VAL B C 1
ATOM 3015 O O . VAL B 1 9 ? 2.004 -38.594 -15.766 1 98.75 9 VAL B O 1
ATOM 3018 N N . GLY B 1 10 ? 3.697 -39.625 -16.625 1 98.5 10 GLY B N 1
ATOM 3019 C CA . GLY B 1 10 ? 4.723 -38.812 -16.016 1 98.5 10 GLY B CA 1
ATOM 3020 C C . GLY B 1 10 ? 5.578 -38.062 -17.031 1 98.5 10 GLY B C 1
ATOM 3021 O O . GLY B 1 10 ? 6.027 -38.656 -18.016 1 98.5 10 GLY B O 1
ATOM 3022 N N . VAL B 1 11 ? 5.738 -36.812 -16.844 1 97.88 11 VAL B N 1
ATOM 3023 C CA . VAL B 1 11 ? 6.582 -36 -17.719 1 97.88 11 VAL B CA 1
ATOM 3024 C C . VAL B 1 11 ? 7.531 -35.156 -16.891 1 97.88 11 VAL B C 1
ATOM 3026 O O . VAL B 1 11 ? 7.098 -34.25 -16.188 1 97.88 11 VAL B O 1
ATOM 3029 N N . HIS B 1 12 ? 8.797 -35.375 -17 1 94.94 12 HIS B N 1
ATOM 3030 C CA . HIS B 1 12 ? 9.812 -34.688 -16.219 1 94.94 12 HIS B CA 1
ATOM 3031 C C . HIS B 1 12 ? 10.102 -33.281 -16.797 1 94.94 12 HIS B C 1
ATOM 3033 O O . HIS B 1 12 ? 9.648 -32.969 -17.891 1 94.94 12 HIS B O 1
ATOM 3039 N N . GLY B 1 13 ? 10.836 -32.469 -16.062 1 92.56 13 GLY B N 1
ATOM 3040 C CA . GLY B 1 13 ? 11.234 -31.141 -16.484 1 92.56 13 GLY B CA 1
ATOM 3041 C C . GLY B 1 13 ? 12.5 -31.141 -17.328 1 92.56 13 GLY B C 1
ATOM 3042 O O . GLY B 1 13 ? 12.984 -32.188 -17.734 1 92.56 13 GLY B O 1
ATOM 3043 N N . TRP B 1 14 ? 12.859 -29.922 -17.562 1 85.25 14 TRP B N 1
ATOM 3044 C CA . TRP B 1 14 ? 14.086 -29.75 -18.328 1 85.25 14 TRP B CA 1
ATOM 3045 C C . TRP B 1 14 ? 15.312 -29.984 -17.453 1 85.25 14 TRP B C 1
ATOM 3047 O O . TRP B 1 14 ? 15.352 -29.547 -16.297 1 85.25 14 TRP B O 1
ATOM 3057 N N . PHE B 1 15 ? 16.328 -30.688 -17.859 1 72.44 15 PHE B N 1
ATOM 3058 C CA . PHE B 1 15 ? 17.562 -30.969 -17.109 1 72.44 15 PHE B CA 1
ATOM 3059 C C . PHE B 1 15 ? 18.781 -30.453 -17.875 1 72.44 15 PHE B C 1
ATOM 3061 O O . PHE B 1 15 ? 18.922 -30.719 -19.062 1 72.44 15 PHE B O 1
ATOM 3068 N N . PRO B 1 16 ? 19.453 -29.422 -17.188 1 59.94 16 PRO B N 1
ATOM 3069 C CA . PRO B 1 16 ? 20.688 -29.031 -17.891 1 59.94 16 PRO B CA 1
ATOM 3070 C C . PRO B 1 16 ? 21.625 -30.203 -18.094 1 59.94 16 PRO B C 1
ATOM 3072 O O . PRO B 1 16 ? 21.5 -31.234 -17.438 1 59.94 16 PRO B O 1
ATOM 3075 N N . MET B 1 17 ? 22.562 -30.156 -18.984 1 51.31 17 MET B N 1
ATOM 3076 C CA . MET B 1 17 ? 23.516 -31.188 -19.391 1 51.31 17 MET B CA 1
ATOM 3077 C C . MET B 1 17 ? 24.141 -31.844 -18.172 1 51.31 17 MET B C 1
ATOM 3079 O O . MET B 1 17 ? 24 -31.359 -17.047 1 51.31 17 MET B O 1
ATOM 3083 N N . LYS B 1 18 ? 25.297 -32.625 -18.297 1 48 18 LYS B N 1
ATOM 3084 C CA . LYS B 1 18 ? 26.109 -33.656 -17.672 1 48 18 LYS B CA 1
ATOM 3085 C C . LYS B 1 18 ? 26.531 -33.25 -16.266 1 48 18 LYS B C 1
ATOM 3087 O O . LYS B 1 18 ? 26.578 -34.062 -15.344 1 48 18 LYS B O 1
ATOM 3092 N N . LEU B 1 19 ? 26.922 -32.188 -16.156 1 44.53 19 LEU B N 1
ATOM 3093 C CA . LEU B 1 19 ? 27.578 -31.875 -14.891 1 44.53 19 LEU B CA 1
ATOM 3094 C C . LEU B 1 19 ? 26.578 -31.828 -13.742 1 44.53 19 LEU B C 1
ATOM 3096 O O . LEU B 1 19 ? 26.875 -32.281 -12.633 1 44.53 19 LEU B O 1
ATOM 3100 N N . VAL B 1 20 ? 25.344 -31.328 -13.906 1 47.59 20 VAL B N 1
ATOM 3101 C CA . VAL B 1 20 ? 24.359 -31.188 -12.836 1 47.59 20 VAL B CA 1
ATOM 3102 C C . VAL B 1 20 ? 23.594 -32.5 -12.672 1 47.59 20 VAL B C 1
ATOM 3104 O O . VAL B 1 20 ? 22.875 -32.688 -11.68 1 47.59 20 VAL B O 1
ATOM 3107 N N . ARG B 1 21 ? 23.609 -33.312 -13.609 1 50.38 21 ARG B N 1
ATOM 3108 C CA . ARG B 1 21 ? 23 -34.625 -13.539 1 50.38 21 ARG B CA 1
ATOM 3109 C C . ARG B 1 21 ? 23.547 -35.406 -12.352 1 50.38 21 ARG B C 1
ATOM 3111 O O . ARG B 1 21 ? 22.812 -36.219 -11.742 1 50.38 21 ARG B O 1
ATOM 3118 N N . SER B 1 22 ? 24.797 -35.219 -12.195 1 45.47 22 SER B N 1
ATOM 3119 C CA . SER B 1 22 ? 25.406 -35.938 -11.078 1 45.47 22 SER B CA 1
ATOM 3120 C C . SER B 1 22 ? 24.781 -35.531 -9.75 1 45.47 22 SER B C 1
ATOM 3122 O O . SER B 1 22 ? 24.734 -36.312 -8.805 1 45.47 22 SER B O 1
ATOM 3124 N N . MET B 1 23 ? 24.406 -34.312 -9.672 1 41.47 23 MET B N 1
ATOM 3125 C CA . MET B 1 23 ? 23.922 -33.781 -8.398 1 41.47 23 MET B CA 1
ATOM 3126 C C . MET B 1 23 ? 22.422 -34.031 -8.242 1 41.47 23 MET B C 1
ATOM 3128 O O . MET B 1 23 ? 21.953 -34.281 -7.125 1 41.47 23 MET B O 1
ATOM 3132 N N . ILE B 1 24 ? 21.625 -33.812 -9.32 1 46.81 24 ILE B N 1
ATOM 3133 C CA . ILE B 1 24 ? 20.188 -33.812 -9.133 1 46.81 24 ILE B CA 1
ATOM 3134 C C . ILE B 1 24 ? 19.594 -35.156 -9.586 1 46.81 24 ILE B C 1
ATOM 3136 O O . ILE B 1 24 ? 18.438 -35.469 -9.289 1 46.81 24 ILE B O 1
ATOM 3140 N N . GLY B 1 25 ? 20.469 -36.156 -9.953 1 46.25 25 GLY B N 1
ATOM 3141 C CA . GLY B 1 25 ? 20.062 -37.438 -10.477 1 46.25 25 GLY B CA 1
ATOM 3142 C C . GLY B 1 25 ? 19.781 -37.438 -11.969 1 46.25 25 GLY B C 1
ATOM 3143 O O . GLY B 1 25 ? 19.641 -36.375 -12.57 1 46.25 25 GLY B O 1
ATOM 3144 N N . GLU B 1 26 ? 20.188 -38.5 -12.719 1 49.12 26 GLU B N 1
ATOM 3145 C CA . GLU B 1 26 ? 19.984 -38.688 -14.148 1 49.12 26 GLU B CA 1
ATOM 3146 C C . GLU B 1 26 ? 18.531 -38.406 -14.531 1 49.12 26 GLU B C 1
ATOM 3148 O O . GLU B 1 26 ? 17.609 -38.719 -13.766 1 49.12 26 GLU B O 1
ATOM 3153 N N . PRO B 1 27 ? 18.266 -37.438 -15.508 1 53.41 27 PRO B N 1
ATOM 3154 C CA . PRO B 1 27 ? 16.891 -37.219 -15.977 1 53.41 27 PRO B CA 1
ATOM 3155 C C . PRO B 1 27 ? 16.109 -38.531 -16.141 1 53.41 27 PRO B C 1
ATOM 3157 O O . PRO B 1 27 ? 14.891 -38.531 -16.016 1 53.41 27 PRO B O 1
ATOM 3160 N N . THR B 1 28 ? 16.969 -39.594 -16.453 1 56.94 28 THR B N 1
ATOM 3161 C CA . THR B 1 28 ? 16.391 -40.906 -16.609 1 56.94 28 THR B CA 1
ATOM 3162 C C . THR B 1 28 ? 15.867 -41.438 -15.273 1 56.94 28 THR B C 1
ATOM 3164 O O . THR B 1 28 ? 16.562 -41.375 -14.258 1 56.94 28 THR B O 1
ATOM 3167 N N . GLY B 1 29 ? 14.531 -41.219 -15.008 1 69.25 29 GLY B N 1
ATOM 3168 C CA . GLY B 1 29 ? 13.922 -41.844 -13.844 1 69.25 29 GLY B CA 1
ATOM 3169 C C . GLY B 1 29 ? 12.961 -40.906 -13.109 1 69.25 29 GLY B C 1
ATOM 3170 O O . GLY B 1 29 ? 12.172 -41.375 -12.281 1 69.25 29 GLY B O 1
ATOM 3171 N N . THR B 1 30 ? 13.039 -39.594 -13.68 1 87.94 30 THR B N 1
ATOM 3172 C CA . THR B 1 30 ? 12.18 -38.719 -12.914 1 87.94 30 THR B CA 1
ATOM 3173 C C . THR B 1 30 ? 10.719 -38.906 -13.297 1 87.94 30 THR B C 1
ATOM 3175 O O . THR B 1 30 ? 9.844 -38.938 -12.43 1 87.94 30 THR B O 1
ATOM 3178 N N . SER B 1 31 ? 10.516 -39.156 -14.625 1 95.31 31 SER B N 1
ATOM 3179 C CA . SER B 1 31 ? 9.141 -39.469 -15.023 1 95.31 31 SER B CA 1
ATOM 3180 C C . SER B 1 31 ? 8.648 -40.75 -14.367 1 95.31 31 SER B C 1
ATOM 3182 O O . SER B 1 31 ? 7.488 -40.812 -13.953 1 95.31 31 SER B O 1
ATOM 3184 N N . ILE B 1 32 ? 9.555 -41.688 -14.297 1 95.88 32 ILE B N 1
ATOM 3185 C CA . ILE B 1 32 ? 9.203 -42.938 -13.648 1 95.88 32 ILE B CA 1
ATOM 3186 C C . ILE B 1 32 ? 8.867 -42.688 -12.18 1 95.88 32 ILE B C 1
ATOM 3188 O O . ILE B 1 32 ? 7.902 -43.25 -11.656 1 95.88 32 ILE B O 1
ATOM 3192 N N . LYS B 1 33 ? 9.656 -41.875 -11.578 1 95.19 33 LYS B N 1
ATOM 3193 C CA . LYS B 1 33 ? 9.422 -41.562 -10.18 1 95.19 33 LYS B CA 1
ATOM 3194 C C . LYS B 1 33 ? 8.055 -40.906 -9.992 1 95.19 33 LYS B C 1
ATOM 3196 O O . LYS B 1 33 ? 7.328 -41.219 -9.055 1 95.19 33 LYS B O 1
ATOM 3201 N N . PHE B 1 34 ? 7.727 -39.969 -10.914 1 97.94 34 PHE B N 1
ATOM 3202 C CA . PHE B 1 34 ? 6.41 -39.344 -10.859 1 97.94 34 PHE B CA 1
ATOM 3203 C C . PHE B 1 34 ? 5.305 -40.406 -10.945 1 97.94 34 PHE B C 1
ATOM 3205 O O . PHE B 1 34 ? 4.352 -40.344 -10.164 1 97.94 34 PHE B O 1
ATOM 3212 N N . CYS B 1 35 ? 5.465 -41.312 -11.891 1 97.88 35 CYS B N 1
ATOM 3213 C CA . CYS B 1 35 ? 4.477 -42.375 -12.086 1 97.88 35 CYS B CA 1
ATOM 3214 C C . CYS B 1 35 ? 4.367 -43.25 -10.844 1 97.88 35 CYS B C 1
ATOM 3216 O O . CYS B 1 35 ? 3.264 -43.594 -10.406 1 97.88 35 CYS B O 1
ATOM 3218 N N . GLU B 1 36 ? 5.496 -43.531 -10.297 1 97.12 36 GLU B N 1
ATOM 3219 C CA . GLU B 1 36 ? 5.523 -44.406 -9.133 1 97.12 36 GLU B CA 1
ATOM 3220 C C . GLU B 1 36 ? 4.863 -43.75 -7.926 1 97.12 36 GLU B C 1
ATOM 3222 O O . GLU B 1 36 ? 4.098 -44.375 -7.199 1 97.12 36 GLU B O 1
ATOM 3227 N N . GLN B 1 37 ? 5.18 -42.531 -7.691 1 97.88 37 GLN B N 1
ATOM 3228 C CA . GLN B 1 37 ? 4.574 -41.781 -6.586 1 97.88 37 GLN B CA 1
ATOM 3229 C C . GLN B 1 37 ? 3.061 -41.688 -6.758 1 97.88 37 GLN B C 1
ATOM 3231 O O . GLN B 1 37 ? 2.307 -41.938 -5.812 1 97.88 37 GLN B O 1
ATOM 3236 N N . MET B 1 38 ? 2.619 -41.375 -7.961 1 98.5 38 MET B N 1
ATOM 3237 C CA . MET B 1 38 ? 1.188 -41.25 -8.234 1 98.5 38 MET B CA 1
ATOM 3238 C C . MET B 1 38 ? 0.491 -42.594 -8.062 1 98.5 38 MET B C 1
ATOM 3240 O O . MET B 1 38 ? -0.568 -42.688 -7.441 1 98.5 38 MET B O 1
ATOM 3244 N N . ALA B 1 39 ? 1.115 -43.656 -8.586 1 97.69 39 ALA B N 1
ATOM 3245 C CA . ALA B 1 39 ? 0.553 -45 -8.445 1 97.69 39 ALA B CA 1
ATOM 3246 C C . ALA B 1 39 ? 0.44 -45.406 -6.98 1 97.69 39 ALA B C 1
ATOM 3248 O O . ALA B 1 39 ? -0.579 -45.938 -6.559 1 97.69 39 ALA B O 1
ATOM 3249 N N . SER B 1 40 ? 1.509 -45.125 -6.254 1 97.31 40 SER B N 1
ATOM 3250 C CA . SER B 1 40 ? 1.487 -45.406 -4.82 1 97.31 40 SER B CA 1
ATOM 3251 C C . SER B 1 40 ? 0.364 -44.656 -4.125 1 97.31 40 SER B C 1
ATOM 3253 O O . SER B 1 40 ? -0.309 -45.188 -3.246 1 97.31 40 SER B O 1
ATOM 3255 N N . GLY B 1 41 ? 0.197 -43.406 -4.48 1 98.12 41 GLY B N 1
ATOM 3256 C CA . GLY B 1 41 ? -0.872 -42.625 -3.91 1 98.12 41 GLY B CA 1
ATOM 3257 C C . GLY B 1 41 ? -2.256 -43.156 -4.223 1 98.12 41 GLY B C 1
ATOM 3258 O O . GLY B 1 41 ? -3.131 -43.156 -3.354 1 98.12 41 GLY B O 1
ATOM 3259 N N . ILE B 1 42 ? -2.455 -43.594 -5.445 1 97.88 42 ILE B N 1
ATOM 3260 C CA . ILE B 1 42 ? -3.738 -44.156 -5.855 1 97.88 42 ILE B CA 1
ATOM 3261 C C . ILE B 1 42 ? -4.059 -45.375 -5.012 1 97.88 42 ILE B C 1
ATOM 3263 O O . ILE B 1 42 ? -5.16 -45.5 -4.477 1 97.88 42 ILE B O 1
ATOM 3267 N N . LYS B 1 43 ? -3.105 -46.219 -4.922 1 96.69 43 LYS B N 1
ATOM 3268 C CA . LYS B 1 43 ? -3.301 -47.438 -4.133 1 96.69 43 LYS B CA 1
ATOM 3269 C C . LYS B 1 43 ? -3.621 -47.125 -2.68 1 96.69 43 LYS B C 1
ATOM 3271 O O . LYS B 1 43 ? -4.543 -47.688 -2.094 1 96.69 43 LYS B O 1
ATOM 3276 N N . LEU B 1 44 ? -2.861 -46.25 -2.148 1 97.19 44 LEU B N 1
ATOM 3277 C CA . LEU B 1 44 ? -3.076 -45.812 -0.767 1 97.19 44 LEU B CA 1
ATOM 3278 C C . LEU B 1 44 ? -4.469 -45.219 -0.59 1 97.19 44 LEU B C 1
ATOM 3280 O O . LEU B 1 44 ? -5.156 -45.531 0.392 1 97.19 44 LEU B O 1
ATOM 3284 N N . TYR B 1 45 ? -4.883 -44.375 -1.493 1 97.38 45 TYR B N 1
ATOM 3285 C CA . TYR B 1 45 ? -6.188 -43.719 -1.431 1 97.38 45 TYR B CA 1
ATOM 3286 C C . TYR B 1 45 ? -7.309 -44.75 -1.416 1 97.38 45 TYR B C 1
ATOM 3288 O O . TYR B 1 45 ? -8.188 -44.719 -0.552 1 97.38 45 TYR B O 1
ATOM 3296 N N . PHE B 1 46 ? -7.312 -45.719 -2.309 1 96.31 46 PHE B N 1
ATOM 3297 C CA . PHE B 1 46 ? -8.391 -46.688 -2.408 1 96.31 46 PHE B CA 1
ATOM 3298 C C . PHE B 1 46 ? -8.367 -47.625 -1.221 1 96.31 46 PHE B C 1
ATOM 3300 O O . PHE B 1 46 ? -9.422 -48.062 -0.736 1 96.31 46 PHE B O 1
ATOM 3307 N N . GLU B 1 47 ? -7.168 -47.906 -0.771 1 96.06 47 GLU B N 1
ATOM 3308 C CA . GLU B 1 47 ? -7.059 -48.75 0.407 1 96.06 47 GLU B CA 1
ATOM 3309 C C . GLU B 1 47 ? -7.578 -48.062 1.655 1 96.06 47 GLU B C 1
ATOM 3311 O O . GLU B 1 47 ? -8.367 -48.625 2.416 1 96.06 47 GLU B O 1
ATOM 3316 N N . SER B 1 48 ? -7.156 -46.844 1.846 1 96.44 48 SER B N 1
ATOM 3317 C CA . SER B 1 48 ? -7.434 -46.125 3.09 1 96.44 48 SER B CA 1
ATOM 3318 C C . SER B 1 48 ? -8.852 -45.562 3.1 1 96.44 48 SER B C 1
ATOM 3320 O O . SER B 1 48 ? -9.523 -45.562 4.133 1 96.44 48 SER B O 1
ATOM 3322 N N . VAL B 1 49 ? -9.344 -45.094 2.004 1 93.88 49 VAL B N 1
ATOM 3323 C CA . VAL B 1 49 ? -10.625 -44.406 1.974 1 93.88 49 VAL B CA 1
ATOM 3324 C C . VAL B 1 49 ? -11.742 -45.375 1.643 1 93.88 49 VAL B C 1
ATOM 3326 O O . VAL B 1 49 ? -12.828 -45.312 2.215 1 93.88 49 VAL B O 1
ATOM 3329 N N . HIS B 1 50 ? -11.484 -46.375 0.818 1 93.06 50 HIS B N 1
ATOM 3330 C CA . HIS B 1 50 ? -12.555 -47.219 0.334 1 93.06 50 HIS B CA 1
ATOM 3331 C C . HIS B 1 50 ? -12.328 -48.688 0.743 1 93.06 50 HIS B C 1
ATOM 3333 O O . HIS B 1 50 ? -13.156 -49.531 0.467 1 93.06 50 HIS B O 1
ATOM 3339 N N . GLN B 1 51 ? -11.203 -49 1.349 1 94.56 51 GLN B N 1
ATOM 3340 C CA . GLN B 1 51 ? -10.867 -50.344 1.787 1 94.56 51 GLN B CA 1
ATOM 3341 C C . GLN B 1 51 ? -10.812 -51.312 0.607 1 94.56 51 GLN B C 1
ATOM 3343 O O . GLN B 1 51 ? -11.312 -52.438 0.698 1 94.56 51 GLN B O 1
ATOM 3348 N N . VAL B 1 52 ? -10.305 -50.781 -0.471 1 93.19 52 VAL B N 1
ATOM 3349 C CA . VAL B 1 52 ? -10.164 -51.594 -1.686 1 93.19 52 VAL B CA 1
ATOM 3350 C C . VAL B 1 52 ? -8.688 -51.719 -2.049 1 93.19 52 VAL B C 1
ATOM 3352 O O . VAL B 1 52 ? -7.965 -50.719 -2.1 1 93.19 52 VAL B O 1
ATOM 3355 N N . THR B 1 53 ? -8.297 -52.906 -2.217 1 92.69 53 THR B N 1
ATOM 3356 C CA . THR B 1 53 ? -6.961 -53.156 -2.742 1 92.69 53 THR B CA 1
ATOM 3357 C C . THR B 1 53 ? -6.992 -53.281 -4.262 1 92.69 53 THR B C 1
ATOM 3359 O O . THR B 1 53 ? -7.594 -54.219 -4.793 1 92.69 53 THR B O 1
ATOM 3362 N N . LEU B 1 54 ? -6.34 -52.375 -4.922 1 91.94 54 LEU B N 1
ATOM 3363 C CA . LEU B 1 54 ? -6.32 -52.438 -6.383 1 91.94 54 LEU B CA 1
ATOM 3364 C C . LEU B 1 54 ? -5.348 -53.469 -6.883 1 91.94 54 LEU B C 1
ATOM 3366 O O . LEU B 1 54 ? -4.254 -53.625 -6.336 1 91.94 54 LEU B O 1
ATOM 3370 N N . PRO B 1 55 ? -5.82 -54.156 -7.824 1 89.94 55 PRO B N 1
ATOM 3371 C CA . PRO B 1 55 ? -4.867 -55.094 -8.414 1 89.94 55 PRO B CA 1
ATOM 3372 C C . PRO B 1 55 ? -3.713 -54.406 -9.125 1 89.94 55 PRO B C 1
ATOM 3374 O O . PRO B 1 55 ? -3.83 -53.25 -9.5 1 89.94 55 PRO B O 1
ATOM 3377 N N . ASP B 1 56 ? -2.641 -55.062 -9.312 1 81.06 56 ASP B N 1
ATOM 3378 C CA . ASP B 1 56 ? -1.421 -54.5 -9.875 1 81.06 56 ASP B CA 1
ATOM 3379 C C . ASP B 1 56 ? -1.653 -54 -11.305 1 81.06 56 ASP B C 1
ATOM 3381 O O . ASP B 1 56 ? -1.027 -53.031 -11.75 1 81.06 56 ASP B O 1
ATOM 3385 N N . ASP B 1 57 ? -2.527 -54.656 -11.992 1 88.31 57 ASP B N 1
ATOM 3386 C CA . ASP B 1 57 ? -2.727 -54.312 -13.398 1 88.31 57 ASP B CA 1
ATOM 3387 C C . ASP B 1 57 ? -3.779 -53.219 -13.555 1 88.31 57 ASP B C 1
ATOM 3389 O O . ASP B 1 57 ? -4.102 -52.812 -14.68 1 88.31 57 ASP B O 1
ATOM 3393 N N . ALA B 1 58 ? -4.309 -52.781 -12.445 1 93.44 58 ALA B N 1
ATOM 3394 C CA . ALA B 1 58 ? -5.309 -51.719 -12.484 1 93.44 58 ALA B CA 1
ATOM 3395 C C . ALA B 1 58 ? -4.68 -50.375 -12.875 1 93.44 58 ALA B C 1
ATOM 3397 O O . ALA B 1 58 ? -5.367 -49.5 -13.367 1 93.44 58 ALA B O 1
ATOM 3398 N N . ILE B 1 59 ? -3.43 -50.281 -12.625 1 97.06 59 ILE B N 1
ATOM 3399 C CA . ILE B 1 59 ? -2.727 -49.031 -12.898 1 97.06 59 ILE B CA 1
ATOM 3400 C C . ILE B 1 59 ? -1.618 -49.25 -13.922 1 97.06 59 ILE B C 1
ATOM 3402 O O . ILE B 1 59 ? -0.777 -50.156 -13.734 1 97.06 59 ILE B O 1
ATOM 3406 N N . THR B 1 60 ? -1.655 -48.531 -15.016 1 97.69 60 THR B N 1
ATOM 3407 C CA . THR B 1 60 ? -0.573 -48.562 -15.992 1 97.69 60 THR B CA 1
ATOM 3408 C C . THR B 1 60 ? 0.233 -47.281 -15.953 1 97.69 60 THR B C 1
ATOM 3410 O O . THR B 1 60 ? -0.337 -46.188 -15.969 1 97.69 60 THR B O 1
ATOM 3413 N N . MET B 1 61 ? 1.532 -47.406 -15.836 1 97.62 61 MET B N 1
ATOM 3414 C CA . MET B 1 61 ? 2.416 -46.25 -15.789 1 97.62 61 MET B CA 1
ATOM 3415 C C . MET B 1 61 ? 3.012 -45.969 -17.156 1 97.62 61 MET B C 1
ATOM 3417 O O . MET B 1 61 ? 3.482 -46.875 -17.844 1 97.62 61 MET B O 1
ATOM 3421 N N . VAL B 1 62 ? 2.973 -44.719 -17.578 1 98.19 62 VAL B N 1
ATOM 3422 C CA . VAL B 1 62 ? 3.508 -44.25 -18.844 1 98.19 62 VAL B CA 1
ATOM 3423 C C . VAL B 1 62 ? 4.52 -43.156 -18.609 1 98.19 62 VAL B C 1
ATOM 3425 O O . VAL B 1 62 ? 4.203 -41.969 -18.766 1 98.19 62 VAL B O 1
ATOM 3428 N N . PRO B 1 63 ? 5.762 -43.469 -18.156 1 97.88 63 PRO B N 1
ATOM 3429 C CA . PRO B 1 63 ? 6.805 -42.469 -17.953 1 97.88 63 PRO B CA 1
ATOM 3430 C C . PRO B 1 63 ? 7.422 -41.969 -19.266 1 97.88 63 PRO B C 1
ATOM 3432 O O . PRO B 1 63 ? 8.234 -42.688 -19.875 1 97.88 63 PRO B O 1
ATOM 3435 N N . LEU B 1 64 ? 7.086 -40.781 -19.688 1 97.5 64 LEU B N 1
ATOM 3436 C CA . LEU B 1 64 ? 7.574 -40.219 -20.953 1 97.5 64 LEU B CA 1
ATOM 3437 C C . LEU B 1 64 ? 8.867 -39.438 -20.734 1 97.5 64 LEU B C 1
ATOM 3439 O O . LEU B 1 64 ? 8.977 -38.656 -19.797 1 97.5 64 LEU B O 1
ATOM 3443 N N . GLU B 1 65 ? 9.828 -39.688 -21.578 1 93.12 65 GLU B N 1
ATOM 3444 C CA . GLU B 1 65 ? 11.125 -39.031 -21.469 1 93.12 65 GLU B CA 1
ATOM 3445 C C . GLU B 1 65 ? 11.523 -38.375 -22.781 1 93.12 65 GLU B C 1
ATOM 3447 O O . GLU B 1 65 ? 11.312 -38.938 -23.859 1 93.12 65 GLU B O 1
ATOM 3452 N N . GLY B 1 66 ? 12 -37.219 -22.656 1 91.19 66 GLY B N 1
ATOM 3453 C CA . GLY B 1 66 ? 12.492 -36.469 -23.797 1 91.19 66 GLY B CA 1
ATOM 3454 C C . GLY B 1 66 ? 13.141 -35.156 -23.391 1 91.19 66 GLY B C 1
ATOM 3455 O O . GLY B 1 66 ? 12.945 -34.688 -22.266 1 91.19 66 GLY B O 1
ATOM 3456 N N . GLU B 1 67 ? 13.969 -34.594 -24.281 1 87.81 67 GLU B N 1
ATOM 3457 C CA . GLU B 1 67 ? 14.68 -33.344 -24 1 87.81 67 GLU B CA 1
ATOM 3458 C C . GLU B 1 67 ? 14.469 -32.344 -25.125 1 87.81 67 GLU B C 1
ATOM 3460 O O . GLU B 1 67 ? 13.953 -32.688 -26.188 1 87.81 67 GLU B O 1
ATOM 3465 N N . GLY B 1 68 ? 14.789 -31.109 -24.781 1 90.94 68 GLY B N 1
ATOM 3466 C CA . GLY B 1 68 ? 14.734 -30.047 -25.781 1 90.94 68 GLY B CA 1
ATOM 3467 C C . GLY B 1 68 ? 13.711 -28.969 -25.453 1 90.94 68 GLY B C 1
ATOM 3468 O O . GLY B 1 68 ? 13.281 -28.844 -24.312 1 90.94 68 GLY B O 1
ATOM 3469 N N . LYS B 1 69 ? 13.461 -28.109 -26.469 1 93.88 69 LYS B N 1
ATOM 3470 C CA . LYS B 1 69 ? 12.43 -27.078 -26.359 1 93.88 69 LYS B CA 1
ATOM 3471 C C . LYS B 1 69 ? 11.047 -27.703 -26.188 1 93.88 69 LYS B C 1
ATOM 3473 O O . LYS B 1 69 ? 10.844 -28.875 -26.516 1 93.88 69 LYS B O 1
ATOM 3478 N N . VAL B 1 70 ? 10.141 -27.031 -25.844 1 97.56 70 VAL B N 1
ATOM 3479 C CA . VAL B 1 70 ? 8.828 -27.516 -25.438 1 97.56 70 VAL B CA 1
ATOM 3480 C C . VAL B 1 70 ? 8.148 -28.219 -26.625 1 97.56 70 VAL B C 1
ATOM 3482 O O . VAL B 1 70 ? 7.766 -29.375 -26.516 1 97.56 70 VAL B O 1
ATOM 3485 N N . GLU B 1 71 ? 8.094 -27.625 -27.781 1 97.88 71 GLU B N 1
ATOM 3486 C CA . GLU B 1 71 ? 7.387 -28.203 -28.922 1 97.88 71 GLU B CA 1
ATOM 3487 C C . GLU B 1 71 ? 8.102 -29.453 -29.422 1 97.88 71 GLU B C 1
ATOM 3489 O O . GLU B 1 71 ? 7.461 -30.406 -29.875 1 97.88 71 GLU B O 1
ATOM 3494 N N . ASP B 1 72 ? 9.43 -29.375 -29.422 1 96.81 72 ASP B N 1
ATOM 3495 C CA . ASP B 1 72 ? 10.203 -30.547 -29.797 1 96.81 72 ASP B CA 1
ATOM 3496 C C . ASP B 1 72 ? 9.891 -31.719 -28.859 1 96.81 72 ASP B C 1
ATOM 3498 O O . ASP B 1 72 ? 9.727 -32.844 -29.312 1 96.81 72 ASP B O 1
ATOM 3502 N N . ARG B 1 73 ? 9.867 -31.438 -27.625 1 96.31 73 ARG B N 1
ATOM 3503 C CA . ARG B 1 73 ? 9.562 -32.469 -26.641 1 96.31 73 ARG B CA 1
ATOM 3504 C C . ARG B 1 73 ? 8.141 -33 -26.828 1 96.31 73 ARG B C 1
ATOM 3506 O O . ARG B 1 73 ? 7.898 -34.188 -26.688 1 96.31 73 ARG B O 1
ATOM 3513 N N . VAL B 1 74 ? 7.188 -32.094 -27.109 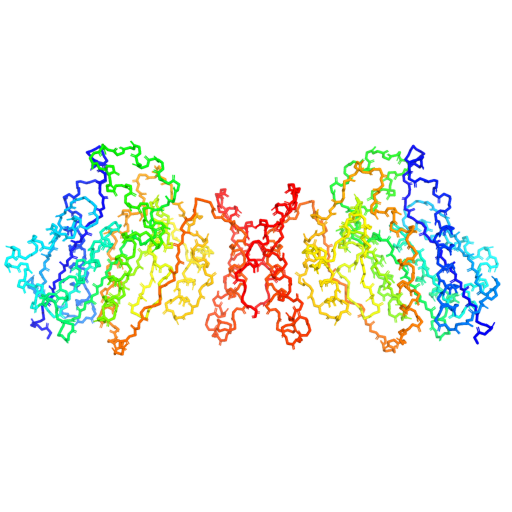1 98.56 74 VAL B N 1
ATOM 3514 C CA . VAL B 1 74 ? 5.82 -32.531 -27.391 1 98.56 74 VAL B CA 1
ATOM 3515 C C . VAL B 1 74 ? 5.812 -33.531 -28.531 1 98.56 74 VAL B C 1
ATOM 3517 O O . VAL B 1 74 ? 5.188 -34.594 -28.438 1 98.56 74 VAL B O 1
ATOM 3520 N N . ASN B 1 75 ? 6.508 -33.188 -29.609 1 98.31 75 ASN B N 1
ATOM 3521 C CA . ASN B 1 75 ? 6.57 -34.094 -30.766 1 98.31 75 ASN B CA 1
ATOM 3522 C C . ASN B 1 75 ? 7.207 -35.438 -30.406 1 98.31 75 ASN B C 1
ATOM 3524 O O . ASN B 1 75 ? 6.695 -36.469 -30.797 1 98.31 75 ASN B O 1
ATOM 3528 N N . GLN B 1 76 ? 8.281 -35.375 -29.719 1 97.81 76 GLN B N 1
ATOM 3529 C CA . GLN B 1 76 ? 8.992 -36.562 -29.312 1 97.81 76 GLN B CA 1
ATOM 3530 C C . GLN B 1 76 ? 8.109 -37.469 -28.453 1 97.81 76 GLN B C 1
ATOM 3532 O O . GLN B 1 76 ? 8.008 -38.688 -28.688 1 97.81 76 GLN B O 1
ATOM 3537 N N . LEU B 1 77 ? 7.512 -36.875 -27.438 1 98.25 77 LEU B N 1
ATOM 3538 C CA . LEU B 1 77 ? 6.73 -37.625 -26.469 1 98.25 77 LEU B CA 1
ATOM 3539 C C . LEU B 1 77 ? 5.461 -38.188 -27.109 1 98.25 77 LEU B C 1
ATOM 3541 O O . LEU B 1 77 ? 5.043 -39.312 -26.797 1 98.25 77 LEU B O 1
ATOM 3545 N N . TYR B 1 78 ? 4.836 -37.375 -27.953 1 98.5 78 TYR B N 1
ATOM 3546 C CA . TYR B 1 78 ? 3.68 -37.875 -28.703 1 98.5 78 TYR B CA 1
ATOM 3547 C C . TYR B 1 78 ? 4.039 -39.125 -29.5 1 98.5 78 TYR B C 1
ATOM 3549 O O . TYR B 1 78 ? 3.346 -40.156 -29.422 1 98.5 78 TYR B O 1
ATOM 3557 N N . THR B 1 79 ? 5.109 -39.062 -30.25 1 98.44 79 THR B N 1
ATOM 3558 C CA . THR B 1 79 ? 5.547 -40.156 -31.078 1 98.44 79 THR B CA 1
ATOM 3559 C C . THR B 1 79 ? 5.855 -41.406 -30.234 1 98.44 79 THR B C 1
ATOM 3561 O O . THR B 1 79 ? 5.438 -42.5 -30.578 1 98.44 79 THR B O 1
ATOM 3564 N N . LYS B 1 80 ? 6.539 -41.188 -29.156 1 97.81 80 LYS B N 1
ATOM 3565 C CA . LYS B 1 80 ? 6.875 -42.281 -28.266 1 97.81 80 LYS B CA 1
ATOM 3566 C C . LYS B 1 80 ? 5.617 -42.969 -27.719 1 97.81 80 LYS B C 1
ATOM 3568 O O . LYS B 1 80 ? 5.551 -44.188 -27.625 1 97.81 80 LYS B O 1
ATOM 3573 N N . LEU B 1 81 ? 4.676 -42.156 -27.344 1 98.25 81 LEU B N 1
ATOM 3574 C CA . LEU B 1 81 ? 3.432 -42.656 -26.781 1 98.25 81 LEU B CA 1
ATOM 3575 C C . LEU B 1 81 ? 2.654 -43.438 -27.828 1 98.25 81 LEU B C 1
ATOM 3577 O O . LEU B 1 81 ? 2.201 -44.562 -27.562 1 98.25 81 LEU B O 1
ATOM 3581 N N . ILE B 1 82 ? 2.561 -42.938 -29.078 1 97.31 82 ILE B N 1
ATOM 3582 C CA . ILE B 1 82 ? 1.745 -43.562 -30.125 1 97.31 82 ILE B CA 1
ATOM 3583 C C . ILE B 1 82 ? 2.438 -44.812 -30.641 1 97.31 82 ILE B C 1
ATOM 3585 O O . ILE B 1 82 ? 1.774 -45.781 -31.016 1 97.31 82 ILE B O 1
ATOM 3589 N N . ASP B 1 83 ? 3.744 -44.812 -30.625 1 97.44 83 ASP B N 1
ATOM 3590 C CA . ASP B 1 83 ? 4.5 -45.938 -31.156 1 97.44 83 ASP B CA 1
ATOM 3591 C C . ASP B 1 83 ? 4.523 -47.125 -30.172 1 97.44 83 ASP B C 1
ATOM 3593 O O . ASP B 1 83 ? 4.863 -48.25 -30.531 1 97.44 83 ASP B O 1
ATOM 3597 N N . ASN B 1 84 ? 4.238 -46.844 -28.984 1 97.5 84 ASN B N 1
ATOM 3598 C CA . ASN B 1 84 ? 4.105 -47.875 -27.969 1 97.5 84 ASN B CA 1
ATOM 3599 C C . ASN B 1 84 ? 2.658 -48.344 -27.828 1 97.5 84 ASN B C 1
ATOM 3601 O O . ASN B 1 84 ? 1.865 -47.719 -27.125 1 97.5 84 ASN B O 1
ATOM 3605 N N . SER B 1 85 ? 2.332 -49.438 -28.359 1 96.69 85 SER B N 1
ATOM 3606 C CA . SER B 1 85 ? 0.954 -49.938 -28.438 1 96.69 85 SER B CA 1
ATOM 3607 C C . SER B 1 85 ? 0.366 -50.156 -27.047 1 96.69 85 SER B C 1
ATOM 3609 O O . SER B 1 85 ? -0.818 -49.875 -26.828 1 96.69 85 SER B O 1
ATOM 3611 N N . LYS B 1 86 ? 1.154 -50.594 -26.156 1 96.69 86 LYS B N 1
ATOM 3612 C CA . LYS B 1 86 ? 0.689 -50.812 -24.797 1 96.69 86 LYS B CA 1
ATOM 3613 C C . LYS B 1 86 ? 0.316 -49.469 -24.125 1 96.69 86 LYS B C 1
ATOM 3615 O O . LYS B 1 86 ? -0.722 -49.375 -23.469 1 96.69 86 LYS B O 1
ATOM 3620 N N . TRP B 1 87 ? 1.188 -48.531 -24.297 1 97.88 87 TRP B N 1
ATOM 3621 C CA . TRP B 1 87 ? 0.934 -47.188 -23.734 1 97.88 87 TRP B CA 1
ATOM 3622 C C . TRP B 1 87 ? -0.299 -46.562 -24.375 1 97.88 87 TRP B C 1
ATOM 3624 O O . TRP B 1 87 ? -1.16 -46.031 -23.672 1 97.88 87 TRP B O 1
ATOM 3634 N N . LEU B 1 88 ? -0.368 -46.625 -25.641 1 97.62 88 LEU B N 1
ATOM 3635 C CA . LEU B 1 88 ? -1.491 -46.031 -26.359 1 97.62 88 LEU B CA 1
ATOM 3636 C C . LEU B 1 88 ? -2.809 -46.688 -25.938 1 97.62 88 LEU B C 1
ATOM 3638 O O . LEU B 1 88 ? -3.799 -45.969 -25.703 1 97.62 88 LEU B O 1
ATOM 3642 N N . GLU B 1 89 ? -2.832 -47.969 -25.891 1 96.56 89 GLU B N 1
ATOM 3643 C CA . GLU B 1 89 ? -4.031 -48.688 -25.453 1 96.56 89 GLU B CA 1
ATOM 3644 C C . GLU B 1 89 ? -4.41 -48.281 -24.031 1 96.56 89 GLU B C 1
ATOM 3646 O O . GLU B 1 89 ? -5.586 -48.062 -23.734 1 96.56 89 GLU B O 1
ATOM 3651 N N . ALA B 1 90 ? -3.455 -48.219 -23.172 1 96.69 90 ALA B N 1
ATOM 3652 C CA . ALA B 1 90 ? -3.701 -47.844 -21.781 1 96.69 90 ALA B CA 1
ATOM 3653 C C . ALA B 1 90 ? -4.316 -46.469 -21.688 1 96.69 90 ALA B C 1
ATOM 3655 O O . ALA B 1 90 ? -5.305 -46.25 -20.984 1 96.69 90 ALA B O 1
ATOM 3656 N N . VAL B 1 91 ? -3.777 -45.5 -22.422 1 97.94 91 VAL B N 1
ATOM 3657 C CA . VAL B 1 91 ? -4.227 -44.125 -22.375 1 97.94 91 VAL B CA 1
ATOM 3658 C C . VAL B 1 91 ? -5.633 -44.031 -22.969 1 97.94 91 VAL B C 1
ATOM 3660 O O . VAL B 1 91 ? -6.496 -43.344 -22.406 1 97.94 91 VAL B O 1
ATOM 3663 N N . SER B 1 92 ? -5.902 -44.719 -23.984 1 96.56 92 SER B N 1
ATOM 3664 C CA . SER B 1 92 ? -7.168 -44.625 -24.688 1 96.56 92 SER B CA 1
ATOM 3665 C C . SER B 1 92 ? -8.281 -45.344 -23.969 1 96.56 92 SER B C 1
ATOM 3667 O O . SER B 1 92 ? -9.453 -44.969 -24.062 1 96.56 92 SER B O 1
ATOM 3669 N N . SER B 1 93 ? -7.961 -46.344 -23.25 1 95.19 93 SER B N 1
ATOM 3670 C CA . SER B 1 93 ? -9 -47.219 -22.688 1 95.19 93 SER B CA 1
ATOM 3671 C C . SER B 1 93 ? -9.195 -46.938 -21.203 1 95.19 93 SER B C 1
ATOM 3673 O O . SER B 1 93 ? -10.117 -47.5 -20.594 1 95.19 93 SER B O 1
ATOM 3675 N N . ALA B 1 94 ? -8.352 -46.156 -20.625 1 96.88 94 ALA B N 1
ATOM 3676 C CA . ALA B 1 94 ? -8.422 -45.906 -19.188 1 96.88 94 ALA B CA 1
ATOM 3677 C C . ALA B 1 94 ? -9.719 -45.188 -18.812 1 96.88 94 ALA B C 1
ATOM 3679 O O . ALA B 1 94 ? -10.289 -44.469 -19.641 1 96.88 94 ALA B O 1
ATOM 3680 N N . ASP B 1 95 ? -10.227 -45.406 -17.641 1 96.06 95 ASP B N 1
ATOM 3681 C CA . ASP B 1 95 ? -11.336 -44.656 -17.078 1 96.06 95 ASP B CA 1
ATOM 3682 C C . ASP B 1 95 ? -10.859 -43.312 -16.516 1 96.06 95 ASP B C 1
ATOM 3684 O O . ASP B 1 95 ? -11.602 -42.344 -16.5 1 96.06 95 ASP B O 1
ATOM 3688 N N . VAL B 1 96 ? -9.664 -43.406 -15.953 1 96.75 96 VAL B N 1
ATOM 3689 C CA . VAL B 1 96 ? -9.078 -42.219 -15.344 1 96.75 96 VAL B CA 1
ATOM 3690 C C . VAL B 1 96 ? -7.648 -42.031 -15.859 1 96.75 96 VAL B C 1
ATOM 3692 O O . VAL B 1 96 ? -6.859 -42.969 -15.883 1 96.75 96 VAL B O 1
ATOM 3695 N N . VAL B 1 97 ? -7.352 -40.844 -16.281 1 98 97 VAL B N 1
ATOM 3696 C CA . VAL B 1 97 ? -6.004 -40.438 -16.688 1 98 97 VAL B CA 1
ATOM 3697 C C . VAL B 1 97 ? -5.43 -39.438 -15.688 1 98 97 VAL B C 1
ATOM 3699 O O . VAL B 1 97 ? -5.922 -38.312 -15.57 1 98 97 VAL B O 1
ATOM 3702 N N . LEU B 1 98 ? -4.414 -39.844 -14.969 1 98.62 98 LEU B N 1
ATOM 3703 C CA . LEU B 1 98 ? -3.709 -38.969 -14.039 1 98.62 98 LEU B CA 1
ATOM 3704 C C . LEU B 1 98 ? -2.328 -38.594 -14.57 1 98.62 98 LEU B C 1
ATOM 3706 O O . LEU B 1 98 ? -1.525 -39.5 -14.883 1 98.62 98 LEU B O 1
ATOM 3710 N N . TRP B 1 99 ? -2.146 -37.312 -14.688 1 98.75 99 TRP B N 1
ATOM 3711 C CA . TRP B 1 99 ? -0.926 -36.781 -15.281 1 98.75 99 TRP B CA 1
ATOM 3712 C C . TRP B 1 99 ? -0.076 -36.094 -14.227 1 98.75 99 TRP B C 1
ATOM 3714 O O . TRP B 1 99 ? -0.571 -35.219 -13.484 1 98.75 99 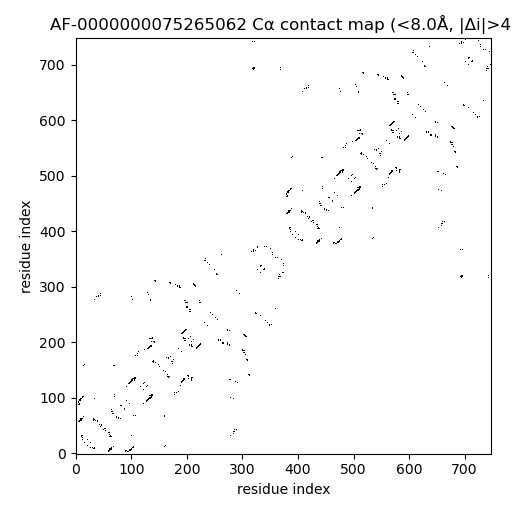TRP B O 1
ATOM 3724 N N . ALA B 1 100 ? 1.183 -36.469 -14.008 1 98.75 100 ALA B N 1
ATOM 3725 C CA . ALA B 1 100 ? 2.119 -35.781 -13.117 1 98.75 100 ALA B CA 1
ATOM 3726 C C . ALA B 1 100 ? 3.266 -35.156 -13.906 1 98.75 100 ALA B C 1
ATOM 3728 O O . ALA B 1 100 ? 3.941 -35.844 -14.68 1 98.75 100 ALA B O 1
ATOM 3729 N N . THR B 1 101 ? 3.434 -33.938 -13.758 1 98.5 101 THR B N 1
ATOM 3730 C CA . THR B 1 101 ? 4.453 -33.219 -14.523 1 98.5 101 THR B CA 1
ATOM 3731 C C . THR B 1 101 ? 5.199 -32.219 -13.641 1 98.5 101 THR B C 1
ATOM 3733 O O . THR B 1 101 ? 4.715 -31.859 -12.57 1 98.5 101 THR B O 1
ATOM 3736 N N . HIS B 1 102 ? 6.422 -31.828 -14.07 1 96.88 102 HIS B N 1
ATOM 3737 C CA . HIS B 1 102 ? 7.281 -30.969 -13.273 1 96.88 102 HIS B CA 1
ATOM 3738 C C . HIS B 1 102 ? 7.957 -29.906 -14.148 1 96.88 102 HIS B C 1
ATOM 3740 O O . HIS B 1 102 ? 8.352 -30.188 -15.281 1 96.88 102 HIS B O 1
ATOM 3746 N N . SER B 1 103 ? 8.094 -28.688 -13.625 1 95.75 103 SER B N 1
ATOM 3747 C CA . SER B 1 103 ? 8.891 -27.625 -14.227 1 95.75 103 SER B CA 1
ATOM 3748 C C . SER B 1 103 ? 8.531 -27.422 -15.688 1 95.75 103 SER B C 1
ATOM 3750 O O . SER B 1 103 ? 7.359 -27.203 -16.016 1 95.75 103 SER B O 1
ATOM 3752 N N . GLN B 1 104 ? 9.477 -27.516 -16.656 1 96.12 104 GLN B N 1
ATOM 3753 C CA . GLN B 1 104 ? 9.219 -27.312 -18.078 1 96.12 104 GLN B CA 1
ATOM 3754 C C . GLN B 1 104 ? 8.289 -28.391 -18.625 1 96.12 104 GLN B C 1
ATOM 3756 O O . GLN B 1 104 ? 7.645 -28.203 -19.656 1 96.12 104 GLN B O 1
ATOM 3761 N N . GLY B 1 105 ? 8.227 -29.531 -17.984 1 97.38 105 GLY B N 1
ATOM 3762 C CA . GLY B 1 105 ? 7.324 -30.594 -18.391 1 97.38 105 GLY B CA 1
ATOM 3763 C C . GLY B 1 105 ? 5.867 -30.172 -18.406 1 97.38 105 GLY B C 1
ATOM 3764 O O . GLY B 1 105 ? 5.039 -30.797 -19.062 1 97.38 105 GLY B O 1
ATOM 3765 N N . THR B 1 106 ? 5.574 -29.125 -17.641 1 98.62 106 THR B N 1
ATOM 3766 C CA . THR B 1 106 ? 4.191 -28.672 -17.484 1 98.62 106 THR B CA 1
ATOM 3767 C C . THR B 1 106 ? 3.65 -28.156 -18.812 1 98.62 106 THR B C 1
ATOM 3769 O O . THR B 1 106 ? 2.645 -28.656 -19.328 1 98.62 106 THR B O 1
ATOM 3772 N N . PRO B 1 107 ? 4.301 -27.172 -19.406 1 98.81 107 PRO B N 1
ATOM 3773 C CA . PRO B 1 107 ? 3.793 -26.781 -20.719 1 98.81 107 PRO B CA 1
ATOM 3774 C C . PRO B 1 107 ? 3.855 -27.922 -21.734 1 98.81 107 PRO B C 1
ATOM 3776 O O . PRO B 1 107 ? 2.969 -28.031 -22.594 1 98.81 107 PRO B O 1
ATOM 3779 N N . VAL B 1 108 ? 4.855 -28.781 -21.719 1 98.69 108 VAL B N 1
ATOM 3780 C CA . VAL B 1 108 ? 4.938 -29.938 -22.594 1 98.69 108 VAL B CA 1
ATOM 3781 C C . VAL B 1 108 ? 3.699 -30.812 -22.406 1 98.69 108 VAL B C 1
ATOM 3783 O O . VAL B 1 108 ? 3.064 -31.219 -23.391 1 98.69 108 VAL B O 1
ATOM 3786 N N . SER B 1 109 ? 3.363 -31.109 -21.188 1 98.88 109 SER B N 1
ATOM 3787 C CA . SER B 1 109 ? 2.25 -31.984 -20.844 1 98.88 109 SER B CA 1
ATOM 3788 C C . SER B 1 109 ? 0.924 -31.406 -21.344 1 98.88 109 SER B C 1
ATOM 3790 O O . SER B 1 109 ? 0.109 -32.125 -21.922 1 98.88 109 SER B O 1
ATOM 3792 N N . ILE B 1 110 ? 0.715 -30.125 -21.094 1 98.94 110 ILE B N 1
ATOM 3793 C CA . ILE B 1 110 ? -0.542 -29.484 -21.469 1 98.94 110 ILE B CA 1
ATOM 3794 C C . ILE B 1 110 ? -0.699 -29.516 -22.984 1 98.94 110 ILE B C 1
ATOM 3796 O O . ILE B 1 110 ? -1.77 -29.844 -23.5 1 98.94 110 ILE B O 1
ATOM 3800 N N . MET B 1 111 ? 0.311 -29.188 -23.672 1 98.88 111 MET B N 1
ATOM 3801 C CA . MET B 1 111 ? 0.258 -29.188 -25.141 1 98.88 111 MET B CA 1
ATOM 3802 C C . MET B 1 111 ? 0.109 -30.609 -25.672 1 98.88 111 MET B C 1
ATOM 3804 O O . MET B 1 111 ? -0.609 -30.844 -26.656 1 98.88 111 MET B O 1
ATOM 3808 N N . LEU B 1 112 ? 0.829 -31.547 -25.078 1 98.88 112 LEU B N 1
ATOM 3809 C CA . LEU B 1 112 ? 0.693 -32.969 -25.469 1 98.88 112 LEU B CA 1
ATOM 3810 C C . LEU B 1 112 ? -0.731 -33.438 -25.234 1 98.88 112 LEU B C 1
ATOM 3812 O O . LEU B 1 112 ? -1.302 -34.125 -26.078 1 98.88 112 LEU B O 1
ATOM 3816 N N . LEU B 1 113 ? -1.266 -33.156 -24.094 1 98.69 113 LEU B N 1
ATOM 3817 C CA . LEU B 1 113 ? -2.629 -33.562 -23.75 1 98.69 113 LEU B CA 1
ATOM 3818 C C . LEU B 1 113 ? -3.623 -32.969 -24.766 1 98.69 113 LEU B C 1
ATOM 3820 O O . LEU B 1 113 ? -4.539 -33.688 -25.188 1 98.69 113 LEU B O 1
ATOM 3824 N N . GLN B 1 114 ? -3.439 -31.688 -25.109 1 98.62 114 GLN B N 1
ATOM 3825 C CA . GLN B 1 114 ? -4.297 -31.109 -26.141 1 98.62 114 GLN B CA 1
ATOM 3826 C C . GLN B 1 114 ? -4.254 -31.953 -27.406 1 98.62 114 GLN B C 1
ATOM 3828 O O . GLN B 1 114 ? -5.293 -32.25 -28 1 98.62 114 GLN B O 1
ATOM 3833 N N . ARG B 1 115 ? -3.082 -32.25 -27.828 1 98.62 115 ARG B N 1
ATOM 3834 C CA . ARG B 1 115 ? -2.916 -33.031 -29.047 1 98.62 115 ARG B CA 1
ATOM 3835 C C . ARG B 1 115 ? -3.615 -34.375 -28.938 1 98.62 115 ARG B C 1
ATOM 3837 O O . ARG B 1 115 ? -4.277 -34.812 -29.891 1 98.62 115 ARG B O 1
ATOM 3844 N N . LEU B 1 116 ? -3.463 -35.094 -27.859 1 98.56 116 LEU B N 1
ATOM 3845 C CA . LEU B 1 116 ? -4.098 -36.375 -27.641 1 98.56 116 LEU B CA 1
ATOM 3846 C C . LEU B 1 116 ? -5.617 -36.25 -27.672 1 98.56 116 LEU B C 1
ATOM 3848 O O . LEU B 1 116 ? -6.309 -37.125 -28.203 1 98.56 116 LEU B O 1
ATOM 3852 N N . LEU B 1 117 ? -6.141 -35.188 -27.062 1 97.5 117 LEU B N 1
ATOM 3853 C CA . LEU B 1 117 ? -7.574 -34.906 -27.078 1 97.5 117 LEU B CA 1
ATOM 3854 C C . LEU B 1 117 ? -8.062 -34.625 -28.5 1 97.5 117 LEU B C 1
ATOM 3856 O O . LEU B 1 117 ? -9.055 -35.219 -28.938 1 97.5 117 LEU B O 1
ATOM 3860 N N . GLU B 1 118 ? -7.316 -33.812 -29.203 1 97.56 118 GLU B N 1
ATOM 3861 C CA . GLU B 1 118 ? -7.707 -33.406 -30.547 1 97.56 118 GLU B CA 1
ATOM 3862 C C . GLU B 1 118 ? -7.672 -34.594 -31.516 1 97.56 118 GLU B C 1
ATOM 3864 O O . GLU B 1 118 ? -8.484 -34.688 -32.438 1 97.56 118 GLU B O 1
ATOM 3869 N N . ARG B 1 119 ? -6.758 -35.5 -31.312 1 97.06 119 ARG B N 1
ATOM 3870 C CA . ARG B 1 119 ? -6.578 -36.625 -32.219 1 97.06 119 ARG B CA 1
ATOM 3871 C C . ARG B 1 119 ? -7.434 -37.812 -31.797 1 97.06 119 ARG B C 1
ATOM 3873 O O . ARG B 1 119 ? -7.391 -38.875 -32.406 1 97.06 119 ARG B O 1
ATOM 3880 N N . GLY B 1 120 ? -8.109 -37.719 -30.703 1 96.12 120 GLY B N 1
ATOM 3881 C CA . GLY B 1 120 ? -9.07 -38.719 -30.297 1 96.12 120 GLY B CA 1
ATOM 3882 C C . GLY B 1 120 ? -8.445 -39.906 -29.562 1 96.12 120 GLY B C 1
ATOM 3883 O O . GLY B 1 120 ? -8.984 -41 -29.562 1 96.12 120 GLY B O 1
ATOM 3884 N N . HIS B 1 121 ? -7.27 -39.656 -29.047 1 97.25 121 HIS B N 1
ATOM 3885 C CA . HIS B 1 121 ? -6.633 -40.719 -28.266 1 97.25 121 HIS B CA 1
ATOM 3886 C C . HIS B 1 121 ? -7.125 -40.719 -26.812 1 97.25 121 HIS B C 1
ATOM 3888 O O . HIS B 1 121 ? -6.984 -41.719 -26.109 1 97.25 121 HIS B O 1
ATOM 3894 N N . ILE B 1 122 ? -7.629 -39.594 -26.328 1 96.56 122 ILE B N 1
ATOM 3895 C CA . ILE B 1 122 ? -8.281 -39.438 -25.031 1 96.56 122 ILE B CA 1
ATOM 3896 C C . ILE B 1 122 ? -9.711 -38.938 -25.234 1 96.56 122 ILE B C 1
ATOM 3898 O O . ILE B 1 122 ? -9.945 -38.031 -26.047 1 96.56 122 ILE B O 1
ATOM 3902 N N . HIS B 1 123 ? -10.625 -39.5 -24.453 1 93.31 123 HIS B N 1
ATOM 3903 C CA . HIS B 1 123 ? -12.039 -39.188 -24.625 1 93.31 123 HIS B CA 1
ATOM 3904 C C . HIS B 1 123 ? -12.633 -38.594 -23.359 1 93.31 123 HIS B C 1
ATOM 3906 O O . HIS B 1 123 ? -12.961 -39.344 -22.422 1 93.31 123 HIS B O 1
ATOM 3912 N N . VAL B 1 124 ? -13.047 -37.375 -23.422 1 89.38 124 VAL B N 1
ATOM 3913 C CA . VAL B 1 124 ? -13.406 -36.656 -22.219 1 89.38 124 VAL B CA 1
ATOM 3914 C C . VAL B 1 124 ? -14.789 -37.094 -21.734 1 89.38 124 VAL B C 1
ATOM 3916 O O . VAL B 1 124 ? -15.141 -36.875 -20.578 1 89.38 124 VAL B O 1
ATOM 3919 N N . ILE B 1 125 ? -15.586 -37.656 -22.547 1 87.69 125 ILE B N 1
ATOM 3920 C CA . ILE B 1 125 ? -16.906 -38.125 -22.141 1 87.69 125 ILE B CA 1
ATOM 3921 C C . ILE B 1 125 ? -16.766 -39.344 -21.25 1 87.69 125 ILE B C 1
ATOM 3923 O O . ILE B 1 125 ? -17.469 -39.469 -20.234 1 87.69 125 ILE B O 1
ATOM 3927 N N . ARG B 1 126 ? -15.781 -40.156 -21.531 1 90.88 126 ARG B N 1
ATOM 3928 C CA . ARG B 1 126 ? -15.656 -41.438 -20.859 1 90.88 126 ARG B CA 1
ATOM 3929 C C . ARG B 1 126 ? -14.555 -41.375 -19.797 1 90.88 126 ARG B C 1
ATOM 3931 O O . ARG B 1 126 ? -14.578 -42.156 -18.828 1 90.88 126 ARG B O 1
ATOM 3938 N N . GLN B 1 127 ? -13.633 -40.562 -20.031 1 94.56 127 GLN B N 1
ATOM 3939 C CA . GLN B 1 127 ? -12.445 -40.594 -19.172 1 94.56 127 GLN B CA 1
ATOM 3940 C C . GLN B 1 127 ? -12.375 -39.344 -18.312 1 94.56 127 GLN B C 1
ATOM 3942 O O . GLN B 1 127 ? -12.688 -38.219 -18.766 1 94.56 127 GLN B O 1
ATOM 3947 N N . SER B 1 128 ? -12.055 -39.531 -17.047 1 94.62 128 SER B N 1
ATOM 3948 C CA . SER B 1 128 ? -11.734 -38.438 -16.156 1 94.62 128 SER B CA 1
ATOM 3949 C C . SER B 1 128 ? -10.242 -38.094 -16.203 1 94.62 128 SER B C 1
ATOM 3951 O O . SER B 1 128 ? -9.398 -39 -16.062 1 94.62 128 SER B O 1
ATOM 3953 N N . ILE B 1 129 ? -9.898 -36.844 -16.391 1 96.69 129 ILE B N 1
ATOM 3954 C CA . ILE B 1 129 ? -8.5 -36.438 -16.578 1 96.69 129 ILE B CA 1
ATOM 3955 C C . ILE B 1 129 ? -8.109 -35.438 -15.492 1 96.69 129 ILE B C 1
ATOM 3957 O O . ILE B 1 129 ? -8.852 -34.5 -15.227 1 96.69 129 ILE B O 1
ATOM 3961 N N . CYS B 1 130 ? -6.977 -35.656 -14.891 1 98.12 130 CYS B N 1
ATOM 3962 C CA . CYS B 1 130 ? -6.418 -34.688 -13.93 1 98.12 130 CYS B CA 1
ATOM 3963 C C . CYS B 1 130 ? -4.918 -34.531 -14.141 1 98.12 130 CYS B C 1
ATOM 3965 O O . CYS B 1 130 ? -4.188 -35.5 -14.266 1 98.12 130 CYS B O 1
ATOM 3967 N N . VAL B 1 131 ? -4.504 -33.281 -14.203 1 98.88 131 VAL B N 1
ATOM 3968 C CA . VAL B 1 131 ? -3.086 -32.969 -14.344 1 98.88 131 VAL B CA 1
ATOM 3969 C C . VAL B 1 131 ? -2.559 -32.344 -13.047 1 98.88 131 VAL B C 1
ATOM 3971 O O . VAL B 1 131 ? -3.109 -31.375 -12.547 1 98.88 131 VAL B O 1
ATOM 3974 N N . LEU B 1 132 ? -1.561 -32.938 -12.477 1 98.94 132 LEU B N 1
ATOM 3975 C CA . LEU B 1 132 ? -0.791 -32.375 -11.383 1 98.94 132 LEU B CA 1
ATOM 3976 C C . LEU B 1 132 ? 0.481 -31.703 -11.898 1 98.94 132 LEU B C 1
ATOM 3978 O O . LEU B 1 132 ? 1.406 -32.406 -12.344 1 98.94 132 LEU B O 1
ATOM 3982 N N . ALA B 1 133 ? 0.482 -30.453 -11.844 1 98.88 133 ALA B N 1
ATOM 3983 C CA . ALA B 1 133 ? 1.674 -29.703 -12.227 1 98.88 133 ALA B CA 1
ATOM 3984 C C . ALA B 1 133 ? 2.465 -29.266 -11 1 98.88 133 ALA B C 1
ATOM 3986 O O . ALA B 1 133 ? 1.988 -28.453 -10.203 1 98.88 133 ALA B O 1
ATOM 3987 N N . MET B 1 134 ? 3.682 -29.766 -10.836 1 98.44 134 MET B N 1
ATOM 3988 C CA . MET B 1 134 ? 4.559 -29.469 -9.711 1 98.44 134 MET B CA 1
ATOM 3989 C C . MET B 1 134 ? 5.629 -28.453 -10.117 1 98.44 134 MET B C 1
ATOM 3991 O O . MET B 1 134 ? 6.465 -28.75 -10.977 1 98.44 134 MET B O 1
ATOM 3995 N N . ALA B 1 135 ? 5.594 -27.297 -9.492 1 97.06 135 ALA B N 1
ATOM 3996 C CA . ALA B 1 135 ? 6.539 -26.234 -9.828 1 97.06 135 ALA B CA 1
ATOM 3997 C C . ALA B 1 135 ? 6.586 -26 -11.336 1 97.06 135 ALA B C 1
ATOM 3999 O O . ALA B 1 135 ? 7.668 -25.922 -11.922 1 97.06 135 ALA B O 1
ATOM 4000 N N . GLY B 1 136 ? 5.438 -25.859 -11.945 1 98.06 136 GLY B N 1
ATOM 4001 C CA . GLY B 1 136 ? 5.328 -25.766 -13.391 1 98.06 136 GLY B CA 1
ATOM 4002 C C . GLY B 1 136 ? 5.734 -24.406 -13.922 1 98.06 136 GLY B C 1
ATOM 4003 O O . GLY B 1 136 ? 5.418 -23.375 -13.328 1 98.06 136 GLY B O 1
ATOM 4004 N N . ILE B 1 137 ? 6.445 -24.453 -14.984 1 97.44 137 ILE B N 1
ATOM 4005 C CA . ILE B 1 137 ? 6.805 -23.203 -15.656 1 97.44 137 ILE B CA 1
ATOM 4006 C C . ILE B 1 137 ? 5.652 -22.75 -16.547 1 97.44 137 ILE B C 1
ATOM 4008 O O . ILE B 1 137 ? 5.406 -23.344 -17.609 1 97.44 137 ILE B O 1
ATOM 4012 N N . SER B 1 138 ? 4.926 -21.797 -16.094 1 98.38 138 SER B N 1
ATOM 4013 C CA . SER B 1 138 ? 3.85 -21.203 -16.875 1 98.38 138 SER B CA 1
ATOM 4014 C C . SER B 1 138 ? 4.16 -19.75 -17.219 1 98.38 138 SER B C 1
ATOM 4016 O O . SER B 1 138 ? 3.617 -19.203 -18.188 1 98.38 138 SER B O 1
ATOM 4018 N N . SER B 1 139 ? 4.953 -19.141 -16.375 1 98.31 139 SER B N 1
ATOM 4019 C CA . SER B 1 139 ? 5.328 -17.75 -16.547 1 98.31 139 SER B CA 1
ATOM 4020 C C . SER B 1 139 ? 6.832 -17.547 -16.391 1 98.31 139 SER B C 1
ATOM 4022 O O . SER B 1 139 ? 7.277 -16.516 -15.883 1 98.31 139 SER B O 1
ATOM 4024 N N . GLY B 1 140 ? 7.531 -18.625 -16.703 1 96.5 140 GLY B N 1
ATOM 4025 C CA . GLY B 1 140 ? 8.984 -18.578 -16.703 1 96.5 140 GLY B CA 1
ATOM 4026 C C . GLY B 1 140 ? 9.594 -18.781 -15.32 1 96.5 140 GLY B C 1
ATOM 4027 O O . GLY B 1 140 ? 8.875 -18.844 -14.328 1 96.5 140 GLY B O 1
ATOM 4028 N N . PRO B 1 141 ? 10.922 -19.047 -15.305 1 94.56 141 PRO B N 1
ATOM 4029 C CA . PRO B 1 141 ? 11.688 -19.078 -14.055 1 94.56 141 PRO B CA 1
ATOM 4030 C C . PRO B 1 141 ? 11.875 -17.688 -13.445 1 94.56 141 PRO B C 1
ATOM 4032 O O . PRO B 1 141 ? 11.391 -16.703 -14 1 94.56 141 PRO B O 1
ATOM 4035 N N . PHE B 1 142 ? 12.539 -17.672 -12.305 1 93.75 142 PHE B N 1
ATOM 4036 C CA . PHE B 1 142 ? 12.906 -16.375 -11.758 1 93.75 142 PHE B CA 1
ATOM 4037 C C . PHE B 1 142 ? 13.734 -15.586 -12.766 1 93.75 142 PHE B C 1
ATOM 4039 O O . PHE B 1 142 ? 14.727 -16.078 -13.289 1 93.75 142 PHE B O 1
ATOM 4046 N N . PRO B 1 143 ? 13.344 -14.375 -13.031 1 92.31 143 PRO B N 1
ATOM 4047 C CA . PRO B 1 143 ? 14.062 -13.562 -14.016 1 92.31 143 PRO B CA 1
ATOM 4048 C C . PRO B 1 143 ? 15.547 -13.414 -13.695 1 92.31 143 PRO B C 1
ATOM 4050 O O . PRO B 1 143 ? 16.375 -13.352 -14.602 1 92.31 143 PRO B O 1
ATOM 4053 N N . ALA B 1 144 ? 15.922 -13.422 -12.492 1 87.38 144 ALA B N 1
ATOM 4054 C CA . ALA B 1 144 ? 17.312 -13.219 -12.055 1 87.38 144 ALA B CA 1
ATOM 4055 C C . ALA B 1 144 ? 18.203 -14.344 -12.547 1 87.38 144 ALA B C 1
ATOM 4057 O O . ALA B 1 144 ? 19.438 -14.203 -12.586 1 87.38 144 ALA B O 1
ATOM 4058 N N . LEU B 1 145 ? 17.609 -15.461 -12.906 1 87.38 145 LEU B N 1
ATOM 4059 C CA . LEU B 1 145 ? 18.375 -16.641 -13.312 1 87.38 145 LEU B CA 1
ATOM 4060 C C . LEU B 1 145 ? 18.734 -16.562 -14.789 1 87.38 145 LEU B C 1
ATOM 4062 O O . LEU B 1 145 ? 19.547 -17.359 -15.273 1 87.38 145 LEU B O 1
ATOM 4066 N N . LYS B 1 146 ? 18.172 -15.68 -15.492 1 84.38 146 LYS B N 1
ATOM 4067 C CA . LYS B 1 146 ? 18.281 -15.641 -16.938 1 84.38 146 LYS B CA 1
ATOM 4068 C C . LYS B 1 146 ? 19.75 -15.594 -17.375 1 84.38 146 LYS B C 1
ATOM 4070 O O . LYS B 1 146 ? 20.172 -16.375 -18.234 1 84.38 146 LYS B O 1
ATOM 4075 N N . GLY B 1 147 ? 20.516 -14.773 -16.766 1 78.94 147 GLY B N 1
ATOM 4076 C CA . GLY B 1 147 ? 21.922 -14.664 -17.125 1 78.94 147 GLY B CA 1
ATOM 4077 C C . GLY B 1 147 ? 22.75 -15.867 -16.703 1 78.94 147 GLY B C 1
ATOM 4078 O O . GLY B 1 147 ? 23.516 -16.422 -17.5 1 78.94 147 GLY B O 1
ATOM 4079 N N . SER B 1 148 ? 22.562 -16.375 -15.594 1 76.56 148 SER B N 1
ATOM 4080 C CA . SER B 1 148 ? 23.375 -17.453 -15.031 1 76.56 148 SER B CA 1
ATOM 4081 C C . SER B 1 148 ? 23.047 -18.797 -15.664 1 76.56 148 SER B C 1
ATOM 4083 O O . SER B 1 148 ? 23.938 -19.594 -15.961 1 76.56 148 SER B O 1
ATOM 4085 N N . LEU B 1 149 ? 21.781 -19.078 -15.875 1 68.62 149 LEU B N 1
ATOM 4086 C CA . LEU B 1 149 ? 21.344 -20.359 -16.406 1 68.62 149 LEU B CA 1
ATOM 4087 C C . LEU B 1 149 ? 21.734 -20.516 -17.859 1 68.62 149 LEU B C 1
ATOM 4089 O O . LEU B 1 149 ? 22.172 -21.578 -18.297 1 68.62 149 LEU B O 1
ATOM 4093 N N . ILE B 1 150 ? 21.719 -19.453 -18.547 1 65.56 150 ILE B N 1
ATOM 4094 C CA . ILE B 1 150 ? 22 -19.5 -19.984 1 65.56 150 ILE B CA 1
ATOM 4095 C C . ILE B 1 150 ? 23.5 -19.688 -20.219 1 65.56 150 ILE B C 1
ATOM 4097 O O . ILE B 1 150 ? 23.906 -20.422 -21.109 1 65.56 150 ILE B O 1
ATOM 4101 N N . VAL B 1 151 ? 24.266 -19.047 -19.375 1 61.5 151 VAL B N 1
ATOM 4102 C CA . VAL B 1 151 ? 25.719 -19.109 -19.531 1 61.5 151 VAL B CA 1
ATOM 4103 C C . VAL B 1 151 ? 26.219 -20.5 -19.156 1 61.5 151 VAL B C 1
ATOM 4105 O O . VAL B 1 151 ? 27.141 -21.016 -19.766 1 61.5 151 VAL B O 1
ATOM 4108 N N . LYS B 1 152 ? 25.578 -21.094 -18.266 1 63.66 152 LYS B N 1
ATOM 4109 C CA . LYS B 1 152 ? 26.109 -22.344 -17.703 1 63.66 152 LYS B CA 1
ATOM 4110 C C . LYS B 1 152 ? 25.734 -23.531 -18.578 1 63.66 152 LYS B C 1
ATOM 4112 O O . LYS B 1 152 ? 26.281 -24.625 -18.406 1 63.66 152 LYS B O 1
ATOM 4117 N N . VAL B 1 153 ? 24.828 -23.297 -19.391 1 65.25 153 VAL B N 1
ATOM 4118 C CA . VAL B 1 153 ? 24.359 -24.453 -20.141 1 65.25 153 VAL B CA 1
ATOM 4119 C C . VAL B 1 153 ? 25.109 -24.547 -21.469 1 65.25 153 VAL B C 1
ATOM 4121 O O . VAL B 1 153 ? 25.547 -23.531 -22.016 1 65.25 153 VAL B O 1
ATOM 4124 N N . SER B 1 154 ? 25.484 -25.859 -21.812 1 57.91 154 SER B N 1
ATOM 4125 C CA . SER B 1 154 ? 26.172 -26.109 -23.078 1 57.91 154 SER B CA 1
ATOM 4126 C C . SER B 1 154 ? 25.406 -25.5 -24.25 1 57.91 154 SER B C 1
ATOM 4128 O O . SER B 1 154 ? 24.219 -25.203 -24.141 1 57.91 154 SER B O 1
ATOM 4130 N N . THR B 1 155 ? 26.172 -25.219 -25.312 1 56.47 155 THR B N 1
ATOM 4131 C CA . THR B 1 155 ? 25.656 -24.562 -26.516 1 56.47 155 THR B CA 1
ATOM 4132 C C . THR B 1 155 ? 24.391 -25.266 -27.016 1 56.47 155 THR B C 1
ATOM 4134 O O . THR B 1 155 ? 23.453 -24.594 -27.453 1 56.47 155 THR B O 1
ATOM 4137 N N . THR B 1 156 ? 24.312 -26.578 -27 1 56.34 156 THR B N 1
ATOM 4138 C CA . THR B 1 156 ? 23.188 -27.328 -27.531 1 56.34 156 THR B CA 1
ATOM 4139 C C . THR B 1 156 ? 21.969 -27.188 -26.625 1 56.34 156 THR B C 1
ATOM 4141 O O . THR B 1 156 ? 20.828 -27.172 -27.094 1 56.34 156 THR B O 1
ATOM 4144 N N . GLN B 1 157 ? 22.172 -26.938 -25.344 1 64.94 157 GLN B N 1
ATOM 4145 C CA . GLN B 1 157 ? 21.094 -26.828 -24.375 1 64.94 157 GLN B CA 1
ATOM 4146 C C . GLN B 1 157 ? 20.719 -25.375 -24.109 1 64.94 157 GLN B C 1
ATOM 4148 O O . GLN B 1 157 ? 19.703 -25.109 -23.453 1 64.94 157 GLN B O 1
ATOM 4153 N N . SER B 1 158 ? 21.391 -24.641 -24.859 1 75.81 158 SER B N 1
ATOM 4154 C CA . SER B 1 158 ? 21.219 -23.203 -24.656 1 75.81 158 SER B CA 1
ATOM 4155 C C . SER B 1 158 ? 19.875 -22.719 -25.172 1 75.81 158 SER B C 1
ATOM 4157 O O . SER B 1 158 ? 19.234 -21.859 -24.562 1 75.81 158 SER B O 1
ATOM 4159 N N . ASP B 1 159 ? 19.391 -23.438 -26.219 1 84.88 159 ASP B N 1
ATOM 4160 C CA . ASP B 1 159 ? 18.141 -22.969 -26.781 1 84.88 159 ASP B CA 1
ATOM 4161 C C . ASP B 1 159 ? 16.953 -23.328 -25.891 1 84.88 159 ASP B C 1
ATOM 4163 O O . ASP B 1 159 ? 16.047 -22.516 -25.703 1 84.88 159 ASP B O 1
ATOM 4167 N N . ALA B 1 160 ? 16.953 -24.531 -25.375 1 86.25 160 ALA B N 1
ATOM 4168 C CA . ALA B 1 160 ? 15.891 -24.953 -24.469 1 86.25 160 ALA B CA 1
ATOM 4169 C C . ALA B 1 160 ? 15.875 -24.094 -23.203 1 86.25 160 ALA B C 1
ATOM 4171 O O . ALA B 1 160 ? 14.812 -23.734 -22.719 1 86.25 160 ALA B O 1
ATOM 4172 N N . ALA B 1 161 ? 17.062 -23.781 -22.766 1 87.31 161 ALA B N 1
ATOM 4173 C CA . ALA B 1 161 ? 17.172 -22.938 -21.578 1 87.31 161 ALA B CA 1
ATOM 4174 C C . ALA B 1 161 ? 16.625 -21.531 -21.859 1 87.31 161 ALA B C 1
ATOM 4176 O O . ALA B 1 161 ? 15.906 -20.969 -21.047 1 87.31 161 ALA B O 1
ATOM 4177 N N . ARG B 1 162 ? 17 -21 -22.984 1 90.81 162 ARG B N 1
ATOM 4178 C CA . ARG B 1 162 ? 16.547 -19.672 -23.391 1 90.81 162 ARG B CA 1
ATOM 4179 C C . ARG B 1 162 ? 15.023 -19.641 -23.5 1 90.81 162 ARG B C 1
ATOM 4181 O O . ARG B 1 162 ? 14.391 -18.656 -23.125 1 90.81 162 ARG B O 1
ATOM 4188 N N . GLU B 1 163 ? 14.414 -20.672 -24.031 1 94.94 163 GLU B N 1
ATOM 4189 C CA . GLU B 1 163 ? 12.969 -20.719 -24.234 1 94.94 163 GLU B CA 1
ATOM 4190 C C . GLU B 1 163 ? 12.227 -20.656 -22.891 1 94.94 163 GLU B C 1
ATOM 4192 O O . GLU B 1 163 ? 11.133 -20.094 -22.812 1 94.94 163 GLU B O 1
ATOM 4197 N N . LEU B 1 164 ? 12.844 -21.219 -21.844 1 94.5 164 LEU B N 1
ATOM 4198 C CA . LEU B 1 164 ? 12.211 -21.156 -20.531 1 94.5 164 LEU B CA 1
ATOM 4199 C C . LEU B 1 164 ? 11.898 -19.719 -20.141 1 94.5 164 LEU B C 1
ATOM 4201 O O . LEU B 1 164 ? 10.852 -19.438 -19.562 1 94.5 164 LEU B O 1
ATOM 4205 N N . PHE B 1 165 ? 12.766 -18.844 -20.547 1 94.69 165 PHE B N 1
ATOM 4206 C CA . PHE B 1 165 ? 12.617 -17.438 -20.141 1 94.69 165 PHE B CA 1
ATOM 4207 C C . PHE B 1 165 ? 11.672 -16.703 -21.078 1 94.69 165 PHE B C 1
ATOM 4209 O O . PHE B 1 165 ? 11.195 -15.617 -20.766 1 94.69 165 PHE B O 1
ATOM 4216 N N . GLU B 1 166 ? 11.391 -17.297 -22.219 1 96.81 166 GLU B N 1
ATOM 4217 C CA . GLU B 1 166 ? 10.367 -16.719 -23.094 1 96.81 166 GLU B CA 1
ATOM 4218 C C . GLU B 1 166 ? 8.984 -16.781 -22.453 1 96.81 166 GLU B C 1
ATOM 4220 O O . GLU B 1 166 ? 8.109 -15.969 -22.766 1 96.81 166 GLU B O 1
ATOM 4225 N N . PHE B 1 167 ? 8.797 -17.688 -21.547 1 97.94 167 PHE B N 1
ATOM 4226 C CA . PHE B 1 167 ? 7.52 -17.828 -20.859 1 97.94 167 PHE B CA 1
ATOM 4227 C C . PHE B 1 167 ? 7.262 -16.641 -19.938 1 97.94 167 PHE B C 1
ATOM 4229 O O . PHE B 1 167 ? 6.141 -16.469 -19.453 1 97.94 167 PHE B O 1
ATOM 4236 N N . MET B 1 168 ? 8.242 -15.805 -19.703 1 97.31 168 MET B N 1
ATOM 4237 C CA . MET B 1 168 ? 8.094 -14.641 -18.828 1 97.31 168 MET B CA 1
ATOM 4238 C C . MET B 1 168 ? 7.141 -13.625 -19.438 1 97.31 168 MET B C 1
ATOM 4240 O O . MET B 1 168 ? 6.668 -12.719 -18.75 1 97.31 168 MET B O 1
ATOM 4244 N N . ASP B 1 169 ? 6.934 -13.773 -20.688 1 97.94 169 ASP B N 1
ATOM 4245 C CA . ASP B 1 169 ? 6.043 -12.898 -21.438 1 97.94 169 ASP B CA 1
ATOM 4246 C C . ASP B 1 169 ? 4.879 -13.688 -22.031 1 97.94 169 ASP B C 1
ATOM 4248 O O . ASP B 1 169 ? 5.07 -14.5 -22.938 1 97.94 169 ASP B O 1
ATOM 4252 N N . SER B 1 170 ? 3.678 -13.367 -21.594 1 97.81 170 SER B N 1
ATOM 4253 C CA . SER B 1 170 ? 2.492 -14.109 -22.016 1 97.81 170 SER B CA 1
ATOM 4254 C C . SER B 1 170 ? 2.236 -13.938 -23.5 1 97.81 170 SER B C 1
ATOM 4256 O O . SER B 1 170 ? 1.469 -14.703 -24.094 1 97.81 170 SER B O 1
ATOM 4258 N N . ASN B 1 171 ? 2.891 -12.992 -24.109 1 97.62 171 ASN B N 1
ATOM 4259 C CA . ASN B 1 171 ? 2.658 -12.711 -25.531 1 97.62 171 ASN B CA 1
ATOM 4260 C C . ASN B 1 171 ? 3.734 -13.336 -26.406 1 97.62 171 ASN B C 1
ATOM 4262 O O . ASN B 1 171 ? 3.689 -13.211 -27.641 1 97.62 171 ASN B O 1
ATOM 4266 N N . SER B 1 172 ? 4.734 -13.938 -25.797 1 98.25 172 SER B N 1
ATOM 4267 C CA . SER B 1 172 ? 5.707 -14.656 -26.609 1 98.25 172 SER B CA 1
ATOM 4268 C C . SER B 1 172 ? 5.051 -15.797 -27.375 1 98.25 172 SER B C 1
ATOM 4270 O O . SER B 1 172 ? 4.023 -16.328 -26.953 1 98.25 172 SER B O 1
ATOM 4272 N N . PRO B 1 173 ? 5.602 -16.219 -28.469 1 98.12 173 PRO B N 1
ATOM 4273 C CA . PRO B 1 173 ? 4.98 -17.266 -29.281 1 98.12 173 PRO B CA 1
ATOM 4274 C C . PRO B 1 173 ? 4.75 -18.562 -28.5 1 98.12 173 PRO B C 1
ATOM 4276 O O . PRO B 1 173 ? 3.668 -19.141 -28.578 1 98.12 173 PRO B O 1
ATOM 4279 N N . ILE B 1 174 ? 5.703 -19.016 -27.766 1 98.44 174 ILE B N 1
ATOM 4280 C CA . ILE B 1 174 ? 5.582 -20.281 -27.047 1 98.44 174 ILE B CA 1
ATOM 4281 C C . ILE B 1 174 ? 4.551 -20.141 -25.922 1 98.44 174 ILE B C 1
ATOM 4283 O O . ILE B 1 174 ? 3.797 -21.078 -25.656 1 98.44 174 ILE B O 1
ATOM 4287 N N . SER B 1 175 ? 4.512 -18.984 -25.234 1 98.62 175 SER B N 1
ATOM 4288 C CA . SER B 1 175 ? 3.514 -18.75 -24.188 1 98.62 175 SER B CA 1
ATOM 4289 C C . SER B 1 175 ? 2.104 -18.75 -24.766 1 98.62 175 SER B C 1
ATOM 4291 O O . SER B 1 175 ? 1.176 -19.297 -24.172 1 98.62 175 SER B O 1
ATOM 4293 N N . VAL B 1 176 ? 1.955 -18.094 -25.906 1 98.69 176 VAL B N 1
ATOM 4294 C CA . VAL B 1 176 ? 0.651 -18.031 -26.562 1 98.69 176 VAL B CA 1
ATOM 4295 C C . VAL B 1 176 ? 0.171 -19.453 -26.875 1 98.69 176 VAL B C 1
ATOM 4297 O O . VAL B 1 176 ? -0.98 -19.797 -26.594 1 98.69 176 VAL B O 1
ATOM 4300 N N . LYS B 1 177 ? 1.008 -20.281 -27.453 1 98.56 177 LYS B N 1
ATOM 4301 C CA . LYS B 1 177 ? 0.662 -21.672 -27.781 1 98.56 177 LYS B CA 1
ATOM 4302 C C . LYS B 1 177 ? 0.29 -22.453 -26.516 1 98.56 177 LYS B C 1
ATOM 4304 O O . LYS B 1 177 ? -0.729 -23.141 -26.484 1 98.56 177 LYS B O 1
ATOM 4309 N N . PHE B 1 178 ? 1.062 -22.328 -25.516 1 98.69 178 PHE B N 1
ATOM 4310 C CA . PHE B 1 178 ? 0.813 -23 -24.25 1 98.69 178 PHE B CA 1
ATOM 4311 C C . PHE B 1 178 ? -0.537 -22.594 -23.672 1 98.69 178 PHE B C 1
ATOM 4313 O O . PHE B 1 178 ? -1.333 -23.438 -23.266 1 98.69 178 PHE B O 1
ATOM 4320 N N . ARG B 1 179 ? -0.729 -21.281 -23.562 1 98.62 179 ARG B N 1
ATOM 4321 C CA . ARG B 1 179 ? -1.944 -20.734 -22.969 1 98.62 179 ARG B CA 1
ATOM 4322 C C . ARG B 1 179 ? -3.18 -21.172 -23.75 1 98.62 179 ARG B C 1
ATOM 4324 O O . ARG B 1 179 ? -4.223 -21.453 -23.156 1 98.62 179 ARG B O 1
ATOM 4331 N N . GLN B 1 180 ? -3.074 -21.234 -25.078 1 98.31 180 GLN B N 1
ATOM 4332 C CA . GLN B 1 180 ? -4.164 -21.75 -25.891 1 98.31 180 GLN B CA 1
ATOM 4333 C C . GLN B 1 180 ? -4.441 -23.219 -25.578 1 98.31 180 GLN B C 1
ATOM 4335 O O . GLN B 1 180 ? -5.598 -23.641 -25.469 1 98.31 180 GLN B O 1
ATOM 4340 N N . SER B 1 181 ? -3.402 -23.969 -25.469 1 98.75 181 SER B N 1
ATOM 4341 C CA . SER B 1 181 ? -3.547 -25.375 -25.125 1 98.75 181 SER B CA 1
ATOM 4342 C C . SER B 1 181 ? -4.191 -25.547 -23.75 1 98.75 181 SER B C 1
ATOM 4344 O O . SER B 1 181 ? -5.055 -26.406 -23.562 1 98.75 181 SER B O 1
ATOM 4346 N N . LEU B 1 182 ? -3.738 -24.734 -22.812 1 98.69 182 LEU B N 1
ATOM 4347 C CA . LEU B 1 182 ? -4.285 -24.781 -21.453 1 98.69 182 LEU B CA 1
ATOM 4348 C C . LEU B 1 182 ? -5.781 -24.484 -21.469 1 98.69 182 LEU B C 1
ATOM 4350 O O . LEU B 1 182 ? -6.562 -25.188 -20.828 1 98.69 182 LEU B O 1
ATOM 4354 N N . ALA B 1 183 ? -6.137 -23.422 -22.172 1 98 183 ALA B N 1
ATOM 4355 C CA . ALA B 1 183 ? -7.551 -23.062 -22.281 1 98 183 ALA B CA 1
ATOM 4356 C C . ALA B 1 183 ? -8.367 -24.219 -22.859 1 98 183 ALA B C 1
ATOM 4358 O O . ALA B 1 183 ? -9.461 -24.516 -22.375 1 98 183 ALA B O 1
ATOM 4359 N N . TYR B 1 184 ? -7.848 -24.859 -23.859 1 97.25 184 TYR B N 1
ATOM 4360 C CA . TYR B 1 184 ? -8.531 -25.969 -24.516 1 97.25 184 TYR B CA 1
ATOM 4361 C C . TYR B 1 184 ? -8.719 -27.141 -23.547 1 97.25 184 TYR B C 1
ATOM 4363 O O . TYR B 1 184 ? -9.812 -27.688 -23.438 1 97.25 184 TYR B O 1
ATOM 4371 N N . VAL B 1 185 ? -7.656 -27.5 -22.891 1 97.19 185 VAL B N 1
ATOM 4372 C CA . VAL B 1 185 ? -7.676 -28.641 -21.984 1 97.19 185 VAL B CA 1
ATOM 4373 C C . VAL B 1 185 ? -8.672 -28.391 -20.859 1 97.19 185 VAL B C 1
ATOM 4375 O O . VAL B 1 185 ? -9.422 -29.281 -20.469 1 97.19 185 VAL B O 1
ATOM 4378 N N . LEU B 1 186 ? -8.672 -27.172 -20.297 1 96.5 186 LEU B N 1
ATOM 4379 C CA . LEU B 1 186 ? -9.609 -26.797 -19.25 1 96.5 186 LEU B CA 1
ATOM 4380 C C . LEU B 1 186 ? -11.039 -26.844 -19.75 1 96.5 186 LEU B C 1
ATOM 4382 O O . LEU B 1 186 ? -11.938 -27.328 -19.062 1 96.5 186 LEU B O 1
ATOM 4386 N N . LYS B 1 187 ? -11.211 -26.344 -20.938 1 94.69 187 LYS B N 1
ATOM 4387 C CA . LYS B 1 187 ? -12.539 -26.375 -21.547 1 94.69 187 LYS B CA 1
ATOM 4388 C C . LYS B 1 187 ? -13.062 -27.797 -21.703 1 94.69 187 LYS B C 1
ATOM 4390 O O . LYS B 1 187 ? -14.266 -28.047 -21.594 1 94.69 187 LYS B O 1
ATOM 4395 N N . CYS B 1 188 ? -12.156 -28.734 -21.891 1 93.12 188 CYS B N 1
ATOM 4396 C CA . CYS B 1 188 ? -12.516 -30.141 -22.078 1 93.12 188 CYS B CA 1
ATOM 4397 C C . CYS B 1 188 ? -12.789 -30.812 -20.734 1 93.12 188 CYS B C 1
ATOM 4399 O O . CYS B 1 188 ? -12.992 -32.031 -20.672 1 93.12 188 CYS B O 1
ATOM 4401 N N . GLY B 1 189 ? -12.75 -30.047 -19.688 1 92.12 189 GLY B N 1
ATOM 4402 C CA . GLY B 1 189 ? -13.172 -30.578 -18.391 1 92.12 189 GLY B CA 1
ATOM 4403 C C . GLY B 1 189 ? -12.039 -31.188 -17.594 1 92.12 189 GLY B C 1
ATOM 4404 O O . GLY B 1 189 ? -12.273 -31.859 -16.594 1 92.12 189 GLY B O 1
ATOM 4405 N N . THR B 1 190 ? -10.836 -30.953 -18.016 1 95.31 190 THR B N 1
ATOM 4406 C CA . THR B 1 190 ? -9.672 -31.469 -17.312 1 95.31 190 THR B CA 1
ATOM 4407 C C . THR B 1 190 ? -9.492 -30.734 -15.977 1 95.31 190 THR B C 1
ATOM 4409 O O . THR B 1 190 ? -9.578 -29.516 -15.914 1 95.31 190 THR B O 1
ATOM 4412 N N . LYS B 1 191 ? -9.312 -31.531 -14.93 1 96.62 191 LYS B N 1
ATOM 4413 C CA . LYS B 1 191 ? -8.914 -30.969 -13.648 1 96.62 191 LYS B CA 1
ATOM 4414 C C . LYS B 1 191 ? -7.414 -30.672 -13.609 1 96.62 191 LYS B C 1
ATOM 4416 O O . LYS B 1 191 ? -6.613 -31.469 -14.109 1 96.62 191 LYS B O 1
ATOM 4421 N N . VAL B 1 192 ? -7.086 -29.516 -13.055 1 98.19 192 VAL B N 1
ATOM 4422 C CA . VAL B 1 192 ? -5.676 -29.141 -13.008 1 98.19 192 VAL B CA 1
ATOM 4423 C C . VAL B 1 192 ? -5.293 -28.75 -11.586 1 98.19 192 VAL B C 1
ATOM 4425 O O . VAL B 1 192 ? -5.887 -27.828 -11.008 1 98.19 192 VAL B O 1
ATOM 4428 N N . VAL B 1 193 ? -4.363 -29.469 -11.016 1 98.88 193 VAL B N 1
ATOM 4429 C CA . VAL B 1 193 ? -3.812 -29.156 -9.703 1 98.88 193 VAL B CA 1
ATOM 4430 C C . VAL B 1 193 ? -2.428 -28.531 -9.859 1 98.88 193 VAL B C 1
ATOM 4432 O O . VAL B 1 193 ? -1.521 -29.141 -10.422 1 98.88 193 VAL B O 1
ATOM 4435 N N . LEU B 1 194 ? -2.34 -27.328 -9.422 1 98.94 194 LEU B N 1
ATOM 4436 C CA . LEU B 1 194 ? -1.088 -26.578 -9.477 1 98.94 194 LEU B CA 1
ATOM 4437 C C . LEU B 1 194 ? -0.441 -26.5 -8.094 1 98.94 194 LEU B C 1
ATOM 4439 O O . LEU B 1 194 ? -1.046 -26 -7.148 1 98.94 194 LEU B O 1
ATOM 4443 N N . THR B 1 195 ? 0.756 -27 -7.977 1 98.81 195 THR B N 1
ATOM 4444 C CA . THR B 1 195 ? 1.438 -26.969 -6.688 1 98.81 195 THR B CA 1
ATOM 4445 C C . THR B 1 195 ? 2.793 -26.281 -6.812 1 98.81 195 THR B C 1
ATOM 4447 O O . THR B 1 195 ? 3.646 -26.703 -7.594 1 98.81 195 THR B O 1
ATOM 4450 N N . GLY B 1 196 ? 2.893 -25.188 -6.117 1 98.06 196 GLY B N 1
ATOM 4451 C CA . GLY B 1 196 ? 4.188 -24.547 -5.988 1 98.06 196 GLY B CA 1
ATOM 4452 C C . GLY B 1 196 ? 4.93 -24.938 -4.727 1 98.06 196 GLY B C 1
ATOM 4453 O O . GLY B 1 196 ? 4.348 -25.547 -3.824 1 98.06 196 GLY B O 1
ATOM 4454 N N . SER B 1 197 ? 6.207 -24.734 -4.742 1 94.94 197 SER B N 1
ATOM 4455 C CA . SER B 1 197 ? 7.031 -24.969 -3.559 1 94.94 197 SER B CA 1
ATOM 4456 C C . SER B 1 197 ? 7.41 -23.672 -2.879 1 94.94 197 SER B C 1
ATOM 4458 O O . SER B 1 197 ? 7.828 -22.719 -3.543 1 94.94 197 SER B O 1
ATOM 4460 N N . MET B 1 198 ? 7.18 -23.828 -1.515 1 90.94 198 MET B N 1
ATOM 4461 C CA . MET B 1 198 ? 7.637 -22.672 -0.759 1 90.94 198 MET B CA 1
ATOM 4462 C C . MET B 1 198 ? 9.156 -22.578 -0.769 1 90.94 198 MET B C 1
ATOM 4464 O O . MET B 1 198 ? 9.844 -23.547 -0.45 1 90.94 198 MET B O 1
ATOM 4468 N N . GLN B 1 199 ? 9.828 -21.797 -1.318 1 87.56 199 GLN B N 1
ATOM 4469 C CA . GLN B 1 199 ? 11.266 -21.578 -1.432 1 87.56 199 GLN B CA 1
ATOM 4470 C C . GLN B 1 199 ? 11.828 -22.266 -2.676 1 87.56 199 GLN B C 1
ATOM 4472 O O . GLN B 1 199 ? 12.844 -22.953 -2.604 1 87.56 199 GLN B O 1
ATOM 4477 N N . ASP B 1 200 ? 11.156 -22.328 -3.623 1 92.06 200 ASP B N 1
ATOM 4478 C CA . ASP B 1 200 ? 11.641 -22.797 -4.922 1 92.06 200 ASP B CA 1
ATOM 4479 C C . ASP B 1 200 ? 12.773 -21.906 -5.438 1 92.06 200 ASP B C 1
ATOM 4481 O O . ASP B 1 200 ? 12.672 -20.672 -5.398 1 92.06 200 ASP B O 1
ATOM 4485 N N . GLN B 1 201 ? 13.812 -22.453 -5.855 1 90 201 GLN B N 1
ATOM 4486 C CA . GLN B 1 201 ? 14.984 -21.688 -6.273 1 90 201 GLN B CA 1
ATOM 4487 C C . GLN B 1 201 ? 14.914 -21.344 -7.758 1 90 201 GLN B C 1
ATOM 4489 O O . GLN B 1 201 ? 15.719 -20.547 -8.25 1 90 201 GLN B O 1
ATOM 4494 N N . VAL B 1 202 ? 13.953 -21.969 -8.453 1 90.62 202 VAL B N 1
ATOM 4495 C CA . VAL B 1 202 ? 13.977 -21.844 -9.898 1 90.62 202 VAL B CA 1
ATOM 4496 C C . VAL B 1 202 ? 12.672 -21.203 -10.383 1 90.62 202 VAL B C 1
ATOM 4498 O O . VAL B 1 202 ? 12.68 -20.234 -11.148 1 90.62 202 VAL B O 1
ATOM 4501 N N . VAL B 1 203 ? 11.57 -21.75 -9.906 1 94.94 203 VAL B N 1
ATOM 4502 C CA . VAL B 1 203 ? 10.266 -21.344 -10.414 1 94.94 203 VAL B CA 1
ATOM 4503 C C . VAL B 1 203 ? 9.547 -20.469 -9.375 1 94.94 203 VAL B C 1
ATOM 4505 O O . VAL B 1 203 ? 9.266 -20.938 -8.266 1 94.94 203 VAL B O 1
ATOM 4508 N N . PRO B 1 204 ? 9.266 -19.25 -9.711 1 96.38 204 PRO B N 1
ATOM 4509 C CA . PRO B 1 204 ? 8.508 -18.422 -8.766 1 96.38 204 PRO B CA 1
ATOM 4510 C C . PRO B 1 204 ? 7.086 -18.938 -8.539 1 96.38 204 PRO B C 1
ATOM 4512 O O . PRO B 1 204 ? 6.512 -19.578 -9.43 1 96.38 204 PRO B O 1
ATOM 4515 N N . LEU B 1 205 ? 6.551 -18.641 -7.426 1 97.44 205 LEU B N 1
ATOM 4516 C CA . LEU B 1 205 ? 5.23 -19.141 -7.051 1 97.44 205 LEU B CA 1
ATOM 4517 C C . LEU B 1 205 ? 4.184 -18.734 -8.078 1 97.44 205 LEU B C 1
ATOM 4519 O O . LEU B 1 205 ? 3.314 -19.531 -8.438 1 97.44 205 LEU B O 1
ATOM 4523 N N . TYR B 1 206 ? 4.215 -17.484 -8.578 1 97.94 206 TYR B N 1
ATOM 4524 C CA . TYR B 1 206 ? 3.199 -17.031 -9.523 1 97.94 206 TYR B CA 1
ATOM 4525 C C . TYR B 1 206 ? 3.215 -17.891 -10.789 1 97.94 206 TYR B C 1
ATOM 4527 O O . TYR B 1 206 ? 2.184 -18.047 -11.445 1 97.94 206 TYR B O 1
ATOM 4535 N N . SER B 1 207 ? 4.336 -18.406 -11.164 1 98.44 207 SER B N 1
ATOM 4536 C CA . SER B 1 207 ? 4.449 -19.297 -12.312 1 98.44 207 SER B CA 1
ATOM 4537 C C . SER B 1 207 ? 3.902 -20.688 -11.992 1 98.44 207 SER B C 1
ATOM 4539 O O . SER B 1 207 ? 3.111 -21.234 -12.758 1 98.44 207 SER B O 1
ATOM 4541 N N . ALA B 1 208 ? 4.223 -21.172 -10.859 1 98.56 208 ALA B N 1
ATOM 4542 C CA . ALA B 1 208 ? 3.848 -22.531 -10.453 1 98.56 208 ALA B CA 1
ATOM 4543 C C . ALA B 1 208 ? 2.34 -22.641 -10.266 1 98.56 208 ALA B C 1
ATOM 4545 O O . ALA B 1 208 ? 1.753 -23.703 -10.531 1 98.56 208 ALA B O 1
ATOM 4546 N N . ILE B 1 209 ? 1.725 -21.562 -9.828 1 98.75 209 ILE B N 1
ATOM 4547 C CA . ILE B 1 209 ? 0.298 -21.641 -9.539 1 98.75 209 ILE B CA 1
ATOM 4548 C C . ILE B 1 209 ? -0.494 -20.969 -10.648 1 98.75 209 ILE B C 1
ATOM 4550 O O . ILE B 1 209 ? -1.705 -20.766 -10.531 1 98.75 209 ILE B O 1
ATOM 4554 N N . MET B 1 210 ? 0.175 -20.594 -11.688 1 98.69 210 MET B N 1
ATOM 4555 C CA . MET B 1 210 ? -0.451 -19.938 -12.836 1 98.69 210 MET B CA 1
ATOM 4556 C C . MET B 1 210 ? -1.349 -18.797 -12.383 1 98.69 210 MET B C 1
ATOM 4558 O O . MET B 1 210 ? -2.537 -18.766 -12.703 1 98.69 210 MET B O 1
ATOM 4562 N N . SER B 1 211 ? -0.754 -17.781 -11.781 1 97.81 211 SER B N 1
ATOM 4563 C CA . SER B 1 211 ? -1.476 -16.688 -11.133 1 97.81 211 SER B CA 1
ATOM 4564 C C . SER B 1 211 ? -2.295 -15.898 -12.148 1 97.81 211 SER B C 1
ATOM 4566 O O . SER B 1 211 ? -3.309 -15.289 -11.797 1 97.81 211 SER B O 1
ATOM 4568 N N . SER B 1 212 ? -1.971 -15.961 -13.398 1 97.75 212 SER B N 1
ATOM 4569 C CA . SER B 1 212 ? -2.627 -15.133 -14.406 1 97.75 212 SER B CA 1
ATOM 4570 C C . SER B 1 212 ? -3.76 -15.898 -15.094 1 97.75 212 SER B C 1
ATOM 4572 O O . SER B 1 212 ? -4.312 -15.43 -16.094 1 97.75 212 SER B O 1
ATOM 4574 N N . VAL B 1 213 ? -4.102 -17.078 -14.602 1 97.81 213 VAL B N 1
ATOM 4575 C CA . VAL B 1 213 ? -5.152 -17.922 -15.18 1 97.81 213 VAL B CA 1
ATOM 4576 C C . VAL B 1 213 ? -6.23 -18.188 -14.133 1 97.81 213 VAL B C 1
ATOM 4578 O O . VAL B 1 213 ? -5.922 -18.453 -12.969 1 97.81 213 VAL B O 1
ATOM 4581 N N . ASN B 1 214 ? -7.52 -18.062 -14.578 1 96.94 214 ASN B N 1
ATOM 4582 C CA . ASN B 1 214 ? -8.633 -18.375 -13.688 1 96.94 214 ASN B CA 1
ATOM 4583 C C . ASN B 1 214 ? -9.602 -19.359 -14.32 1 96.94 214 ASN B C 1
ATOM 4585 O O . ASN B 1 214 ? -9.992 -19.188 -15.484 1 96.94 214 ASN B O 1
ATOM 4589 N N . HIS B 1 215 ? -9.883 -20.344 -13.609 1 96.25 215 HIS B N 1
ATOM 4590 C CA . HIS B 1 215 ? -10.844 -21.359 -14.008 1 96.25 215 HIS B CA 1
ATOM 4591 C C . HIS B 1 215 ? -11.297 -22.203 -12.82 1 96.25 215 HIS B C 1
ATOM 4593 O O . HIS B 1 215 ? -10.5 -22.484 -11.922 1 96.25 215 HIS B O 1
ATOM 4599 N N . SER B 1 216 ? -12.469 -22.656 -12.812 1 93.88 216 SER B N 1
ATOM 4600 C CA . SER B 1 216 ? -13.039 -23.375 -11.68 1 93.88 216 SER B CA 1
ATOM 4601 C C . SER B 1 216 ? -12.398 -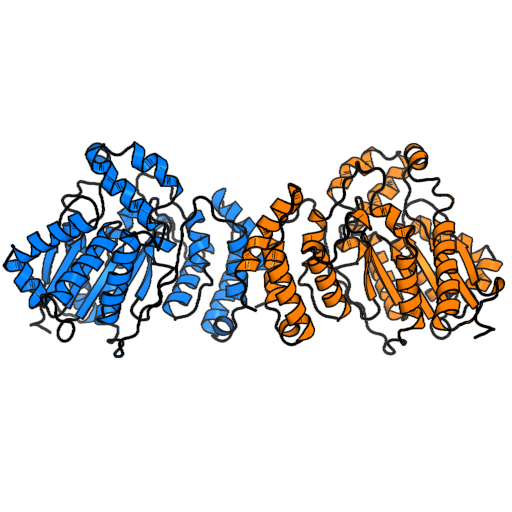24.75 -11.508 1 93.88 216 SER B C 1
ATOM 4603 O O . SER B 1 216 ? -12.43 -25.328 -10.422 1 93.88 216 SER B O 1
ATOM 4605 N N . SER B 1 217 ? -11.758 -25.297 -12.57 1 95.19 217 SER B N 1
ATOM 4606 C CA . SER B 1 217 ? -11.188 -26.625 -12.516 1 95.19 217 SER B CA 1
ATOM 4607 C C . SER B 1 217 ? -9.75 -26.594 -12.008 1 95.19 217 SER B C 1
ATOM 4609 O O . SER B 1 217 ? -9.094 -27.641 -11.914 1 95.19 217 SER B O 1
ATOM 4611 N N . ILE B 1 218 ? -9.305 -25.422 -11.656 1 97.44 218 ILE B N 1
ATOM 4612 C CA . ILE B 1 218 ? -7.934 -25.281 -11.164 1 97.44 218 ILE B CA 1
ATOM 4613 C C . ILE B 1 218 ? -7.922 -25.297 -9.641 1 97.44 218 ILE B C 1
ATOM 4615 O O . ILE B 1 218 ? -8.672 -24.562 -9 1 97.44 218 ILE B O 1
ATOM 4619 N N . LEU B 1 219 ? -7.164 -26.156 -9.086 1 98.25 219 LEU B N 1
ATOM 4620 C CA . LEU B 1 219 ? -6.855 -26.156 -7.656 1 98.25 219 LEU B CA 1
ATOM 4621 C C . LEU B 1 219 ? -5.395 -25.781 -7.418 1 98.25 219 LEU B C 1
ATOM 4623 O O . LEU B 1 219 ? -4.492 -26.375 -8.008 1 98.25 219 LEU B O 1
ATOM 4627 N N . ARG B 1 220 ? -5.215 -24.812 -6.582 1 98.75 220 ARG B N 1
ATOM 4628 C CA . ARG B 1 220 ? -3.871 -24.328 -6.285 1 98.75 220 ARG B CA 1
ATOM 4629 C C . ARG B 1 220 ? -3.439 -24.719 -4.879 1 98.75 220 ARG B C 1
ATOM 4631 O O . ARG B 1 220 ? -4.238 -24.656 -3.939 1 98.75 220 ARG B O 1
ATOM 4638 N N . SER B 1 221 ? -2.191 -25.188 -4.793 1 98.38 221 SER B N 1
ATOM 4639 C CA . SER B 1 221 ? -1.638 -25.578 -3.504 1 98.38 221 SER B CA 1
ATOM 4640 C C . SER B 1 221 ? -0.161 -25.219 -3.4 1 98.38 221 SER B C 1
ATOM 4642 O O . SER B 1 221 ? 0.44 -24.75 -4.375 1 98.38 221 SER B O 1
ATOM 4644 N N . ILE B 1 222 ? 0.389 -25.391 -2.182 1 97.5 222 ILE B N 1
ATOM 4645 C CA . ILE B 1 222 ? 1.797 -25.094 -1.944 1 97.5 222 ILE B CA 1
ATOM 4646 C C . ILE B 1 222 ? 2.428 -26.203 -1.106 1 97.5 222 ILE B C 1
ATOM 4648 O O . ILE B 1 222 ? 1.801 -26.719 -0.183 1 97.5 222 ILE B O 1
ATOM 4652 N N . TYR B 1 223 ? 3.584 -26.578 -1.562 1 96.5 223 TYR B N 1
ATOM 4653 C CA . TYR B 1 223 ? 4.43 -27.5 -0.81 1 96.5 223 TYR B CA 1
ATOM 4654 C C . TYR B 1 223 ? 5.379 -26.75 0.112 1 96.5 223 TYR B C 1
ATOM 4656 O O . TYR B 1 223 ? 6.07 -25.828 -0.323 1 96.5 223 TYR B O 1
ATOM 4664 N N . ILE B 1 224 ? 5.395 -27.078 1.338 1 93.31 224 ILE B N 1
ATOM 4665 C CA . ILE B 1 224 ? 6.277 -26.484 2.338 1 93.31 224 ILE B CA 1
ATOM 4666 C C . ILE B 1 224 ? 7.105 -27.578 3.008 1 93.31 224 ILE B C 1
ATOM 4668 O O . ILE B 1 224 ? 6.551 -28.516 3.592 1 93.31 224 ILE B O 1
ATOM 4672 N N . ASP B 1 225 ? 8.328 -27.375 2.918 1 85.94 225 ASP B N 1
ATOM 4673 C CA . ASP B 1 225 ? 9.211 -28.359 3.553 1 85.94 225 ASP B CA 1
ATOM 4674 C C . ASP B 1 225 ? 8.938 -28.453 5.051 1 85.94 225 ASP B C 1
ATOM 4676 O O . ASP B 1 225 ? 8.695 -27.438 5.711 1 85.94 225 ASP B O 1
ATOM 4680 N N . GLY B 1 226 ? 8.992 -29.609 5.594 1 84.69 226 GLY B N 1
ATOM 4681 C CA . GLY B 1 226 ? 8.672 -29.859 6.988 1 84.69 226 GLY B CA 1
ATOM 4682 C C . GLY B 1 226 ? 9.5 -29.047 7.957 1 84.69 226 GLY B C 1
ATOM 4683 O O . GLY B 1 226 ? 8.992 -28.594 8.984 1 84.69 226 GLY B O 1
ATOM 4684 N N . HIS B 1 227 ? 10.758 -28.797 7.664 1 82.69 227 HIS B N 1
ATOM 4685 C CA . HIS B 1 227 ? 11.633 -28.109 8.594 1 82.69 227 HIS B CA 1
ATOM 4686 C C . HIS B 1 227 ? 11.359 -26.609 8.594 1 82.69 227 HIS B C 1
ATOM 4688 O O . HIS B 1 227 ? 11.773 -25.891 9.508 1 82.69 227 HIS B O 1
ATOM 4694 N N . ILE B 1 228 ? 10.633 -26.188 7.602 1 82.81 228 ILE B N 1
ATOM 4695 C CA . ILE B 1 228 ? 10.312 -24.766 7.496 1 82.81 228 ILE B CA 1
ATOM 4696 C C . ILE B 1 228 ? 8.898 -24.516 8.031 1 82.81 228 ILE B C 1
ATOM 4698 O O . ILE B 1 228 ? 8.578 -23.391 8.445 1 82.81 228 ILE B O 1
ATOM 4702 N N . TYR B 1 229 ? 8.156 -25.547 8.094 1 85.69 229 TYR B N 1
ATOM 4703 C CA . TYR B 1 229 ? 6.738 -25.375 8.383 1 85.69 229 TYR B CA 1
ATOM 4704 C C . TYR B 1 229 ? 6.512 -25.094 9.859 1 85.69 229 TYR B C 1
ATOM 4706 O O . TYR B 1 229 ? 7.129 -25.719 10.727 1 85.69 229 TYR B O 1
ATOM 4714 N N . SER B 1 230 ? 5.754 -24.125 10.117 1 86 230 SER B N 1
ATOM 4715 C CA . SER B 1 230 ? 5.203 -23.828 11.438 1 86 230 SER B CA 1
ATOM 4716 C C . SER B 1 230 ? 3.75 -23.375 11.336 1 86 230 SER B C 1
ATOM 4718 O O . SER B 1 230 ? 3.41 -22.547 10.484 1 86 230 SER B O 1
ATOM 4720 N N . GLN B 1 231 ? 2.867 -23.938 12.133 1 83.81 231 GLN B N 1
ATOM 4721 C CA . GLN B 1 231 ? 1.432 -23.688 12.07 1 83.81 231 GLN B CA 1
ATOM 4722 C C . GLN B 1 231 ? 1.12 -22.219 12.336 1 83.81 231 GLN B C 1
ATOM 4724 O O . GLN B 1 231 ? 0.17 -21.672 11.781 1 83.81 231 GLN B O 1
ATOM 4729 N N . ASP B 1 232 ? 1.952 -21.594 13.133 1 88.88 232 ASP B N 1
ATOM 4730 C CA . ASP B 1 232 ? 1.638 -20.219 13.523 1 88.88 232 ASP B CA 1
ATOM 4731 C C . ASP B 1 232 ? 2.576 -19.219 12.852 1 88.88 232 ASP B C 1
ATOM 4733 O O . ASP B 1 232 ? 2.789 -18.125 13.359 1 88.88 232 ASP B O 1
ATOM 4737 N N . ASP B 1 233 ? 3.014 -19.656 11.742 1 93.69 233 ASP B N 1
ATOM 4738 C CA . ASP B 1 233 ? 3.875 -18.75 10.992 1 93.69 233 ASP B CA 1
ATOM 4739 C C . ASP B 1 233 ? 3.051 -17.766 10.156 1 93.69 233 ASP B C 1
ATOM 4741 O O . ASP B 1 233 ? 2.146 -18.172 9.43 1 93.69 233 ASP B O 1
ATOM 4745 N N . PHE B 1 234 ? 3.275 -16.547 10.258 1 96.94 234 PHE B N 1
ATOM 4746 C CA . PHE B 1 234 ? 2.51 -15.508 9.57 1 96.94 234 PHE B CA 1
ATOM 4747 C C . PHE B 1 234 ? 2.574 -15.688 8.062 1 96.94 234 PHE B C 1
ATOM 4749 O O . PHE B 1 234 ? 1.545 -15.672 7.383 1 96.94 234 PHE B O 1
ATOM 4756 N N . LEU B 1 235 ? 3.83 -15.852 7.547 1 96.06 235 LEU B N 1
ATOM 4757 C CA . LEU B 1 235 ? 4.02 -15.891 6.098 1 96.06 235 LEU B CA 1
ATOM 4758 C C . LEU B 1 235 ? 3.322 -17.094 5.488 1 96.06 235 LEU B C 1
ATOM 4760 O O . LEU B 1 235 ? 2.643 -16.984 4.465 1 96.06 235 LEU B O 1
ATOM 4764 N N . ILE B 1 236 ? 3.451 -18.234 6.055 1 95.75 236 ILE B N 1
ATOM 4765 C CA . ILE B 1 236 ? 2.787 -19.453 5.594 1 95.75 236 ILE B CA 1
ATOM 4766 C C . ILE B 1 236 ? 1.272 -19.25 5.613 1 95.75 236 ILE B C 1
ATOM 4768 O O . ILE B 1 236 ? 0.586 -19.562 4.637 1 95.75 236 ILE B O 1
ATOM 4772 N N . THR B 1 237 ? 0.799 -18.688 6.73 1 97.12 237 THR B N 1
ATOM 4773 C CA . THR B 1 237 ? -0.635 -18.453 6.859 1 97.12 237 THR B CA 1
ATOM 4774 C C . THR B 1 237 ? -1.12 -17.484 5.785 1 97.12 237 THR B C 1
ATOM 4776 O O . THR B 1 237 ? -2.207 -17.672 5.23 1 97.12 237 THR B O 1
ATOM 4779 N N . LEU B 1 238 ? -0.349 -16.469 5.551 1 98.06 238 LEU B N 1
ATOM 4780 C CA . LEU B 1 238 ? -0.695 -15.484 4.527 1 98.06 238 LEU B CA 1
ATOM 4781 C C . LEU B 1 238 ? -0.799 -16.141 3.156 1 98.06 238 LEU B C 1
ATOM 4783 O O . LEU B 1 238 ? -1.767 -15.914 2.426 1 98.06 238 LEU B O 1
ATOM 4787 N N . ILE B 1 239 ? 0.159 -16.969 2.773 1 97.56 239 ILE B N 1
ATOM 4788 C CA . ILE B 1 239 ? 0.199 -17.641 1.477 1 97.56 239 ILE B CA 1
ATOM 4789 C C . ILE B 1 239 ? -0.992 -18.578 1.347 1 97.56 239 ILE B C 1
ATOM 4791 O O . ILE B 1 239 ? -1.69 -18.578 0.33 1 97.56 239 ILE B O 1
ATOM 4795 N N . VAL B 1 240 ? -1.209 -19.344 2.354 1 97.31 240 VAL B N 1
ATOM 4796 C CA . VAL B 1 240 ? -2.305 -20.297 2.348 1 97.31 240 VAL B CA 1
ATOM 4797 C C . VAL B 1 240 ? -3.639 -19.562 2.23 1 97.31 240 VAL B C 1
ATOM 4799 O O . VAL B 1 240 ? -4.539 -20.016 1.514 1 97.31 240 VAL B O 1
ATOM 4802 N N . PHE B 1 241 ? -3.77 -18.5 2.955 1 98.44 241 PHE B N 1
ATOM 4803 C CA . PHE B 1 241 ? -4.98 -17.688 2.873 1 98.44 241 PHE B CA 1
ATOM 4804 C C . PHE B 1 241 ? -5.211 -17.203 1.447 1 98.44 241 PHE B C 1
ATOM 4806 O O . PHE B 1 241 ? -6.32 -17.312 0.921 1 98.44 241 PHE B O 1
ATOM 4813 N N . ALA B 1 242 ? -4.176 -16.656 0.87 1 98.62 242 ALA B N 1
ATOM 4814 C CA . ALA B 1 242 ? -4.293 -16.141 -0.493 1 98.62 242 ALA B CA 1
ATOM 4815 C C . ALA B 1 242 ? -4.664 -17.25 -1.469 1 98.62 242 ALA B C 1
ATOM 4817 O O . ALA B 1 242 ? -5.461 -17.047 -2.387 1 98.62 242 ALA B O 1
ATOM 4818 N N . LEU B 1 243 ? -4.09 -18.422 -1.314 1 98.62 243 LEU B N 1
ATOM 4819 C CA . LEU B 1 243 ? -4.445 -19.562 -2.145 1 98.62 243 LEU B CA 1
ATOM 4820 C C . LEU B 1 243 ? -5.906 -19.969 -1.932 1 98.62 243 LEU B C 1
ATOM 4822 O O . LEU B 1 243 ? -6.598 -20.328 -2.885 1 98.62 243 LEU B O 1
ATOM 4826 N N . LYS B 1 244 ? -6.312 -19.938 -0.69 1 98.31 244 LYS B N 1
ATOM 4827 C CA . LYS B 1 244 ? -7.707 -20.219 -0.366 1 98.31 244 LYS B CA 1
ATOM 4828 C C . LYS B 1 244 ? -8.648 -19.266 -1.106 1 98.31 244 LYS B C 1
ATOM 4830 O O . LYS B 1 244 ? -9.688 -19.703 -1.613 1 98.31 244 LYS B O 1
ATOM 4835 N N . LEU B 1 245 ? -8.25 -18 -1.117 1 98.62 245 LEU B N 1
ATOM 4836 C CA . LEU B 1 245 ? -9.055 -17.047 -1.871 1 98.62 245 LEU B CA 1
ATOM 4837 C C . LEU B 1 245 ? -9.172 -17.469 -3.332 1 98.62 245 LEU B C 1
ATOM 4839 O O . LEU B 1 245 ? -10.281 -17.594 -3.857 1 98.62 245 LEU B O 1
ATOM 4843 N N . ARG B 1 246 ? -8.07 -17.781 -3.996 1 98.38 246 ARG B N 1
ATOM 4844 C CA . ARG B 1 246 ? -8.055 -18.141 -5.41 1 98.38 246 ARG B CA 1
ATOM 4845 C C . ARG B 1 246 ? -8.867 -19.406 -5.664 1 98.38 246 ARG B C 1
ATOM 4847 O O . ARG B 1 246 ? -9.617 -19.484 -6.637 1 98.38 246 ARG B O 1
ATOM 4854 N N . ASN B 1 247 ? -8.75 -20.328 -4.77 1 97.69 247 ASN B N 1
ATOM 4855 C CA . ASN B 1 247 ? -9.461 -21.594 -4.922 1 97.69 247 ASN B CA 1
ATOM 4856 C C . ASN B 1 247 ? -10.961 -21.422 -4.703 1 97.69 247 ASN B C 1
ATOM 4858 O O . ASN B 1 247 ? -11.758 -22.266 -5.113 1 97.69 247 ASN B O 1
ATOM 4862 N N . SER B 1 248 ? -11.344 -20.328 -4.055 1 96.44 248 SER B N 1
ATOM 4863 C CA . SER B 1 248 ? -12.75 -20.047 -3.805 1 96.44 248 SER B CA 1
ATOM 4864 C C . SER B 1 248 ? -13.336 -19.141 -4.883 1 96.44 248 SER B C 1
ATOM 4866 O O . SER B 1 248 ? -14.469 -18.672 -4.762 1 96.44 248 SER B O 1
ATOM 4868 N N . GLY B 1 249 ? -12.562 -18.875 -5.875 1 95.5 249 GLY B N 1
ATOM 4869 C CA . GLY B 1 249 ? -13.023 -18.031 -6.969 1 95.5 249 GLY B CA 1
ATOM 4870 C C . GLY B 1 249 ? -12.898 -16.547 -6.684 1 95.5 249 GLY B C 1
ATOM 4871 O O . GLY B 1 249 ? -13.43 -15.719 -7.426 1 95.5 249 GLY B O 1
ATOM 4872 N N . LEU B 1 250 ? -12.227 -16.188 -5.582 1 97.56 250 LEU B N 1
ATOM 4873 C CA . LEU B 1 250 ? -12 -14.797 -5.223 1 97.56 250 LEU B CA 1
ATOM 4874 C C . LEU B 1 250 ? -10.617 -14.336 -5.66 1 97.56 250 LEU B C 1
ATOM 4876 O O . LEU B 1 250 ? -9.727 -15.156 -5.898 1 97.56 250 LEU B O 1
ATOM 4880 N N . SER B 1 251 ? -10.453 -13.07 -5.797 1 97.25 251 SER B N 1
ATOM 4881 C CA . SER B 1 251 ? -9.172 -12.484 -6.188 1 97.25 251 SER B CA 1
ATOM 4882 C C . SER B 1 251 ? -8.242 -12.359 -4.988 1 97.25 251 SER B C 1
ATOM 4884 O O . SER B 1 251 ? -8.68 -12 -3.891 1 97.25 251 SER B O 1
ATOM 4886 N N . ASP B 1 252 ? -6.984 -12.609 -5.191 1 98.06 252 ASP B N 1
ATOM 4887 C CA . ASP B 1 252 ? -5.992 -12.297 -4.168 1 98.06 252 ASP B CA 1
ATOM 4888 C C . ASP B 1 252 ? -5.336 -10.945 -4.434 1 98.06 252 ASP B C 1
ATOM 4890 O O . ASP B 1 252 ? -4.328 -10.609 -3.811 1 98.06 252 ASP B O 1
ATOM 4894 N N . HIS B 1 253 ? -5.852 -10.258 -5.48 1 97.5 253 HIS B N 1
ATOM 4895 C CA . HIS B 1 253 ? -5.387 -8.922 -5.848 1 97.5 253 HIS B CA 1
ATOM 4896 C C . HIS B 1 253 ? -3.887 -8.922 -6.129 1 97.5 253 HIS B C 1
ATOM 4898 O O . HIS B 1 253 ? -3.182 -7.98 -5.762 1 97.5 253 HIS B O 1
ATOM 4904 N N . ASP B 1 254 ? -3.363 -10.062 -6.668 1 96.88 254 ASP B N 1
ATOM 4905 C CA . ASP B 1 254 ? -1.988 -10.266 -7.117 1 96.88 254 ASP B CA 1
ATOM 4906 C C . ASP B 1 254 ? -1.035 -10.367 -5.926 1 96.88 254 ASP B C 1
ATOM 4908 O O . ASP B 1 254 ? 0.171 -10.156 -6.074 1 96.88 254 ASP B O 1
ATOM 4912 N N . LEU B 1 255 ? -1.554 -10.578 -4.727 1 98.19 255 LEU B N 1
ATOM 4913 C CA . LEU B 1 255 ? -0.736 -10.719 -3.527 1 98.19 255 LEU B CA 1
ATOM 4914 C C . LEU B 1 255 ? 0.309 -11.812 -3.709 1 98.19 255 LEU B C 1
ATOM 4916 O O . LEU B 1 255 ? 1.493 -11.602 -3.443 1 98.19 255 LEU B O 1
ATOM 4920 N N . LEU B 1 256 ? -0.084 -12.961 -4.227 1 97.94 256 LEU B N 1
ATOM 4921 C CA . LEU B 1 256 ? 0.823 -14.086 -4.406 1 97.94 256 LEU B CA 1
ATOM 4922 C C . LEU B 1 256 ? 1.892 -13.766 -5.445 1 97.94 256 LEU B C 1
ATOM 4924 O O . LEU B 1 256 ? 3.037 -14.203 -5.324 1 97.94 256 LEU B O 1
ATOM 4928 N N . THR B 1 257 ? 1.517 -13.031 -6.469 1 97 257 THR B N 1
ATOM 4929 C CA . THR B 1 257 ? 2.471 -12.617 -7.492 1 97 257 THR B CA 1
ATOM 4930 C C . THR B 1 257 ? 3.576 -11.758 -6.883 1 97 257 THR B C 1
ATOM 4932 O O . THR B 1 257 ? 4.762 -12.023 -7.094 1 97 257 THR B O 1
ATOM 4935 N N . HIS B 1 258 ? 3.199 -10.867 -6.027 1 95.81 258 HIS B N 1
ATOM 4936 C CA . HIS B 1 258 ? 4.172 -9.938 -5.461 1 95.81 258 HIS B CA 1
ATOM 4937 C C . HIS B 1 258 ? 4.961 -10.594 -4.332 1 95.81 258 HIS B C 1
ATOM 4939 O O . HIS B 1 258 ? 6.09 -10.188 -4.043 1 95.81 258 HIS B O 1
ATOM 4945 N N . LEU B 1 259 ? 4.449 -11.641 -3.73 1 95.56 259 LEU B N 1
ATOM 4946 C CA . LEU B 1 259 ? 5.152 -12.375 -2.686 1 95.56 259 LEU B CA 1
ATOM 4947 C C . LEU B 1 259 ? 6.191 -13.32 -3.289 1 95.56 259 LEU B C 1
ATOM 4949 O O . LEU B 1 259 ? 7.102 -13.773 -2.592 1 95.56 259 LEU B O 1
ATOM 4953 N N . SER B 1 260 ? 6.043 -13.664 -4.543 1 95.12 260 SER B N 1
ATOM 4954 C CA . SER B 1 260 ? 6.816 -14.727 -5.176 1 95.12 260 SER B CA 1
ATOM 4955 C C . SER B 1 260 ? 8.312 -14.414 -5.145 1 95.12 260 SER B C 1
ATOM 4957 O O . SER B 1 260 ? 9.133 -15.305 -4.922 1 95.12 260 SER B O 1
ATOM 4959 N N . GLU B 1 261 ? 8.656 -13.18 -5.309 1 88.31 261 GLU B N 1
ATOM 4960 C CA . GLU B 1 261 ? 10.07 -12.82 -5.336 1 88.31 261 GLU B CA 1
ATOM 4961 C C . GLU B 1 261 ? 10.711 -13 -3.961 1 88.31 261 GLU B C 1
ATOM 4963 O O . GLU B 1 261 ? 11.859 -13.422 -3.859 1 88.31 261 GLU B O 1
ATOM 4968 N N . VAL B 1 262 ? 9.977 -12.711 -2.967 1 87.56 262 VAL B N 1
ATOM 4969 C CA . VAL B 1 262 ? 10.5 -12.781 -1.605 1 87.56 262 VAL B CA 1
ATOM 4970 C C . VAL B 1 262 ? 10.664 -14.242 -1.188 1 87.56 262 VAL B C 1
ATOM 4972 O O . VAL B 1 262 ? 11.5 -14.555 -0.338 1 87.56 262 VAL B O 1
ATOM 4975 N N . LEU B 1 263 ? 9.953 -15.148 -1.822 1 89.06 263 LEU B N 1
ATOM 4976 C CA . LEU B 1 263 ? 9.93 -16.547 -1.438 1 89.06 263 LEU B CA 1
ATOM 4977 C C . LEU B 1 263 ? 11.039 -17.328 -2.148 1 89.06 263 LEU B C 1
ATOM 4979 O O . LEU B 1 263 ? 11.211 -18.531 -1.909 1 89.06 263 LEU B O 1
ATOM 4983 N N . ALA B 1 264 ? 11.773 -16.625 -2.998 1 84.81 264 ALA B N 1
ATOM 4984 C CA . ALA B 1 264 ? 12.789 -17.328 -3.777 1 84.81 264 ALA B CA 1
ATOM 4985 C C . ALA B 1 264 ? 13.773 -18.047 -2.865 1 84.81 264 ALA B C 1
ATOM 4987 O O . ALA B 1 264 ? 14.32 -17.453 -1.935 1 84.81 264 ALA B O 1
ATOM 4988 N N . GLY B 1 265 ? 14.008 -19.312 -3.086 1 79.81 265 GLY B N 1
ATOM 4989 C CA . GLY B 1 265 ? 14.969 -20.094 -2.318 1 79.81 265 GLY B CA 1
ATOM 4990 C C . GLY B 1 265 ? 16.406 -19.812 -2.705 1 79.81 265 GLY B C 1
ATOM 4991 O O . GLY B 1 265 ? 16.672 -19.156 -3.715 1 79.81 265 GLY B O 1
ATOM 4992 N N . SER B 1 266 ? 17.188 -20.297 -1.729 1 72.62 266 SER B N 1
ATOM 4993 C CA . SER B 1 266 ? 18.625 -20.141 -1.982 1 72.62 266 SER B CA 1
ATOM 4994 C C . SER B 1 266 ? 19.109 -21.141 -3.025 1 72.62 266 SER B C 1
ATOM 4996 O O . SER B 1 266 ? 18.828 -22.344 -2.92 1 72.62 266 SER B O 1
ATOM 4998 N N . LEU B 1 267 ? 19.828 -20.719 -4 1 62.81 267 LEU B N 1
ATOM 4999 C CA . LEU B 1 267 ? 20.391 -21.562 -5.047 1 62.81 267 LEU B CA 1
ATOM 5000 C C . LEU B 1 267 ? 21.469 -22.469 -4.48 1 62.81 267 LEU B C 1
ATOM 5002 O O . LEU B 1 267 ? 21.766 -23.516 -5.059 1 62.81 267 LEU B O 1
ATOM 5006 N N . TYR B 1 268 ? 22.016 -22.016 -3.414 1 55.69 268 TYR B N 1
ATOM 5007 C CA . TYR B 1 268 ? 23.156 -22.734 -2.832 1 55.69 268 TYR B CA 1
ATOM 5008 C C . TYR B 1 268 ? 22.688 -23.828 -1.887 1 55.69 268 TYR B C 1
ATOM 5010 O O . TYR B 1 268 ? 23.5 -24.625 -1.409 1 55.69 268 TYR B O 1
ATOM 5018 N N . ALA B 1 269 ? 21.453 -23.844 -1.723 1 56.78 269 ALA B N 1
ATOM 5019 C CA . ALA B 1 269 ? 20.953 -24.906 -0.858 1 56.78 269 ALA B CA 1
ATOM 5020 C C . ALA B 1 269 ? 20.906 -26.234 -1.605 1 56.78 269 ALA B C 1
ATOM 5022 O O . ALA B 1 269 ? 20.422 -26.297 -2.742 1 56.78 269 ALA B O 1
ATOM 5023 N N . LEU B 1 270 ? 21.703 -27.281 -1.216 1 49.22 270 LEU B N 1
ATOM 5024 C CA . LEU B 1 270 ? 21.812 -28.609 -1.806 1 49.22 270 LEU B CA 1
ATOM 5025 C C . LEU B 1 270 ? 20.438 -29.188 -2.133 1 49.22 270 LEU B C 1
ATOM 5027 O O . LEU B 1 270 ? 20.266 -29.812 -3.176 1 49.22 270 LEU B O 1
ATOM 5031 N N . GLU B 1 271 ? 19.594 -29.234 -1.189 1 57.81 271 GLU B N 1
ATOM 5032 C CA . GLU B 1 271 ? 18.234 -29.719 -1.391 1 57.81 271 GLU B CA 1
ATOM 5033 C C . GLU B 1 271 ? 17.234 -28.578 -1.38 1 57.81 271 GLU B C 1
ATOM 5035 O O . GLU B 1 271 ? 17.234 -27.75 -0.466 1 57.81 271 GLU B O 1
ATOM 5040 N N . GLY B 1 272 ? 16.703 -28.312 -2.734 1 69.06 272 GLY B N 1
ATOM 5041 C CA . GLY B 1 272 ? 15.867 -27.109 -2.754 1 69.06 272 GLY B CA 1
ATOM 5042 C C . GLY B 1 272 ? 14.422 -27.391 -3.096 1 69.06 272 GLY B C 1
ATOM 5043 O O . GLY B 1 272 ? 14.062 -28.531 -3.416 1 69.06 272 GLY B O 1
ATOM 5044 N N . GLY B 1 273 ? 13.461 -26.625 -2.814 1 78.94 273 GLY B N 1
ATOM 5045 C CA . GLY B 1 273 ? 12.016 -26.641 -2.93 1 78.94 273 GLY B CA 1
ATOM 5046 C C . GLY B 1 273 ? 11.531 -27.047 -4.309 1 78.94 273 GLY B C 1
ATOM 5047 O O . GLY B 1 273 ? 10.5 -27.719 -4.441 1 78.94 273 GLY B O 1
ATOM 5048 N N . HIS B 1 274 ? 12.484 -26.891 -5.348 1 85.69 274 HIS B N 1
ATOM 5049 C CA . HIS B 1 274 ? 12.078 -27.156 -6.723 1 85.69 274 HIS B CA 1
ATOM 5050 C C . HIS B 1 274 ? 12.039 -28.656 -7.004 1 85.69 274 HIS B C 1
ATOM 5052 O O . HIS B 1 274 ? 11.172 -29.125 -7.738 1 85.69 274 HIS B O 1
ATOM 5058 N N . SER B 1 275 ? 12.992 -29.406 -6.363 1 86.5 275 SER B N 1
ATOM 5059 C CA . SER B 1 275 ? 13.078 -30.844 -6.625 1 86.5 275 SER B CA 1
ATOM 5060 C C . SER B 1 275 ? 12.383 -31.656 -5.531 1 86.5 275 SER B C 1
ATOM 5062 O O . SER B 1 275 ? 11.82 -32.719 -5.801 1 86.5 275 SER B O 1
ATOM 5064 N N . THR B 1 276 ? 12.391 -31.125 -4.34 1 88.56 276 THR B N 1
ATOM 5065 C CA . THR B 1 276 ? 11.836 -31.891 -3.23 1 88.56 276 THR B CA 1
ATOM 5066 C C . THR B 1 276 ? 10.32 -31.984 -3.34 1 88.56 276 THR B C 1
ATOM 5068 O O . THR B 1 276 ? 9.711 -32.906 -2.779 1 88.56 276 THR B O 1
ATOM 5071 N N . ILE B 1 277 ? 9.805 -31.141 -4.074 1 93.25 277 ILE B N 1
ATOM 5072 C CA . ILE B 1 277 ? 8.359 -31.062 -4.215 1 93.25 277 ILE B CA 1
ATOM 5073 C C . ILE B 1 277 ? 7.824 -32.375 -4.812 1 93.25 277 ILE B C 1
ATOM 5075 O O . ILE B 1 277 ? 6.777 -32.875 -4.395 1 93.25 277 ILE B O 1
ATOM 5079 N N . TYR B 1 278 ? 8.539 -33.031 -5.773 1 93.38 278 TYR B N 1
ATOM 5080 C CA . TYR B 1 278 ? 7.973 -34.188 -6.438 1 93.38 278 TYR B CA 1
ATOM 5081 C C . TYR B 1 278 ? 8.367 -35.469 -5.711 1 93.38 278 TYR B C 1
ATOM 5083 O O . TYR B 1 278 ? 8.055 -36.562 -6.164 1 93.38 278 TYR B O 1
ATOM 5091 N N . GLU B 1 279 ? 9.062 -35.312 -4.578 1 92.5 279 GLU B N 1
ATOM 5092 C CA . GLU B 1 279 ? 9.383 -36.469 -3.729 1 92.5 279 GLU B CA 1
ATOM 5093 C C . GLU B 1 279 ? 8.328 -36.656 -2.641 1 92.5 279 GLU B C 1
ATOM 5095 O O . GLU B 1 279 ? 8.359 -37.625 -1.905 1 92.5 279 GLU B O 1
ATOM 5100 N N . GLU B 1 280 ? 7.414 -35.781 -2.543 1 94.56 280 GLU B N 1
ATOM 5101 C CA . GLU B 1 280 ? 6.438 -35.781 -1.459 1 94.56 280 GLU B CA 1
ATOM 5102 C C . GLU B 1 280 ? 5.121 -36.406 -1.898 1 94.56 280 GLU B C 1
ATOM 5104 O O . GLU B 1 280 ? 4.383 -35.812 -2.701 1 94.56 280 GLU B O 1
ATOM 5109 N N . LEU B 1 281 ? 4.715 -37.469 -1.285 1 97.19 281 LEU B N 1
ATOM 5110 C CA . LEU B 1 281 ? 3.535 -38.219 -1.667 1 97.19 281 LEU B CA 1
ATOM 5111 C C . LEU B 1 281 ? 2.268 -37.375 -1.523 1 97.19 281 LEU B C 1
ATOM 5113 O O . LEU B 1 281 ? 1.336 -37.531 -2.32 1 97.19 281 LEU B O 1
ATOM 5117 N N . GLU B 1 282 ? 2.27 -36.531 -0.518 1 96.56 282 GLU B N 1
ATOM 5118 C CA . GLU B 1 282 ? 1.063 -35.75 -0.238 1 96.56 282 GLU B CA 1
ATOM 5119 C C . GLU B 1 282 ? 0.749 -34.781 -1.378 1 96.56 282 GLU B C 1
ATOM 5121 O O . GLU B 1 282 ? -0.402 -34.375 -1.555 1 96.56 282 GLU B O 1
ATOM 5126 N N . VAL B 1 283 ? 1.749 -34.375 -2.094 1 98.25 283 VAL B N 1
ATOM 5127 C CA . VAL B 1 283 ? 1.527 -33.562 -3.27 1 98.25 283 VAL B CA 1
ATOM 5128 C C . VAL B 1 283 ? 0.683 -34.312 -4.289 1 98.25 283 VAL B C 1
ATOM 5130 O O . VAL B 1 283 ? -0.294 -33.781 -4.82 1 98.25 283 VAL B O 1
ATOM 5133 N N . TYR B 1 284 ? 0.938 -35.625 -4.496 1 98.75 284 TYR B N 1
ATOM 5134 C CA . TYR B 1 284 ? 0.182 -36.469 -5.402 1 98.75 284 TYR B CA 1
ATOM 5135 C C . TYR B 1 284 ? -1.204 -36.781 -4.844 1 98.75 284 TYR B C 1
ATOM 5137 O O . TYR B 1 284 ? -2.186 -36.812 -5.59 1 98.75 284 TYR B O 1
ATOM 5145 N N . MET B 1 285 ? -1.233 -36.938 -3.576 1 98.5 285 MET B N 1
ATOM 5146 C CA . MET B 1 285 ? -2.502 -37.25 -2.922 1 98.5 285 MET B CA 1
ATOM 5147 C C . MET B 1 285 ? -3.51 -36.125 -3.139 1 98.5 285 MET B C 1
ATOM 5149 O O . MET B 1 285 ? -4.711 -36.375 -3.252 1 98.5 285 MET B O 1
ATOM 5153 N N . THR B 1 286 ? -3.029 -34.875 -3.164 1 98.44 286 THR B N 1
ATOM 5154 C CA . THR B 1 286 ? -3.92 -33.75 -3.418 1 98.44 286 THR B CA 1
ATOM 5155 C C . THR B 1 286 ? -4.625 -33.906 -4.762 1 98.44 286 THR B C 1
ATOM 5157 O O . THR B 1 286 ? -5.84 -33.75 -4.859 1 98.44 286 THR B O 1
ATOM 5160 N N . ALA B 1 287 ? -3.91 -34.281 -5.797 1 98.56 287 ALA B N 1
ATOM 5161 C CA . ALA B 1 287 ? -4.484 -34.5 -7.125 1 98.56 287 ALA B CA 1
ATOM 5162 C C . ALA B 1 287 ? -5.434 -35.688 -7.141 1 98.56 287 ALA B C 1
ATOM 5164 O O . ALA B 1 287 ? -6.496 -35.625 -7.766 1 98.56 287 ALA B O 1
ATOM 5165 N N . ILE B 1 288 ? -5.078 -36.719 -6.426 1 98.44 288 ILE B N 1
ATOM 5166 C CA . ILE B 1 288 ? -5.891 -37.938 -6.363 1 98.44 288 ILE B CA 1
ATOM 5167 C C . ILE B 1 288 ? -7.227 -37.625 -5.691 1 98.44 288 ILE B C 1
ATOM 5169 O O . ILE B 1 288 ? -8.289 -37.969 -6.227 1 98.44 288 ILE B O 1
ATOM 5173 N N . ARG B 1 289 ? -7.129 -36.969 -4.586 1 97.88 289 ARG B N 1
ATOM 5174 C CA . ARG B 1 289 ? -8.352 -36.625 -3.867 1 97.88 289 ARG B CA 1
ATOM 5175 C C . ARG B 1 289 ? -9.219 -35.656 -4.684 1 97.88 289 ARG B C 1
ATOM 5177 O O . ARG B 1 289 ? -10.445 -35.812 -4.711 1 97.88 289 ARG B O 1
ATOM 5184 N N . TYR B 1 290 ? -8.586 -34.688 -5.312 1 97.69 290 TYR B N 1
ATOM 5185 C CA . TYR B 1 290 ? -9.344 -33.781 -6.152 1 97.69 290 TYR B CA 1
ATOM 5186 C C . TYR B 1 290 ? -10.062 -34.531 -7.273 1 97.69 290 TYR B C 1
ATOM 5188 O O . TYR B 1 290 ? -11.188 -34.188 -7.629 1 97.69 290 TYR B O 1
ATOM 5196 N N . THR B 1 291 ? -9.461 -35.531 -7.848 1 96.69 291 THR B N 1
ATOM 5197 C CA . THR B 1 291 ? -10.008 -36.312 -8.945 1 96.69 291 THR B CA 1
ATOM 5198 C C . THR B 1 291 ? -11.219 -37.125 -8.477 1 96.69 291 THR B C 1
ATOM 5200 O O . THR B 1 291 ? -12.273 -37.094 -9.117 1 96.69 291 THR B O 1
ATOM 5203 N N . PHE B 1 292 ? -11.102 -37.719 -7.301 1 95.38 292 PHE B N 1
ATOM 5204 C CA . PHE B 1 292 ? -12.086 -38.75 -6.949 1 95.38 292 PHE B CA 1
ATOM 5205 C C . PHE B 1 292 ? -13.109 -38.188 -5.969 1 95.38 292 PHE B C 1
ATOM 5207 O O . PHE B 1 292 ? -14.203 -38.75 -5.812 1 95.38 292 PHE B O 1
ATOM 5214 N N . GLU B 1 293 ? -12.742 -37.094 -5.32 1 94.94 293 GLU B N 1
ATOM 5215 C CA . GLU B 1 293 ? -13.633 -36.625 -4.266 1 94.94 293 GLU B CA 1
ATOM 5216 C C . GLU B 1 293 ? -14.453 -35.406 -4.734 1 94.94 293 GLU B C 1
ATOM 5218 O O . GLU B 1 293 ? -15.359 -34.938 -4.031 1 94.94 293 GLU B O 1
ATOM 5223 N N . THR B 1 294 ? -14.156 -34.875 -5.848 1 89.31 294 THR B N 1
ATOM 5224 C CA . THR B 1 294 ? -14.891 -33.719 -6.352 1 89.31 294 THR B CA 1
ATOM 5225 C C . THR B 1 294 ? -15.688 -34.094 -7.605 1 89.31 294 THR B C 1
ATOM 5227 O O . THR B 1 294 ? -15.172 -34.781 -8.484 1 89.31 294 THR B O 1
ATOM 5230 N N . ALA B 1 295 ? -16.875 -33.688 -7.656 1 79.31 295 ALA B N 1
ATOM 5231 C CA . ALA B 1 295 ? -17.75 -33.969 -8.789 1 79.31 295 ALA B CA 1
ATOM 5232 C C . ALA B 1 295 ? -17.344 -33.156 -10.016 1 79.31 295 ALA B C 1
ATOM 5234 O O . ALA B 1 295 ? -16.688 -32.125 -9.891 1 79.31 295 ALA B O 1
ATOM 5235 N N . PRO B 1 296 ? -17.672 -33.844 -11.125 1 71.12 296 PRO B N 1
ATOM 5236 C CA . PRO B 1 296 ? -17.391 -33.062 -12.336 1 71.12 296 PRO B CA 1
ATOM 5237 C C . PRO B 1 296 ? -18.125 -31.719 -12.352 1 71.12 296 PRO B C 1
ATOM 5239 O O . PRO B 1 296 ? -19.25 -31.625 -11.859 1 71.12 296 PRO B O 1
ATOM 5242 N N . PHE B 1 297 ? -17.469 -30.656 -12.57 1 64.69 297 PHE B N 1
ATOM 5243 C CA . PHE B 1 297 ? -18.016 -29.312 -12.477 1 64.69 297 PHE B CA 1
ATOM 5244 C C . PHE B 1 297 ? -19.031 -29.062 -13.578 1 64.69 297 PHE B C 1
ATOM 5246 O O . PHE B 1 297 ? -19.766 -28.062 -13.547 1 64.69 297 PHE B O 1
ATOM 5253 N N . GLY B 1 298 ? -19.5 -30.141 -14.242 1 57.91 298 GLY B N 1
ATOM 5254 C CA . GLY B 1 298 ? -20.578 -30.062 -15.211 1 57.91 298 GLY B CA 1
ATOM 5255 C C . GLY B 1 298 ? -20.219 -29.266 -16.453 1 57.91 298 GLY B C 1
ATOM 5256 O O . GLY B 1 298 ? -19.234 -29.562 -17.125 1 57.91 298 GLY B O 1
ATOM 5257 N N . LYS B 1 299 ? -20.719 -27.734 -16.266 1 61.88 299 LYS B N 1
ATOM 5258 C CA . LYS B 1 299 ? -20.734 -26.875 -17.438 1 61.88 299 LYS B CA 1
ATOM 5259 C C . LYS B 1 299 ? -19.328 -26.406 -17.797 1 61.88 299 LYS B C 1
ATOM 5261 O O . LYS B 1 299 ? -18.562 -26 -16.906 1 61.88 299 LYS B O 1
ATOM 5266 N N . TYR B 1 300 ? -19.078 -26.594 -19 1 66.38 300 TYR B N 1
ATOM 5267 C CA . TYR B 1 300 ? -17.828 -26.141 -19.609 1 66.38 300 TYR B CA 1
ATOM 5268 C C . TYR B 1 300 ? -17.672 -24.641 -19.5 1 66.38 300 TYR B C 1
ATOM 5270 O O . TYR B 1 300 ? -18.516 -23.891 -20 1 66.38 300 TYR B O 1
ATOM 5278 N N . THR B 1 301 ? -16.812 -24.25 -18.578 1 83 301 THR B N 1
ATOM 5279 C CA . THR B 1 301 ? -16.531 -22.812 -18.484 1 83 301 THR B CA 1
ATOM 5280 C C . THR B 1 301 ? -15.188 -22.484 -19.109 1 83 301 THR B C 1
ATOM 5282 O O . THR B 1 301 ? -14.336 -23.359 -19.266 1 83 301 THR B O 1
ATOM 5285 N N . HIS B 1 302 ? -15.133 -21.266 -19.625 1 92 302 HIS B N 1
ATOM 5286 C CA . HIS B 1 302 ? -13.906 -20.781 -20.266 1 92 302 HIS B CA 1
ATOM 5287 C C . HIS B 1 302 ? -12.93 -20.234 -19.234 1 92 302 HIS B C 1
ATOM 5289 O O . HIS B 1 302 ? -13.336 -19.578 -18.281 1 92 302 HIS B O 1
ATOM 5295 N N . ALA B 1 303 ? -11.68 -20.578 -19.531 1 95.19 303 ALA B N 1
ATOM 5296 C CA . ALA B 1 303 ? -10.633 -20.016 -18.688 1 95.19 303 ALA B CA 1
ATOM 5297 C C . ALA B 1 303 ? -10.43 -18.531 -18.984 1 95.19 303 ALA B C 1
ATOM 5299 O O . ALA B 1 303 ? -10.57 -18.094 -20.141 1 95.19 303 ALA B O 1
ATOM 5300 N N . VAL B 1 304 ? -10.234 -17.781 -18 1 96 304 VAL B N 1
ATOM 5301 C CA . VAL B 1 304 ? -9.82 -16.391 -18.141 1 96 304 VAL B CA 1
ATOM 5302 C C . VAL B 1 304 ? -8.297 -16.297 -18.062 1 96 304 VAL B C 1
ATOM 5304 O O . VAL B 1 304 ? -7.707 -16.625 -17.031 1 96 304 VAL B O 1
ATOM 5307 N N . LEU B 1 305 ? -7.695 -15.867 -19.125 1 97.5 305 LEU B N 1
ATOM 5308 C CA . LEU B 1 305 ? -6.242 -15.742 -19.219 1 97.5 305 LEU B CA 1
ATOM 5309 C C . LEU B 1 305 ? -5.816 -14.281 -19.25 1 97.5 305 LEU B C 1
ATOM 5311 O O . LEU B 1 305 ? -6.059 -13.578 -20.234 1 97.5 305 LEU B O 1
ATOM 5315 N N . GLU B 1 306 ? -5.211 -13.828 -18.25 1 96.69 306 GLU B N 1
ATOM 5316 C CA . GLU B 1 306 ? -4.742 -12.445 -18.188 1 96.69 306 GLU B CA 1
ATOM 5317 C C . GLU B 1 306 ? -3.312 -12.32 -18.688 1 96.69 306 GLU B C 1
ATOM 5319 O O . GLU B 1 306 ? -2.49 -13.219 -18.484 1 96.69 306 GLU B O 1
ATOM 5324 N N . SER B 1 307 ? -3.07 -11.227 -19.344 1 96.56 307 SER B N 1
ATOM 5325 C CA . SER B 1 307 ? -1.703 -10.961 -19.781 1 96.56 307 SER B CA 1
ATOM 5326 C C . SER B 1 307 ? -0.763 -10.812 -18.594 1 96.56 307 SER B C 1
ATOM 5328 O O . SER B 1 307 ? -1.153 -10.273 -17.547 1 96.56 307 SER B O 1
ATOM 5330 N N . PHE B 1 308 ? 0.437 -11.297 -18.766 1 96.56 308 PHE B N 1
ATOM 5331 C CA . PHE B 1 308 ? 1.427 -11.25 -17.703 1 96.56 308 PHE B CA 1
ATOM 5332 C C . PHE B 1 308 ? 2.832 -11.086 -18.266 1 96.56 308 PHE B C 1
ATOM 5334 O O . PHE B 1 308 ? 3.168 -11.703 -19.281 1 96.56 308 PHE B O 1
ATOM 5341 N N . GLN B 1 309 ? 3.553 -10.273 -17.672 1 95.88 309 GLN B N 1
ATOM 5342 C CA . GLN B 1 309 ? 4.965 -10.078 -17.984 1 95.88 309 GLN B CA 1
ATOM 5343 C C . GLN B 1 309 ? 5.812 -10.062 -16.719 1 95.88 309 GLN B C 1
ATOM 5345 O O . GLN B 1 309 ? 5.668 -9.172 -15.883 1 95.88 309 GLN B O 1
ATOM 5350 N N . ALA B 1 310 ? 6.637 -11.062 -16.578 1 94.25 310 ALA B N 1
ATOM 5351 C CA . ALA B 1 310 ? 7.543 -11.094 -15.43 1 94.25 310 ALA B CA 1
ATOM 5352 C C . ALA B 1 310 ? 8.641 -10.047 -15.57 1 94.25 310 ALA B C 1
ATOM 5354 O O . ALA B 1 310 ? 9.156 -9.828 -16.672 1 94.25 310 ALA B O 1
ATOM 5355 N N . THR B 1 311 ? 8.93 -9.398 -14.508 1 89.62 311 THR B N 1
ATOM 5356 C CA . THR B 1 311 ? 9.977 -8.383 -14.523 1 89.62 311 THR B CA 1
ATOM 5357 C C . THR B 1 311 ? 11.141 -8.797 -13.633 1 89.62 311 THR B C 1
ATOM 5359 O O . THR B 1 311 ? 10.984 -9.625 -12.734 1 89.62 311 THR B O 1
ATOM 5362 N N . GLN B 1 312 ? 12.312 -8.273 -13.945 1 83.62 312 GLN B N 1
ATOM 5363 C CA . GLN B 1 312 ? 13.516 -8.594 -13.188 1 83.62 312 GLN B CA 1
ATOM 5364 C C . GLN B 1 312 ? 13.375 -8.188 -11.727 1 83.62 312 GLN B C 1
ATOM 5366 O O . GLN B 1 312 ? 13.719 -8.953 -10.828 1 83.62 312 GLN B O 1
ATOM 5371 N N . GLN B 1 313 ? 12.93 -6.91 -11.578 1 85.75 313 GLN B N 1
ATOM 5372 C CA . GLN B 1 313 ? 12.695 -6.422 -10.227 1 85.75 313 GLN B CA 1
ATOM 5373 C C . GLN B 1 313 ? 11.281 -5.859 -10.078 1 85.75 313 GLN B C 1
ATOM 5375 O O . GLN B 1 313 ? 10.891 -4.949 -10.812 1 85.75 313 GLN B O 1
ATOM 5380 N N . GLN B 1 314 ? 10.617 -6.469 -9.18 1 89.81 314 GLN B N 1
ATOM 5381 C CA . GLN B 1 314 ? 9.266 -5.984 -8.93 1 89.81 314 GLN B CA 1
ATOM 5382 C C . GLN B 1 314 ? 9.281 -4.742 -8.047 1 89.81 314 GLN B C 1
ATOM 5384 O O . GLN B 1 314 ? 10.148 -4.598 -7.184 1 89.81 314 GLN B O 1
ATOM 5389 N N . ASN B 1 315 ? 8.445 -3.812 -8.367 1 95.75 315 ASN B N 1
ATOM 5390 C CA . ASN B 1 315 ? 8.219 -2.68 -7.477 1 95.75 315 ASN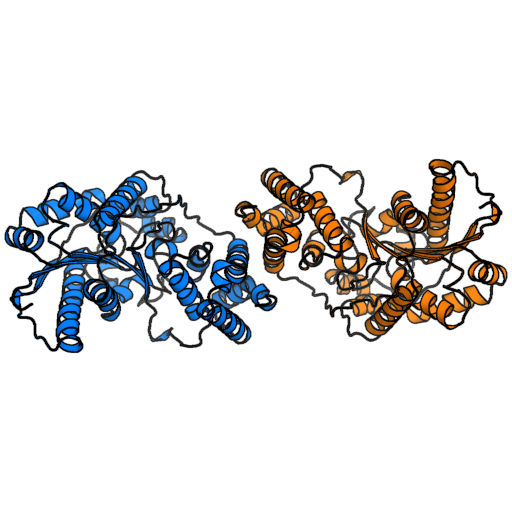 B CA 1
ATOM 5391 C C . ASN B 1 315 ? 7.625 -3.127 -6.141 1 95.75 315 ASN B C 1
ATOM 5393 O O . ASN B 1 315 ? 6.488 -3.596 -6.086 1 95.75 315 ASN B O 1
ATOM 5397 N N . PRO B 1 316 ? 8.406 -3.023 -5.094 1 96.69 316 PRO B N 1
ATOM 5398 C CA . PRO B 1 316 ? 7.977 -3.58 -3.811 1 96.69 316 PRO B CA 1
ATOM 5399 C C . PRO B 1 316 ? 6.727 -2.893 -3.26 1 96.69 316 PRO B C 1
ATOM 5401 O O . PRO B 1 316 ? 6.07 -3.426 -2.361 1 96.69 316 PRO B O 1
ATOM 5404 N N . PHE B 1 317 ? 6.297 -1.77 -3.727 1 98.19 317 PHE B N 1
ATOM 5405 C CA . PHE B 1 317 ? 5.188 -0.997 -3.188 1 98.19 317 PHE B CA 1
ATOM 5406 C C . PHE B 1 317 ? 3.852 -1.579 -3.639 1 98.19 317 PHE B C 1
ATOM 5408 O O . PHE B 1 317 ? 2.799 -1.216 -3.111 1 98.19 317 PHE B O 1
ATOM 5415 N N . TYR B 1 318 ? 3.918 -2.543 -4.551 1 97.81 318 TYR B N 1
ATOM 5416 C CA . TYR B 1 318 ? 2.699 -3.236 -4.953 1 97.81 318 TYR B CA 1
ATOM 5417 C C . TYR B 1 318 ? 2.242 -4.207 -3.873 1 97.81 318 TYR B C 1
ATOM 5419 O O . TYR B 1 318 ? 1.062 -4.559 -3.805 1 97.81 318 TYR B O 1
ATOM 5427 N N . LEU B 1 319 ? 3.188 -4.633 -3.072 1 97.88 319 LEU B N 1
ATOM 5428 C CA . LEU B 1 319 ? 2.857 -5.645 -2.076 1 97.88 319 LEU B CA 1
ATOM 5429 C C . LEU B 1 319 ? 1.886 -5.094 -1.039 1 97.88 319 LEU B C 1
ATOM 5431 O O . LEU B 1 319 ? 0.81 -5.656 -0.827 1 97.88 319 LEU B O 1
ATOM 5435 N N . PRO B 1 320 ? 2.186 -3.953 -0.33 1 97.94 320 PRO B N 1
ATOM 5436 C CA . PRO B 1 320 ? 1.189 -3.418 0.601 1 97.94 320 PRO B CA 1
ATOM 5437 C C . PRO B 1 320 ? -0.108 -3.012 -0.094 1 97.94 320 PRO B C 1
ATOM 5439 O O . PRO B 1 320 ? -1.187 -3.111 0.498 1 97.94 320 PRO B O 1
ATOM 5442 N N . TRP B 1 321 ? -0.03 -2.545 -1.34 1 98.38 321 TRP B N 1
ATOM 5443 C CA . TRP B 1 321 ? -1.21 -2.199 -2.125 1 98.38 321 TRP B CA 1
ATOM 5444 C C . TRP B 1 321 ? -2.129 -3.404 -2.287 1 98.38 321 TRP B C 1
ATOM 5446 O O . TRP B 1 321 ? -3.334 -3.312 -2.041 1 98.38 321 TRP B O 1
ATOM 5456 N N . ALA B 1 322 ? -1.52 -4.535 -2.65 1 98.12 322 ALA B N 1
ATOM 5457 C CA . ALA B 1 322 ? -2.271 -5.773 -2.838 1 98.12 322 ALA B CA 1
ATOM 5458 C C . ALA B 1 322 ? -2.867 -6.254 -1.519 1 98.12 322 ALA B C 1
ATOM 5460 O O . ALA B 1 322 ? -4.023 -6.684 -1.473 1 98.12 322 ALA B O 1
ATOM 5461 N N . LEU B 1 323 ? -2.057 -6.172 -0.48 1 98.5 323 LEU B N 1
ATOM 5462 C CA . LEU B 1 323 ? -2.535 -6.641 0.816 1 98.5 323 LEU B CA 1
ATOM 5463 C C . LEU B 1 323 ? -3.691 -5.777 1.313 1 98.5 323 LEU B C 1
ATOM 5465 O O . LEU B 1 323 ? -4.66 -6.293 1.87 1 98.5 323 LEU B O 1
ATOM 5469 N N . HIS B 1 324 ? -3.576 -4.438 1.17 1 98.38 324 HIS B N 1
ATOM 5470 C CA . HIS B 1 324 ? -4.68 -3.562 1.542 1 98.38 324 HIS B CA 1
ATOM 5471 C C . HIS B 1 324 ? -5.957 -3.939 0.8 1 98.38 324 HIS B C 1
ATOM 5473 O O . HIS B 1 324 ? -7.039 -3.973 1.393 1 98.38 324 HIS B O 1
ATOM 5479 N N . ALA B 1 325 ? -5.824 -4.223 -0.509 1 98.19 325 ALA B N 1
ATOM 5480 C CA . ALA B 1 325 ? -6.973 -4.617 -1.322 1 98.19 325 ALA B CA 1
ATOM 5481 C C . ALA B 1 325 ? -7.625 -5.879 -0.773 1 98.19 325 ALA B C 1
ATOM 5483 O O . ALA B 1 325 ? -8.852 -5.969 -0.698 1 98.19 325 ALA B O 1
ATOM 5484 N N . VAL B 1 326 ? -6.816 -6.812 -0.406 1 98.38 326 VAL B N 1
ATOM 5485 C CA . VAL B 1 326 ? -7.324 -8.062 0.145 1 98.38 326 VAL B CA 1
ATOM 5486 C C . VAL B 1 326 ? -8.078 -7.793 1.442 1 98.38 326 VAL B C 1
ATOM 5488 O O . VAL B 1 326 ? -9.188 -8.297 1.639 1 98.38 326 VAL B O 1
ATOM 5491 N N . CYS B 1 327 ? -7.543 -6.941 2.287 1 97.88 327 CYS B N 1
ATOM 5492 C CA . CYS B 1 327 ? -8.078 -6.691 3.621 1 97.88 327 CYS B CA 1
ATOM 5493 C C . CYS B 1 327 ? -9.375 -5.891 3.549 1 97.88 327 CYS B C 1
ATOM 5495 O O . CYS B 1 327 ? -10.148 -5.863 4.508 1 97.88 327 CYS B O 1
ATOM 5497 N N . THR B 1 328 ? -9.602 -5.227 2.482 1 96.19 328 THR B N 1
ATOM 5498 C CA . THR B 1 328 ? -10.766 -4.348 2.418 1 96.19 328 THR B CA 1
ATOM 5499 C C . THR B 1 328 ? -11.734 -4.809 1.335 1 96.19 328 THR B C 1
ATOM 5501 O O . THR B 1 328 ? -12.711 -4.117 1.029 1 96.19 328 THR B O 1
ATOM 5504 N N . ASP B 1 329 ? -11.492 -5.941 0.639 1 96.44 329 ASP B N 1
ATOM 5505 C CA . ASP B 1 329 ? -12.375 -6.48 -0.392 1 96.44 329 ASP B CA 1
ATOM 5506 C C . ASP B 1 329 ? -13.742 -6.828 0.185 1 96.44 329 ASP B C 1
ATOM 5508 O O . ASP B 1 329 ? -13.844 -7.648 1.1 1 96.44 329 ASP B O 1
ATOM 5512 N N . PRO B 1 330 ? -14.773 -6.258 -0.349 1 95.12 330 PRO B N 1
ATOM 5513 C CA . PRO B 1 330 ? -16.094 -6.477 0.237 1 95.12 330 PRO B CA 1
ATOM 5514 C C . PRO B 1 330 ? -16.547 -7.938 0.17 1 95.12 330 PRO B C 1
ATOM 5516 O O . PRO B 1 330 ? -17.25 -8.414 1.062 1 95.12 330 PRO B O 1
ATOM 5519 N N . LEU B 1 331 ? -16.172 -8.648 -0.821 1 97.19 331 LEU B N 1
ATOM 5520 C CA . LEU B 1 331 ? -16.547 -10.047 -0.958 1 97.19 331 LEU B CA 1
ATOM 5521 C C . LEU B 1 331 ? -15.852 -10.906 0.089 1 97.19 331 LEU B C 1
ATOM 5523 O O . LEU B 1 331 ? -16.438 -11.852 0.615 1 97.19 331 LEU B O 1
ATOM 5527 N N . ILE B 1 332 ? -14.617 -10.531 0.336 1 97.94 332 ILE B N 1
ATOM 5528 C CA . ILE B 1 332 ? -13.859 -11.266 1.346 1 97.94 332 ILE B CA 1
ATOM 5529 C C . ILE B 1 332 ? -14.438 -10.977 2.73 1 97.94 332 ILE B C 1
ATOM 5531 O O . ILE B 1 332 ? -14.664 -11.898 3.518 1 97.94 332 ILE B O 1
ATOM 5535 N N . LEU B 1 333 ? -14.695 -9.75 3.016 1 96.62 333 LEU B N 1
ATOM 5536 C CA . LEU B 1 333 ? -15.172 -9.336 4.332 1 96.62 333 LEU B CA 1
ATOM 5537 C C . LEU B 1 333 ? -16.594 -9.836 4.582 1 96.62 333 LEU B C 1
ATOM 5539 O O . LEU B 1 333 ? -17 -10.008 5.73 1 96.62 333 LEU B O 1
ATOM 5543 N N . ALA B 1 334 ? -17.344 -10.094 3.514 1 96.81 334 ALA B N 1
ATOM 5544 C CA . ALA B 1 334 ? -18.703 -10.586 3.641 1 96.81 334 ALA B CA 1
ATOM 5545 C C . ALA B 1 334 ? -18.734 -12.055 4.047 1 96.81 334 ALA B C 1
ATOM 5547 O O . ALA B 1 334 ? -19.75 -12.555 4.535 1 96.81 334 ALA B O 1
ATOM 5548 N N . ASP B 1 335 ? -17.656 -12.727 3.771 1 97.38 335 ASP B N 1
ATOM 5549 C CA . ASP B 1 335 ? -17.516 -14.125 4.164 1 97.38 335 ASP B CA 1
ATOM 5550 C C . ASP B 1 335 ? -16.922 -14.25 5.559 1 97.38 335 ASP B C 1
ATOM 5552 O O . ASP B 1 335 ? -15.727 -14.016 5.746 1 97.38 335 ASP B O 1
ATOM 5556 N N . GLU B 1 336 ? -17.672 -14.672 6.512 1 97.25 336 GLU B N 1
ATOM 5557 C CA . GLU B 1 336 ? -17.281 -14.641 7.922 1 97.25 336 GLU B CA 1
ATOM 5558 C C . GLU B 1 336 ? -16.031 -15.469 8.164 1 97.25 336 GLU B C 1
ATOM 5560 O O . GLU B 1 336 ? -15.086 -15 8.812 1 97.25 336 GLU B O 1
ATOM 5565 N N . PRO B 1 337 ? -15.961 -16.672 7.605 1 97.62 337 PRO B N 1
ATOM 5566 C CA . PRO B 1 337 ? -14.742 -17.453 7.805 1 97.62 337 PRO B CA 1
ATOM 5567 C C . PRO B 1 337 ? -13.5 -16.766 7.238 1 97.62 337 PRO B C 1
ATOM 5569 O O . PRO B 1 337 ? -12.43 -16.797 7.863 1 97.62 337 PRO B O 1
ATOM 5572 N N . LEU B 1 338 ? -13.633 -16.188 6.113 1 98 338 LEU B N 1
ATOM 5573 C CA . LEU B 1 338 ? -12.492 -15.492 5.52 1 98 338 LEU B CA 1
ATOM 5574 C C . LEU B 1 338 ? -12.109 -14.266 6.344 1 98 338 LEU B C 1
ATOM 5576 O O . LEU B 1 338 ? -10.922 -13.969 6.508 1 98 338 LEU B O 1
ATOM 5580 N N . LYS B 1 339 ? -13.102 -13.578 6.82 1 97.5 339 LYS B N 1
ATOM 5581 C CA . LYS B 1 339 ? -12.836 -12.43 7.688 1 97.5 339 LYS B CA 1
ATOM 5582 C C . LYS B 1 339 ? -12.094 -12.859 8.953 1 97.5 339 LYS B C 1
ATOM 5584 O O . LYS B 1 339 ? -11.164 -12.18 9.391 1 97.5 339 LYS B O 1
ATOM 5589 N N . GLU B 1 340 ? -12.508 -13.93 9.516 1 97.94 340 GLU B N 1
ATOM 5590 C CA . GLU B 1 340 ? -11.836 -14.469 10.695 1 97.94 340 GLU B CA 1
ATOM 5591 C C . GLU B 1 340 ? -10.383 -14.82 10.391 1 97.94 340 GLU B C 1
ATOM 5593 O O . GLU B 1 340 ? -9.492 -14.578 11.203 1 97.94 340 GLU B O 1
ATOM 5598 N N . ASP B 1 341 ? -10.156 -15.375 9.234 1 97.56 341 ASP B N 1
ATOM 5599 C CA . ASP B 1 341 ? -8.797 -15.688 8.805 1 97.56 341 ASP B CA 1
ATOM 5600 C C . ASP B 1 341 ? -7.945 -14.422 8.734 1 97.56 341 ASP B C 1
ATOM 5602 O O . ASP B 1 341 ? -6.773 -14.438 9.117 1 97.56 341 ASP B O 1
ATOM 5606 N N . LEU B 1 342 ? -8.555 -13.344 8.242 1 97.62 342 LEU B N 1
ATOM 5607 C CA . LEU B 1 342 ? -7.84 -12.07 8.141 1 97.62 342 LEU B CA 1
ATOM 5608 C C . LEU B 1 342 ? -7.473 -11.539 9.516 1 97.62 342 LEU B C 1
ATOM 5610 O O . LEU B 1 342 ? -6.359 -11.047 9.719 1 97.62 342 LEU B O 1
ATOM 5614 N N . CYS B 1 343 ? -8.383 -11.648 10.445 1 97.75 343 CYS B N 1
ATOM 5615 C CA . CYS B 1 343 ? -8.117 -11.211 11.812 1 97.75 343 CYS B CA 1
ATOM 5616 C C . CYS B 1 343 ? -6.973 -12.008 12.43 1 97.75 343 CYS B C 1
ATOM 5618 O O . CYS B 1 343 ? -6.09 -11.438 13.07 1 97.75 343 CYS B O 1
ATOM 5620 N N . ARG B 1 344 ? -7.043 -13.266 12.203 1 97 344 ARG B N 1
ATOM 5621 C CA . ARG B 1 344 ? -5.969 -14.125 12.688 1 97 344 ARG B CA 1
ATOM 5622 C C . ARG B 1 344 ? -4.633 -13.742 12.055 1 97 344 ARG B C 1
ATOM 5624 O O . ARG B 1 344 ? -3.607 -13.711 12.742 1 97 344 ARG B O 1
ATOM 5631 N N . LEU B 1 345 ? -4.656 -13.477 10.805 1 97.75 345 LEU B N 1
ATOM 5632 C CA . LEU B 1 345 ? -3.453 -13.07 10.094 1 97.75 345 LEU B CA 1
ATOM 5633 C C . LEU B 1 345 ? -2.865 -11.797 10.703 1 97.75 345 LEU B C 1
ATOM 5635 O O . LEU B 1 345 ? -1.648 -11.703 10.883 1 97.75 345 LEU B O 1
ATOM 5639 N N . GLN B 1 346 ? -3.732 -10.812 10.984 1 97.5 346 GLN B N 1
ATOM 5640 C CA . GLN B 1 346 ? -3.273 -9.578 11.602 1 97.5 346 GLN B CA 1
ATOM 5641 C C . GLN B 1 346 ? -2.619 -9.844 12.953 1 97.5 346 GLN B C 1
ATOM 5643 O O . GLN B 1 346 ? -1.576 -9.266 13.273 1 97.5 346 GLN B O 1
ATOM 5648 N N . ALA B 1 347 ? -3.215 -10.727 13.742 1 97.56 347 ALA B N 1
ATOM 5649 C CA . ALA B 1 347 ? -2.664 -11.094 15.039 1 97.56 347 ALA B CA 1
ATOM 5650 C C . ALA B 1 347 ? -1.307 -11.773 14.891 1 97.56 347 ALA B C 1
ATOM 5652 O O . ALA B 1 347 ? -0.371 -11.477 15.641 1 97.56 347 ALA B O 1
ATOM 5653 N N . LEU B 1 348 ? -1.217 -12.648 13.961 1 97.75 348 LEU B N 1
ATOM 5654 C CA . LEU B 1 348 ? 0.039 -13.352 13.711 1 97.75 348 LEU B CA 1
ATOM 5655 C C . LEU B 1 348 ? 1.126 -12.375 13.273 1 97.75 348 LEU B C 1
ATOM 5657 O O . LEU B 1 348 ? 2.293 -12.531 13.641 1 97.75 348 LEU B O 1
ATOM 5661 N N . PHE B 1 349 ? 0.732 -11.43 12.531 1 98.25 349 PHE B N 1
ATOM 5662 C CA . PHE B 1 349 ? 1.698 -10.43 12.078 1 98.25 349 PHE B CA 1
ATOM 5663 C C . PHE B 1 349 ? 2.281 -9.672 13.266 1 98.25 349 PHE B C 1
ATOM 5665 O O . PHE B 1 349 ? 3.488 -9.438 13.328 1 98.25 349 PHE B O 1
ATOM 5672 N N . GLU B 1 350 ? 1.415 -9.281 14.125 1 96.69 350 GLU B N 1
ATOM 5673 C CA . GLU B 1 350 ? 1.846 -8.539 15.305 1 96.69 350 GLU B CA 1
ATOM 5674 C C . GLU B 1 350 ? 2.865 -9.336 16.109 1 96.69 350 GLU B C 1
ATOM 5676 O O . GLU B 1 350 ? 3.787 -8.758 16.703 1 96.69 350 GLU B O 1
ATOM 5681 N N . GLN B 1 351 ? 2.779 -10.625 16.047 1 96.25 351 GLN B N 1
ATOM 5682 C CA . GLN B 1 351 ? 3.656 -11.484 16.828 1 96.25 351 GLN B CA 1
ATOM 5683 C C . GLN B 1 351 ? 4.836 -11.977 16 1 96.25 351 GLN B C 1
ATOM 5685 O O . GLN B 1 351 ? 5.73 -12.648 16.516 1 96.25 351 GLN B O 1
ATOM 5690 N N . TRP B 1 352 ? 4.836 -11.711 14.758 1 96.19 352 TRP B N 1
ATOM 5691 C CA . TRP B 1 352 ? 5.82 -12.242 13.82 1 96.19 352 TRP B CA 1
ATOM 5692 C C . TRP B 1 352 ? 7.184 -11.594 14.047 1 96.19 352 TRP B C 1
ATOM 5694 O O . TRP B 1 352 ? 7.32 -10.367 13.953 1 96.19 352 TRP B O 1
ATOM 5704 N N . ASN B 1 353 ? 8.219 -12.359 14.391 1 94.25 353 ASN B N 1
ATOM 5705 C CA . ASN B 1 353 ? 9.578 -11.883 14.617 1 94.25 353 ASN B CA 1
ATOM 5706 C C . ASN B 1 353 ? 10.586 -12.656 13.773 1 94.25 353 ASN B C 1
ATOM 5708 O O . ASN B 1 353 ? 11.352 -13.469 14.297 1 94.25 353 ASN B O 1
ATOM 5712 N N . PRO B 1 354 ? 10.703 -12.281 12.508 1 92.44 354 PRO B N 1
ATOM 5713 C CA . PRO B 1 354 ? 11.625 -12.992 11.617 1 92.44 354 PRO B CA 1
ATOM 5714 C C . PRO B 1 354 ? 13.094 -12.711 11.93 1 92.44 354 PRO B C 1
ATOM 5716 O O . PRO B 1 354 ? 13.43 -11.617 12.375 1 92.44 354 PRO B O 1
ATOM 5719 N N . THR B 1 355 ? 13.961 -13.602 11.602 1 89.44 355 THR B N 1
ATOM 5720 C CA . THR B 1 355 ? 15.367 -13.492 11.961 1 89.44 355 THR B CA 1
ATOM 5721 C C . THR B 1 355 ? 16.219 -13.188 10.734 1 89.44 355 THR B C 1
ATOM 5723 O O . THR B 1 355 ? 17.266 -12.531 10.844 1 89.44 355 THR B O 1
ATOM 5726 N N . SER B 1 356 ? 15.797 -13.656 9.555 1 88.19 356 SER B N 1
ATOM 5727 C CA . SER B 1 356 ? 16.578 -13.414 8.352 1 88.19 356 SER B CA 1
ATOM 5728 C C . SER B 1 356 ? 16.359 -11.992 7.828 1 88.19 356 SER B C 1
ATOM 5730 O O . SER B 1 356 ? 15.297 -11.406 8.023 1 88.19 356 SER B O 1
ATOM 5732 N N . ALA B 1 357 ? 17.359 -11.453 7.176 1 91.94 357 ALA B N 1
ATOM 5733 C CA . ALA B 1 357 ? 17.297 -10.102 6.613 1 91.94 357 ALA B CA 1
ATOM 5734 C C . ALA B 1 357 ? 16.141 -9.992 5.609 1 91.94 357 ALA B C 1
ATOM 5736 O O . ALA B 1 357 ? 15.43 -8.984 5.59 1 91.94 357 ALA B O 1
ATOM 5737 N N . ARG B 1 358 ? 15.969 -11.008 4.832 1 90.44 358 ARG B N 1
ATOM 5738 C CA . ARG B 1 358 ? 14.922 -11.031 3.809 1 90.44 358 ARG B CA 1
ATOM 5739 C C . ARG B 1 358 ? 13.539 -10.961 4.438 1 90.44 358 ARG B C 1
ATOM 5741 O O . ARG B 1 358 ? 12.68 -10.203 3.975 1 90.44 358 ARG B O 1
ATOM 5748 N N . LEU B 1 359 ? 13.336 -11.664 5.445 1 92.94 359 LEU B N 1
ATOM 5749 C CA . LEU B 1 359 ? 12.031 -11.703 6.094 1 92.94 359 LEU B CA 1
ATOM 5750 C C . LEU B 1 359 ? 11.797 -10.43 6.91 1 92.94 359 LEU B C 1
ATOM 5752 O O . LEU B 1 359 ? 10.656 -9.969 7.027 1 92.94 359 LEU B O 1
ATOM 5756 N N . ARG B 1 360 ? 12.82 -9.859 7.488 1 95.81 360 ARG B N 1
ATOM 5757 C CA . ARG B 1 360 ? 12.688 -8.578 8.172 1 95.81 360 ARG B CA 1
ATOM 5758 C C . ARG B 1 360 ? 12.266 -7.484 7.195 1 95.81 360 ARG B C 1
ATOM 5760 O O . ARG B 1 360 ? 11.43 -6.641 7.527 1 95.81 360 ARG B O 1
ATOM 5767 N N . GLU B 1 361 ? 12.891 -7.562 6.012 1 96.06 361 GLU B N 1
ATOM 5768 C CA . GLU B 1 361 ? 12.5 -6.617 4.973 1 96.06 361 GLU B CA 1
ATOM 5769 C C . GLU B 1 361 ? 11.031 -6.805 4.582 1 96.06 361 GLU B C 1
ATOM 5771 O O . GLU B 1 361 ? 10.312 -5.828 4.359 1 96.06 361 GLU B O 1
ATOM 5776 N N . LEU B 1 362 ? 10.641 -8.016 4.488 1 96.75 362 LEU B N 1
ATOM 5777 C CA . LEU B 1 362 ? 9.242 -8.289 4.172 1 96.75 362 LEU B CA 1
ATOM 5778 C C . LEU B 1 362 ? 8.32 -7.727 5.25 1 96.75 362 LEU B C 1
ATOM 5780 O O . LEU B 1 362 ? 7.297 -7.121 4.938 1 96.75 362 LEU B O 1
ATOM 5784 N N . LYS B 1 363 ? 8.656 -7.969 6.496 1 97.62 363 LYS B N 1
ATOM 5785 C CA . LYS B 1 363 ? 7.859 -7.418 7.59 1 97.62 363 LYS B CA 1
ATOM 5786 C C . LYS B 1 363 ? 7.781 -5.895 7.5 1 97.62 363 LYS B C 1
ATOM 5788 O O . LYS B 1 363 ? 6.723 -5.309 7.738 1 97.62 363 LYS B O 1
ATOM 5793 N N . PHE B 1 364 ? 8.922 -5.27 7.156 1 97.75 364 PHE B N 1
ATOM 5794 C CA . PHE B 1 364 ? 8.984 -3.822 6.984 1 97.75 364 PHE B CA 1
ATOM 5795 C C . PHE B 1 364 ? 8.023 -3.367 5.895 1 97.75 364 PHE B C 1
ATOM 5797 O O . PHE B 1 364 ? 7.309 -2.375 6.059 1 97.75 364 PHE B O 1
ATOM 5804 N N . ARG B 1 365 ? 7.871 -4.105 4.781 1 98.12 365 ARG B N 1
ATOM 5805 C CA . ARG B 1 365 ? 7 -3.787 3.654 1 98.12 365 ARG B CA 1
ATOM 5806 C C . ARG B 1 365 ? 5.531 -3.938 4.035 1 98.12 365 ARG B C 1
ATOM 5808 O O . ARG B 1 365 ? 4.672 -3.215 3.523 1 98.12 365 ARG B O 1
ATOM 5815 N N . LEU B 1 366 ? 5.258 -4.859 4.945 1 98.5 366 LEU B N 1
ATOM 5816 C CA . LEU B 1 366 ? 3.879 -5.195 5.277 1 98.5 366 LEU B CA 1
ATOM 5817 C C . LEU B 1 366 ? 3.453 -4.52 6.578 1 98.5 366 LEU B C 1
ATOM 5819 O O . LEU B 1 366 ? 2.344 -4.742 7.062 1 98.5 366 LEU B O 1
ATOM 5823 N N . ASP B 1 367 ? 4.254 -3.678 7.121 1 97.94 367 ASP B N 1
ATOM 5824 C CA . ASP B 1 367 ? 4.051 -3.059 8.43 1 97.94 367 ASP B CA 1
ATOM 5825 C C . ASP B 1 367 ? 2.717 -2.316 8.484 1 97.94 367 ASP B C 1
ATOM 5827 O O . ASP B 1 367 ? 2.062 -2.281 9.523 1 97.94 367 ASP B O 1
ATOM 5831 N N . PRO B 1 368 ? 2.246 -1.72 7.387 1 97.94 368 PRO B N 1
ATOM 5832 C CA . PRO B 1 368 ? 0.987 -0.974 7.438 1 97.94 368 PRO B CA 1
ATOM 5833 C C . PRO B 1 368 ? -0.207 -1.855 7.797 1 97.94 368 PRO B C 1
ATOM 5835 O O . PRO B 1 368 ? -1.268 -1.345 8.164 1 97.94 368 PRO B O 1
ATOM 5838 N N . LEU B 1 369 ? -0.04 -3.158 7.648 1 98.12 369 LEU B N 1
ATOM 5839 C CA . LEU B 1 369 ? -1.101 -4.09 8.016 1 98.12 369 LEU B CA 1
ATOM 5840 C C . LEU B 1 369 ? -1.564 -3.854 9.445 1 98.12 369 LEU B C 1
ATOM 5842 O O . LEU B 1 369 ? -2.725 -4.105 9.781 1 98.12 369 LEU B O 1
ATOM 5846 N N . ARG B 1 370 ? -0.742 -3.277 10.281 1 95.62 370 ARG B N 1
ATOM 5847 C CA . ARG B 1 370 ? -1.046 -3.033 11.688 1 95.62 370 ARG B CA 1
ATOM 5848 C C . ARG B 1 370 ? -2.152 -1.993 11.836 1 95.62 370 ARG B C 1
ATOM 5850 O O . ARG B 1 370 ? -2.814 -1.928 12.875 1 95.62 370 ARG B O 1
ATOM 5857 N N . THR B 1 371 ? -2.338 -1.218 10.828 1 94.12 371 THR B N 1
ATOM 5858 C CA . THR B 1 371 ? -3.227 -0.066 10.953 1 94.12 371 THR B CA 1
ATOM 5859 C C . THR B 1 371 ? -4.625 -0.406 10.445 1 94.12 371 THR B C 1
ATOM 5861 O O . THR B 1 371 ? -5.547 0.403 10.57 1 94.12 371 THR B O 1
ATOM 5864 N N . ILE B 1 372 ? -4.75 -1.591 9.852 1 94.25 372 ILE B N 1
ATOM 5865 C CA . ILE B 1 372 ? -6.035 -1.923 9.234 1 94.25 372 ILE B CA 1
ATOM 5866 C C . ILE B 1 372 ? -7.055 -2.252 10.32 1 94.25 372 ILE B C 1
ATOM 5868 O O . ILE B 1 372 ? -6.711 -2.855 11.344 1 94.25 372 ILE B O 1
ATOM 5872 N N . LYS B 1 373 ? -8.297 -1.735 10.195 1 89.44 373 LYS B N 1
ATOM 5873 C CA . LYS B 1 373 ? -9.406 -2.078 11.086 1 89.44 373 LYS B CA 1
ATOM 5874 C C . LYS B 1 373 ? -10.352 -3.082 10.422 1 89.44 373 LYS B C 1
ATOM 5876 O O . LYS B 1 373 ? -10.992 -2.77 9.422 1 89.44 373 LYS B O 1
ATOM 5881 N N . LEU B 1 374 ? -10.375 -4.254 10.938 1 89 374 LEU B N 1
ATOM 5882 C CA . LEU B 1 374 ? -11.188 -5.332 10.383 1 89 374 LEU B CA 1
ATOM 5883 C C . LEU B 1 374 ? -12.453 -5.539 11.203 1 89 374 LEU B C 1
ATOM 5885 O O . LEU B 1 374 ? -12.453 -5.328 12.414 1 89 374 LEU B O 1
#

Secondary structure (DSSP, 8-state):
-TT--EEEEEE------HHHHHHH--STTHHHHHHHHHHHHHHHHHHHHH--PPPGGGEEEEEE---SSHHHHHHHHHHHHHH-HHHHHHHHH-SEEEEEEETTHHHHHHHHHHHHHHTTSS-TTT-EEEEEEES--SS-S-GGGHHHHHHHS-TTTHHHHHHHHHTTBTTSHHHHHHHHHHHHHHHTT-EEEEEEETT-SSS-HHHHTTTTEE-TTEEEEEE--TTT--TT-HHHHHHHHHHHHHHTT---TTHHHHHTTTTPPPTT-SS-HHHHGGG-HHHHHHHHHHHHHS----S-PPPEE---B--SS--TTHHHHHHHHHHH-HHHHHSHHHHHHHHHHHHHHHH----SHHHHHHHHHHGGGGG---/-TT--EEEEEE------TTTHHHH--STTHHHHHHHHHHHHHHHHHHHHH--PPPGGGEEEEEE---SSHHHHHHHHHHHHHH-HHHHHHHHH-SEEEEEEETTHHHHHHHHHHHHHHTTSS-TTT-EEEEEEES--SS-S-GGGHHHHHHHS-TTTHHHHHHHHHTTBTTSHHHHHHHHHHHHHHHTT-EEEEEEETT-SSS-HHHHTTTTEE-TTEEEEEE--TTT--TT-HHHHHHHHHHHHHHTT---TTHHHHHHTTTPPPTT-SS-HHHHGGG-HHHHHHHHHHHHHS----S-PPPEE---B--SS--TTHHHHHHHHHHH-HHHHHSHHHHHHHHHHHHHHHH----SHHHHHHHHHHGGGGG---

Foldseek 3Di:
DQPAAEEEWFFEAADFDDPCCVQLPPLVCVSVLLQVLLVVLLQCCCCVVVVDGHDPRRYHYHRFDDHDALVVSLVRRLCVQVVDPVNLCRQQVGQEYEYEYAAQRVLSVLLNVLVCVVVNSHDLVRHAAEYEYELYALQAWQPVCQVVQLVPGDPRCNVNSNVRNQSLWCPRPSNVSSVVSNQSCLLSQYAYEFEYELAAQIHFQCRRQVLQKADQSYQYYYDYDPVRDDPLALVVLLLVLQSVCRNVVHHLLCLSVLCRVLSHHDPPPSDTRRSVRSVDSVSSNVRVCSRPVDDRPPHRDGMRGHTGHDDNDDDLLVNLVSVVCCQPPPVQCVDPVSNVSLVSSLVSLVVHDDDDPSVVVVNVSNVCSNVDDD/DQPAAEEEWFFEAADFDDPCCVQLPPLVCVSVLLQVLLVVLLQCCCCVPVVDGHDPRRYHYHRFDDHDALVVSLVRRLCVQVVDPVNLCRQQVGQEYEYEYAAQRVLSVLLNVLVCVVVNSHDLVRHAAEYEYELYALQAWQPVCQVVQLVPGPPRCNVNSNVRNLSLWCPRPSNVSSVVSNQSCLLSQYAYEFEYEQAAQIHFQCRRQVLQKADQSYQYYYHYDPVRDDPLALVVLLLVLQSVCRNVVHHLLCLSVLCRVLRHHDPPPSDGRRSVRSVDSVSSNVRVCSRPVDDRPPHRDGMRGHTGHDDNDDDLLVNLVSVVCCQPPPVQCVDPVSNVSLVSSLVSLVVHDDDDPSVVVVNVSNVCSNVDDD